Protein AF-E0I9C6-F1 (afdb_monomer_lite)

Structure (mmCIF, N/CA/C/O backbone):
data_AF-E0I9C6-F1
#
_entry.id   AF-E0I9C6-F1
#
loop_
_atom_site.group_PDB
_atom_site.id
_atom_site.type_symbol
_atom_site.label_atom_id
_atom_site.label_alt_id
_atom_site.label_comp_id
_atom_site.label_asym_id
_atom_site.label_entity_id
_atom_site.label_seq_id
_atom_site.pdbx_PDB_ins_code
_atom_site.Cartn_x
_atom_site.Cartn_y
_atom_site.Cartn_z
_atom_site.occupancy
_atom_site.B_iso_or_equiv
_atom_site.auth_seq_id
_atom_site.auth_comp_id
_atom_site.auth_asym_id
_atom_site.auth_atom_id
_atom_site.pdbx_PDB_model_num
ATOM 1 N N . MET A 1 1 ? -65.438 27.497 -35.009 1.00 60.66 1 MET A N 1
ATOM 2 C CA . MET A 1 1 ? -64.241 28.004 -34.291 1.00 60.66 1 MET A CA 1
ATOM 3 C C . MET A 1 1 ? -63.950 27.227 -33.002 1.00 60.66 1 MET A C 1
ATOM 5 O O . MET A 1 1 ? -62.795 26.896 -32.781 1.00 60.66 1 MET A O 1
ATOM 9 N N . ILE A 1 2 ? -64.962 26.839 -32.214 1.00 69.69 2 ILE A N 1
ATOM 10 C CA . ILE A 1 2 ? -64.786 26.089 -30.950 1.00 69.69 2 ILE A CA 1
ATOM 11 C C . ILE A 1 2 ? -64.178 24.677 -31.117 1.00 69.69 2 ILE A C 1
ATOM 13 O O . ILE A 1 2 ? -63.359 24.260 -30.307 1.00 69.69 2 ILE A O 1
ATOM 17 N N . GLU A 1 3 ? -64.506 23.977 -32.206 1.00 72.06 3 GLU A N 1
ATOM 18 C CA . GLU A 1 3 ? -63.988 22.632 -32.532 1.00 72.06 3 GLU A CA 1
ATOM 19 C C . GLU A 1 3 ? -62.464 22.624 -32.764 1.00 72.06 3 GLU A C 1
ATOM 21 O O . GLU A 1 3 ? -61.739 21.743 -32.298 1.00 72.06 3 GLU A O 1
ATOM 26 N N . ARG A 1 4 ? -61.954 23.664 -33.442 1.00 76.19 4 ARG A N 1
ATOM 27 C CA . ARG A 1 4 ? -60.518 23.822 -33.719 1.00 76.19 4 ARG A CA 1
ATOM 28 C C . ARG A 1 4 ? -59.733 24.177 -32.458 1.00 76.19 4 ARG A C 1
ATOM 30 O O . ARG A 1 4 ? -58.604 23.732 -32.310 1.00 76.19 4 ARG A O 1
ATOM 37 N N . PHE A 1 5 ? -60.349 24.918 -31.537 1.00 82.88 5 PHE A N 1
ATOM 38 C CA . PHE A 1 5 ? -59.748 25.254 -30.246 1.00 82.88 5 PHE A CA 1
ATOM 39 C C . PHE A 1 5 ? -59.625 24.025 -29.334 1.00 82.88 5 PHE A C 1
ATOM 41 O O . PHE A 1 5 ? -58.565 23.792 -28.760 1.00 82.88 5 PHE A O 1
ATOM 48 N N . LYS A 1 6 ? -60.665 23.181 -29.278 1.00 77.00 6 LYS A N 1
ATOM 49 C CA . LYS A 1 6 ? -60.618 21.901 -28.548 1.00 77.00 6 LYS A CA 1
ATOM 50 C C . LYS A 1 6 ? -59.543 20.966 -29.104 1.00 77.00 6 LYS A C 1
ATOM 52 O O . LYS A 1 6 ? -58.789 20.377 -28.338 1.00 77.00 6 LYS A O 1
ATOM 57 N N . SER A 1 7 ? -59.435 20.887 -30.430 1.00 84.94 7 SER A N 1
ATOM 58 C CA . SER A 1 7 ? -58.419 20.062 -31.094 1.00 84.94 7 SER A CA 1
ATOM 59 C C . SER A 1 7 ? -56.998 20.584 -30.845 1.00 84.94 7 SER A C 1
ATOM 61 O O . SER A 1 7 ? -56.098 19.797 -30.572 1.00 84.94 7 SER A O 1
ATOM 63 N N . ALA A 1 8 ? -56.795 21.906 -30.866 1.00 88.75 8 ALA A N 1
ATOM 64 C CA . ALA A 1 8 ? -55.499 22.516 -30.563 1.00 88.75 8 ALA A CA 1
ATOM 65 C C . ALA A 1 8 ? -55.065 22.276 -29.106 1.00 88.75 8 ALA A C 1
ATOM 67 O O . ALA A 1 8 ? -53.903 21.964 -28.858 1.00 88.75 8 ALA A O 1
ATOM 68 N N . ILE A 1 9 ? -56.004 22.353 -28.156 1.00 91.25 9 ILE A N 1
ATOM 69 C CA . ILE A 1 9 ? -55.751 22.019 -26.747 1.00 91.25 9 ILE A CA 1
ATOM 70 C C . ILE A 1 9 ? -55.379 20.546 -26.585 1.00 91.25 9 ILE A C 1
ATOM 72 O O . ILE A 1 9 ? -54.440 20.236 -25.858 1.00 91.25 9 ILE A O 1
ATOM 76 N N . LEU A 1 10 ? -56.077 19.639 -27.275 1.00 88.19 10 LEU A N 1
ATOM 77 C CA . LEU A 1 10 ? -55.780 18.211 -27.196 1.00 88.19 10 LEU A CA 1
ATOM 78 C C . LEU A 1 10 ? -54.357 17.914 -27.690 1.00 88.19 10 LEU A C 1
ATOM 80 O O . LEU A 1 10 ? -53.602 17.224 -27.013 1.00 88.19 10 LEU A O 1
ATOM 84 N N . VAL A 1 11 ? -53.971 18.477 -28.838 1.00 92.69 11 VAL A N 1
ATOM 85 C CA . VAL A 1 11 ? -52.623 18.293 -29.398 1.00 92.69 11 VAL A CA 1
ATOM 86 C C . VAL A 1 11 ? -51.557 18.867 -28.464 1.00 92.69 11 VAL A C 1
ATOM 88 O O . VAL A 1 11 ? -50.547 18.209 -28.223 1.00 92.69 11 VAL A O 1
ATOM 91 N N . LEU A 1 12 ? -51.797 20.046 -27.882 1.00 93.25 12 LEU A N 1
ATOM 92 C CA . LEU A 1 12 ? -50.892 20.643 -26.899 1.00 93.25 12 LEU A CA 1
ATOM 93 C C . LEU A 1 12 ? -50.695 19.726 -25.684 1.00 93.25 12 LEU A C 1
ATOM 95 O O . LEU A 1 12 ? -49.561 19.518 -25.261 1.00 93.25 12 LEU A O 1
ATOM 99 N N . LEU A 1 13 ? -51.777 19.153 -25.149 1.00 92.75 13 LEU A N 1
ATOM 100 C CA . LEU A 1 13 ? -51.724 18.246 -23.999 1.00 92.75 13 LEU A CA 1
ATOM 101 C C . LEU A 1 13 ? -50.954 16.958 -24.311 1.00 92.75 13 LEU A C 1
ATOM 103 O O . LEU A 1 13 ? -50.177 16.497 -23.479 1.00 92.75 13 LEU A O 1
ATOM 107 N N . VAL A 1 14 ? -51.120 16.406 -25.515 1.00 93.38 14 VAL A N 1
ATOM 108 C CA . VAL A 1 14 ? -50.374 15.217 -25.956 1.00 93.38 14 VAL A CA 1
ATOM 109 C C . VAL A 1 14 ? -48.879 15.523 -26.068 1.00 93.38 14 VAL A C 1
ATOM 111 O O . VAL A 1 14 ? -48.059 14.755 -25.570 1.00 93.38 14 VAL A O 1
ATOM 114 N N . VAL A 1 15 ? -48.507 16.665 -26.654 1.00 94.00 15 VAL A N 1
ATOM 115 C CA . VAL A 1 15 ? -47.097 17.078 -26.749 1.00 94.00 15 VAL A CA 1
ATOM 116 C C . VAL A 1 15 ? -46.501 17.327 -25.362 1.00 94.00 15 VAL A C 1
ATOM 118 O O . VAL A 1 15 ? -45.391 16.871 -25.097 1.00 94.00 15 VAL A O 1
ATOM 121 N N . LEU A 1 16 ? -47.237 17.976 -24.451 1.00 92.44 16 LEU A N 1
ATOM 122 C CA . LEU A 1 16 ? -46.787 18.188 -23.071 1.00 92.44 16 LEU A CA 1
ATOM 123 C C . LEU A 1 16 ? -46.584 16.864 -22.324 1.00 92.44 16 LEU A C 1
ATOM 125 O O . LEU A 1 16 ? -45.602 16.716 -21.603 1.00 92.44 16 LEU A O 1
ATOM 129 N N . SER A 1 17 ? -47.484 15.897 -22.519 1.00 92.56 17 SER A N 1
ATOM 130 C CA . SER A 1 17 ? -47.391 14.565 -21.915 1.00 92.56 17 SER A CA 1
ATOM 131 C C . SER A 1 17 ? -46.166 13.795 -22.412 1.00 92.56 17 SER A C 1
ATOM 133 O O . SER A 1 17 ? -45.451 13.190 -21.610 1.00 92.56 17 SER A O 1
ATOM 135 N N . LEU A 1 18 ? -45.869 13.862 -23.712 1.00 91.75 18 LEU A N 1
ATOM 136 C CA . LEU A 1 18 ? -44.665 13.254 -24.282 1.00 91.75 18 LEU A CA 1
ATOM 137 C C . LEU A 1 18 ? -43.394 13.951 -23.788 1.00 91.75 18 LEU A C 1
ATOM 139 O O . LEU A 1 18 ? -42.420 13.274 -23.467 1.00 91.75 18 LEU A O 1
ATOM 143 N N . LEU A 1 19 ? -43.413 15.281 -23.658 1.00 91.75 19 LEU A N 1
ATOM 144 C CA . LEU A 1 19 ? -42.284 16.044 -23.127 1.00 91.75 19 LEU A CA 1
ATOM 145 C C . LEU A 1 19 ? -42.022 15.709 -21.652 1.00 91.75 19 LEU A C 1
ATOM 147 O O . LEU A 1 19 ? -40.875 15.514 -21.264 1.00 91.75 19 LEU A O 1
ATOM 151 N N . GLN A 1 20 ? -43.082 15.590 -20.845 1.00 84.31 20 GLN A N 1
ATOM 152 C CA . GLN A 1 20 ? -42.996 15.158 -19.448 1.00 84.31 20 GLN A CA 1
ATOM 153 C C . GLN A 1 20 ? -42.499 13.719 -19.331 1.00 84.31 20 GLN A C 1
ATOM 155 O O . GLN A 1 20 ? -41.661 13.443 -18.481 1.00 84.31 20 GLN A O 1
ATOM 160 N N . SER A 1 21 ? -42.959 12.821 -20.204 1.00 85.12 21 SER A N 1
ATOM 161 C CA . SER A 1 21 ? -42.498 11.428 -20.234 1.00 85.12 21 SER A CA 1
ATOM 162 C C . SER A 1 21 ? -41.019 11.334 -20.617 1.00 85.12 21 SER A C 1
ATOM 164 O O . SER A 1 21 ? -40.274 10.584 -19.995 1.00 85.12 21 SER A O 1
ATOM 166 N N . TYR A 1 22 ? -40.576 12.140 -21.587 1.00 83.81 22 TYR A N 1
ATOM 167 C CA . TYR A 1 22 ? -39.166 12.263 -21.959 1.00 83.81 22 TYR A CA 1
ATOM 168 C C . TYR A 1 22 ? -38.324 12.809 -20.799 1.00 83.81 22 TYR A C 1
ATOM 170 O O . TYR A 1 22 ? -37.267 12.263 -20.495 1.00 83.81 22 TYR A O 1
ATOM 178 N N . TRP A 1 23 ? -38.822 13.836 -20.103 1.00 81.88 23 TRP A N 1
ATOM 179 C CA . TRP A 1 23 ? -38.171 14.367 -18.907 1.00 81.88 23 TRP A CA 1
ATOM 180 C C . TRP A 1 23 ? -38.074 13.320 -17.798 1.00 81.88 23 TRP A C 1
ATOM 182 O O . TRP A 1 23 ? -37.013 13.195 -17.208 1.00 81.88 23 TRP A O 1
ATOM 192 N N . LEU A 1 24 ? -39.129 12.535 -17.551 1.00 79.81 24 LEU A N 1
ATOM 193 C CA . LEU A 1 24 ? -39.141 11.483 -16.529 1.00 79.81 24 LEU A CA 1
ATOM 194 C C . LEU A 1 24 ? -38.194 10.321 -16.862 1.00 79.81 24 LEU A C 1
ATOM 196 O O . LEU A 1 24 ? -37.531 9.785 -15.980 1.00 79.81 24 LEU A O 1
ATOM 200 N N . ALA A 1 25 ? -38.121 9.935 -18.138 1.00 74.44 25 ALA A N 1
ATOM 201 C CA . ALA A 1 25 ? -37.241 8.864 -18.598 1.00 74.44 25 ALA A CA 1
ATOM 202 C C . ALA A 1 25 ? -35.755 9.242 -18.490 1.00 74.44 25 ALA A C 1
ATOM 204 O O . ALA A 1 25 ? -34.919 8.370 -18.275 1.00 74.44 25 ALA A O 1
ATOM 205 N N . TYR A 1 26 ? -35.429 10.533 -18.612 1.00 70.44 26 TYR A N 1
ATOM 206 C CA . TYR A 1 26 ? -34.056 11.039 -18.524 1.00 70.44 26 TYR A CA 1
ATOM 207 C C . TYR A 1 26 ? -33.701 11.659 -17.163 1.00 70.44 26 TYR A C 1
ATOM 209 O O . TYR A 1 26 ? -32.544 12.010 -16.941 1.00 70.44 26 TYR A O 1
ATOM 217 N N . SER A 1 27 ? -34.669 11.792 -16.249 1.00 58.28 27 SER A N 1
ATOM 218 C CA . SER A 1 27 ? -34.467 12.334 -14.902 1.00 58.28 27 SER A CA 1
ATOM 219 C C . SER A 1 27 ? -34.320 11.272 -13.818 1.00 58.28 27 SER A C 1
ATOM 221 O O . SER A 1 27 ? -34.333 11.641 -12.648 1.00 58.28 27 SER A O 1
ATOM 223 N N . MET A 1 28 ? -34.138 9.989 -14.162 1.00 46.66 28 MET A N 1
ATOM 224 C CA . MET A 1 28 ? -33.755 8.971 -13.179 1.00 46.66 28 MET A CA 1
ATOM 225 C C . MET A 1 28 ? -32.387 9.326 -12.569 1.00 46.66 28 MET A C 1
ATOM 227 O O . MET A 1 28 ? -31.366 9.199 -13.251 1.00 46.66 28 MET A O 1
ATOM 231 N N . PRO A 1 29 ? -32.320 9.737 -11.288 1.00 42.81 29 PRO A N 1
ATOM 232 C CA . PRO A 1 29 ? -31.080 9.679 -10.536 1.00 42.81 29 PRO A CA 1
ATOM 233 C C . PRO A 1 29 ? -30.782 8.192 -10.304 1.00 42.81 29 PRO A C 1
ATOM 235 O O . PRO A 1 29 ? -31.710 7.388 -10.184 1.00 42.81 29 PRO A O 1
ATOM 238 N N . GLY A 1 30 ? -29.505 7.810 -10.243 1.00 37.78 30 GLY A N 1
ATOM 239 C CA . GLY A 1 30 ? -29.119 6.446 -9.875 1.00 37.78 30 GLY A CA 1
ATOM 240 C C . GLY A 1 30 ? -29.888 5.976 -8.635 1.00 37.78 30 GLY A C 1
ATOM 241 O O . GLY A 1 30 ? -30.152 6.768 -7.731 1.00 37.78 30 GLY A O 1
ATOM 242 N N . PHE A 1 31 ? -30.304 4.711 -8.624 1.00 39.03 31 PHE A N 1
ATOM 243 C CA . PHE A 1 31 ? -31.040 4.103 -7.520 1.00 39.03 31 PHE A CA 1
ATOM 244 C C . PHE A 1 31 ? -30.231 4.165 -6.212 1.00 39.03 31 PHE A C 1
ATOM 246 O O . PHE A 1 31 ? -29.504 3.243 -5.869 1.00 39.03 31 PHE A O 1
ATOM 253 N N . THR A 1 32 ? -30.405 5.254 -5.469 1.00 37.78 32 THR A N 1
ATOM 254 C CA . THR A 1 32 ? -30.148 5.400 -4.034 1.00 37.78 32 THR A CA 1
ATOM 255 C C . THR A 1 32 ? -31.274 6.252 -3.454 1.00 37.78 32 THR A C 1
ATOM 257 O O . THR A 1 32 ? -31.106 7.418 -3.110 1.00 37.78 32 THR A O 1
ATOM 260 N N . GLN A 1 33 ? -32.479 5.688 -3.377 1.00 32.91 33 GLN A N 1
ATOM 261 C CA . GLN A 1 33 ? -33.548 6.281 -2.575 1.00 32.91 33 GLN A CA 1
ATOM 262 C C . GLN A 1 33 ? -33.931 5.322 -1.458 1.00 32.91 33 GLN A C 1
ATOM 264 O O . GLN A 1 33 ? -34.911 4.586 -1.526 1.00 32.91 33 GLN A O 1
ATOM 269 N N . THR A 1 34 ? -33.123 5.357 -0.401 1.00 38.09 34 THR A N 1
ATOM 270 C CA . THR A 1 34 ? -33.630 5.168 0.952 1.00 38.09 34 THR A CA 1
ATOM 271 C C . THR A 1 34 ? -34.703 6.228 1.198 1.00 38.09 34 THR A C 1
ATOM 273 O O . THR A 1 34 ? -34.523 7.411 0.903 1.00 38.09 34 THR A O 1
ATOM 276 N N . VAL A 1 35 ? -35.861 5.788 1.682 1.00 40.28 35 VAL A N 1
ATOM 277 C CA . VAL A 1 35 ? -36.966 6.659 2.084 1.00 40.28 35 VAL A CA 1
ATOM 278 C C . VAL A 1 35 ? -36.438 7.637 3.136 1.00 40.28 35 VAL A C 1
ATOM 280 O O . VAL A 1 35 ? -36.171 7.252 4.270 1.00 40.28 35 VAL A O 1
ATOM 283 N N . ARG A 1 36 ? -36.261 8.904 2.750 1.00 34.84 36 ARG A N 1
ATOM 284 C CA . ARG A 1 36 ? -35.935 10.004 3.662 1.00 34.84 36 ARG A CA 1
ATOM 285 C C . ARG A 1 36 ? -37.185 10.373 4.456 1.00 34.84 36 ARG A C 1
ATOM 287 O O . ARG A 1 36 ? -37.959 11.231 4.045 1.00 34.84 36 ARG A O 1
ATOM 294 N N . THR A 1 37 ? -37.411 9.690 5.570 1.00 33.72 37 THR A N 1
ATOM 295 C CA . THR A 1 37 ? -38.300 10.176 6.633 1.00 33.72 37 THR A CA 1
ATOM 296 C C . THR A 1 37 ? -37.596 11.278 7.425 1.00 33.72 37 THR A C 1
ATOM 298 O O . THR A 1 37 ? -36.415 11.145 7.730 1.00 33.72 37 THR A O 1
ATOM 301 N N . GLU A 1 38 ? -38.324 12.334 7.799 1.00 34.75 38 GLU A N 1
ATOM 302 C CA . GLU A 1 38 ? -37.886 13.532 8.552 1.00 34.75 38 GLU A CA 1
ATOM 303 C C . GLU A 1 38 ? -37.308 13.270 9.971 1.00 34.75 38 GLU A C 1
ATOM 305 O O . GLU A 1 38 ? -37.216 14.182 10.786 1.00 34.75 38 GLU A O 1
ATOM 310 N N . LEU A 1 39 ? -36.892 12.038 10.285 1.00 36.88 39 LEU A N 1
ATOM 311 C CA . LEU A 1 39 ? -36.175 11.662 11.513 1.00 36.88 39 LEU A CA 1
ATOM 312 C C . LEU A 1 39 ? -34.642 11.671 11.351 1.00 36.88 39 LEU A C 1
ATOM 314 O O . LEU A 1 39 ? -33.932 11.425 12.320 1.00 36.88 39 LEU A O 1
ATOM 318 N N . ASP A 1 40 ? -34.126 12.025 10.171 1.00 36.34 40 ASP A N 1
ATOM 319 C CA . ASP A 1 40 ? -32.689 12.135 9.842 1.00 36.34 40 ASP A CA 1
ATOM 320 C C . ASP A 1 40 ? -31.992 13.366 10.488 1.00 36.34 40 ASP A C 1
ATOM 322 O O . ASP A 1 40 ? -30.989 13.881 10.003 1.00 36.34 40 ASP A O 1
ATOM 326 N N . TYR A 1 41 ? -32.552 13.883 11.590 1.00 37.31 41 TYR A N 1
ATOM 327 C CA . TYR A 1 41 ? -32.095 15.077 12.319 1.00 37.31 41 TYR A CA 1
ATOM 328 C C . TYR A 1 41 ? -31.358 14.759 13.626 1.00 37.31 41 TYR A C 1
ATOM 330 O O . TYR A 1 41 ? -31.241 15.616 14.504 1.00 37.31 41 TYR A O 1
ATOM 338 N N . LEU A 1 42 ? -30.799 13.561 13.763 1.00 37.84 42 LEU A N 1
ATOM 339 C CA . LEU A 1 42 ? -29.683 13.360 14.681 1.00 37.84 42 LEU A CA 1
ATOM 340 C C . LEU A 1 42 ? -28.414 13.433 13.843 1.00 37.84 42 LEU A C 1
ATOM 342 O O . LEU A 1 42 ? -27.949 12.430 13.320 1.00 37.84 42 LEU A O 1
ATOM 346 N N . ASN A 1 43 ? -27.891 14.655 13.692 1.00 41.16 43 ASN A N 1
ATOM 347 C CA . ASN A 1 43 ? -26.531 14.899 13.224 1.00 41.16 43 ASN A CA 1
ATOM 348 C C . ASN A 1 43 ? -25.587 14.007 14.042 1.00 41.16 43 ASN A C 1
ATOM 350 O O . ASN A 1 43 ? -25.182 14.372 15.147 1.00 41.16 43 ASN A O 1
ATOM 354 N N . THR A 1 44 ? -25.224 12.844 13.509 1.00 51.28 44 THR A N 1
ATOM 355 C CA . THR A 1 44 ? -23.970 12.205 13.873 1.00 51.28 44 THR A CA 1
ATOM 356 C C . THR A 1 44 ? -22.903 13.211 13.488 1.00 51.28 44 THR A C 1
ATOM 358 O O . THR A 1 44 ? -22.688 13.477 12.303 1.00 51.28 44 THR A O 1
ATOM 361 N N . GLU A 1 45 ? -22.323 13.860 14.492 1.00 55.47 45 GLU A N 1
ATOM 362 C CA . GLU A 1 45 ? -21.154 14.713 14.341 1.00 55.47 45 GLU A CA 1
ATOM 363 C C . GLU A 1 45 ? -20.187 14.023 13.369 1.00 55.47 45 GLU A C 1
ATOM 365 O O . GLU A 1 45 ? -19.791 12.878 13.599 1.00 55.47 45 GLU A O 1
ATOM 370 N N . LYS A 1 46 ? -19.907 14.655 12.219 1.00 62.56 46 LYS A N 1
ATOM 371 C CA . LYS A 1 46 ? -19.055 14.056 11.186 1.00 62.56 46 LYS A CA 1
ATOM 372 C C . LYS A 1 46 ? -17.668 13.842 11.782 1.00 62.56 46 LYS A C 1
ATOM 374 O O . LYS A 1 46 ? -16.891 14.782 11.892 1.00 62.56 46 LYS A O 1
ATOM 379 N N . MET A 1 47 ? -17.380 12.604 12.163 1.00 75.19 47 MET A N 1
ATOM 380 C CA . MET A 1 47 ? -16.146 12.230 12.857 1.00 75.19 47 MET A CA 1
ATOM 381 C C . MET A 1 47 ? -14.903 12.339 11.980 1.00 75.19 47 MET A C 1
ATOM 383 O O . MET A 1 47 ? -13.813 12.582 12.494 1.00 75.19 47 MET A O 1
ATOM 387 N N . GLY A 1 48 ? -15.062 12.149 10.671 1.00 83.56 48 GLY A N 1
ATOM 388 C CA . GLY A 1 48 ? -13.972 12.186 9.710 1.00 83.56 48 GLY A CA 1
ATOM 389 C C . GLY A 1 48 ? -14.455 12.520 8.298 1.00 83.56 48 GLY A C 1
ATOM 390 O O . GLY A 1 48 ? -15.653 12.426 8.008 1.00 83.56 48 GLY A O 1
ATOM 391 N N . PRO A 1 49 ? -13.538 12.930 7.406 1.00 90.31 49 PRO A N 1
ATOM 392 C CA . PRO A 1 49 ? -13.824 13.127 5.992 1.00 90.31 49 PRO A CA 1
ATOM 393 C C . PRO A 1 49 ? -14.290 11.832 5.327 1.00 90.31 49 PRO A C 1
ATOM 395 O O . PRO A 1 49 ? -13.991 10.733 5.791 1.00 90.31 49 PRO A O 1
ATOM 398 N N . THR A 1 50 ? -14.974 11.979 4.198 1.00 93.25 50 THR A N 1
ATOM 399 C CA . THR A 1 50 ? -15.323 10.893 3.277 1.00 93.25 50 THR A CA 1
ATOM 400 C C . THR A 1 50 ? -14.253 10.742 2.195 1.00 93.25 50 THR A C 1
ATOM 402 O O . THR A 1 50 ? -13.664 11.740 1.782 1.00 93.25 50 THR A O 1
ATOM 405 N N . GLN A 1 51 ? -14.047 9.528 1.693 1.00 93.62 51 GLN A N 1
ATOM 406 C CA . GLN A 1 51 ? -13.116 9.211 0.608 1.00 93.62 51 GLN A CA 1
ATOM 407 C C . GLN A 1 51 ? -13.839 8.551 -0.561 1.00 93.62 51 GLN A C 1
ATOM 409 O O . GLN A 1 51 ? -14.879 7.911 -0.393 1.00 93.62 51 GLN A O 1
ATOM 414 N N . GLN A 1 52 ? -13.253 8.702 -1.742 1.00 92.25 52 GLN A N 1
ATOM 415 C CA . GLN A 1 52 ? -13.676 8.023 -2.956 1.00 92.25 52 GLN A CA 1
ATOM 416 C C . GLN A 1 52 ? -12.836 6.756 -3.150 1.00 92.25 52 GLN A C 1
ATOM 418 O O . GLN A 1 52 ? -11.811 6.557 -2.499 1.00 92.25 52 GLN A O 1
ATOM 423 N N . ILE A 1 53 ? -13.286 5.852 -4.019 1.00 89.19 53 ILE A N 1
ATOM 424 C CA . ILE A 1 53 ? -12.584 4.579 -4.222 1.00 89.19 53 ILE A CA 1
ATOM 425 C C . ILE A 1 53 ? -11.191 4.763 -4.849 1.00 89.19 53 ILE A C 1
ATOM 427 O O . ILE A 1 53 ? -10.261 4.030 -4.528 1.00 89.19 53 ILE A O 1
ATOM 431 N N . ASP A 1 54 ? -11.042 5.759 -5.717 1.00 87.25 54 ASP A N 1
ATOM 432 C CA . ASP A 1 54 ? -9.796 6.112 -6.398 1.00 87.25 54 ASP A CA 1
ATOM 433 C C . ASP A 1 54 ? -8.729 6.663 -5.438 1.00 87.25 54 ASP A C 1
ATOM 435 O O . ASP A 1 54 ? -7.544 6.444 -5.663 1.00 87.25 54 ASP A O 1
ATOM 439 N N . SER A 1 55 ? -9.115 7.289 -4.321 1.00 90.38 55 SER A N 1
ATOM 440 C CA . SER A 1 55 ? -8.161 7.808 -3.331 1.00 90.38 55 SER A CA 1
ATOM 441 C C . SER A 1 55 ? -7.619 6.752 -2.362 1.00 90.38 55 SER A C 1
ATOM 443 O O . SER A 1 55 ? -6.622 7.002 -1.682 1.00 90.38 55 SER A O 1
ATOM 445 N N . VAL A 1 56 ? -8.244 5.572 -2.295 1.00 93.69 56 VAL A N 1
ATOM 446 C CA . VAL A 1 56 ? -7.828 4.476 -1.399 1.00 93.69 56 VAL A CA 1
ATOM 447 C C . VAL A 1 56 ? -7.159 3.323 -2.133 1.00 93.69 56 VAL A C 1
ATOM 449 O O . VAL A 1 56 ? -6.668 2.391 -1.500 1.00 93.69 56 VAL A O 1
ATOM 452 N N . ILE A 1 57 ? -7.113 3.354 -3.459 1.00 93.38 57 ILE A N 1
ATOM 453 C CA . ILE A 1 57 ? -6.408 2.356 -4.257 1.00 93.38 57 ILE A CA 1
ATOM 454 C C . ILE A 1 57 ? -5.250 3.072 -4.919 1.00 93.38 57 ILE A C 1
ATOM 456 O O . ILE A 1 57 ? -5.418 4.103 -5.550 1.00 93.38 57 ILE A O 1
ATOM 460 N N . PHE A 1 58 ? -4.053 2.539 -4.745 1.00 94.38 58 PHE A N 1
ATOM 461 C CA . PHE A 1 58 ? -2.856 3.031 -5.407 1.00 94.38 58 PHE A CA 1
ATOM 462 C C . PHE A 1 58 ? -1.749 1.979 -5.268 1.00 94.38 58 PHE A C 1
ATOM 464 O O . PHE A 1 58 ? -1.813 1.153 -4.347 1.00 94.38 58 PHE A O 1
ATOM 471 N N . PRO A 1 59 ? -0.751 1.968 -6.169 1.00 95.31 59 PRO A N 1
ATOM 472 C CA . PRO A 1 59 ? 0.426 1.119 -6.036 1.00 95.31 59 PRO A CA 1
ATOM 473 C C . PRO A 1 59 ? 1.095 1.247 -4.661 1.00 95.31 59 PRO A C 1
ATOM 475 O O . PRO A 1 59 ? 1.121 2.302 -4.038 1.00 95.31 59 PRO A O 1
ATOM 478 N N . ASP A 1 60 ? 1.669 0.162 -4.159 1.00 93.81 60 ASP A N 1
ATOM 479 C CA . ASP A 1 60 ? 2.483 0.210 -2.950 1.00 93.81 60 ASP A CA 1
ATOM 480 C C . ASP A 1 60 ? 3.889 0.741 -3.168 1.00 93.81 60 ASP A C 1
ATOM 482 O O . ASP A 1 60 ? 4.523 1.217 -2.225 1.00 93.81 60 ASP A O 1
ATOM 486 N N . SER A 1 61 ? 4.344 0.660 -4.407 1.00 96.31 61 SER A N 1
ATOM 487 C CA . SER A 1 61 ? 5.627 1.134 -4.865 1.00 96.31 61 SER A CA 1
ATOM 488 C C . SER A 1 61 ? 5.609 1.238 -6.385 1.00 96.31 61 SER A C 1
ATOM 490 O O . SER A 1 61 ? 4.868 0.530 -7.076 1.00 96.31 61 SER A O 1
ATOM 492 N N . ILE A 1 62 ? 6.439 2.140 -6.894 1.00 97.88 62 ILE A N 1
ATOM 493 C CA . ILE A 1 62 ? 6.763 2.247 -8.311 1.00 97.88 62 ILE A CA 1
ATOM 494 C C . ILE A 1 62 ? 8.259 2.007 -8.446 1.00 97.88 62 ILE A C 1
ATOM 496 O O . ILE A 1 62 ? 9.053 2.685 -7.795 1.00 97.88 62 ILE A O 1
ATOM 500 N N . VAL A 1 63 ? 8.648 1.043 -9.272 1.00 97.75 63 VAL A N 1
ATOM 501 C CA . VAL A 1 63 ? 10.052 0.767 -9.574 1.00 97.75 63 VAL A CA 1
ATOM 502 C C . VAL A 1 63 ? 10.381 1.378 -10.926 1.00 97.75 63 VAL A C 1
ATOM 504 O O . VAL A 1 63 ? 9.727 1.097 -11.926 1.00 97.75 63 VAL A O 1
ATOM 507 N N . LEU A 1 64 ? 11.394 2.233 -10.947 1.00 97.75 64 LEU A N 1
ATOM 508 C CA . LEU A 1 64 ? 11.993 2.770 -12.159 1.00 97.75 64 LEU A CA 1
ATOM 509 C C . LEU A 1 64 ? 13.199 1.899 -12.504 1.00 97.75 64 LEU A C 1
ATOM 511 O O . LEU A 1 64 ? 14.137 1.793 -11.711 1.00 97.75 64 LEU A O 1
ATOM 515 N N . HIS A 1 65 ? 13.157 1.255 -13.663 1.00 96.94 65 HIS A N 1
ATOM 516 C CA . HIS A 1 65 ? 14.245 0.457 -14.215 1.00 96.94 65 HIS A CA 1
ATOM 517 C C . HIS A 1 65 ? 15.099 1.366 -15.095 1.00 96.94 65 HIS A C 1
ATOM 519 O O . HIS A 1 65 ? 14.618 1.874 -16.106 1.00 96.94 65 HIS A O 1
ATOM 525 N N . LEU A 1 66 ? 16.354 1.582 -14.698 1.00 94.75 66 LEU A N 1
ATOM 526 C CA . LEU A 1 66 ? 17.288 2.487 -15.381 1.00 94.75 66 LEU A CA 1
ATOM 527 C C . LEU A 1 66 ? 18.125 1.765 -16.456 1.00 94.75 66 LEU A C 1
ATOM 529 O O . LEU A 1 66 ? 18.900 2.399 -17.171 1.00 94.75 66 LEU A O 1
ATOM 533 N N . GLY A 1 67 ? 17.968 0.442 -16.569 1.00 91.12 67 GLY A N 1
ATOM 534 C CA . GLY A 1 67 ? 18.859 -0.435 -17.325 1.00 91.12 67 GLY A CA 1
ATOM 535 C C . GLY A 1 67 ? 20.126 -0.794 -16.540 1.00 91.12 67 GLY A C 1
ATOM 536 O O . GLY A 1 67 ? 20.383 -0.281 -15.449 1.00 91.12 67 GLY A O 1
ATOM 537 N N . GLN A 1 68 ? 20.916 -1.722 -17.084 1.00 89.06 68 GLN A N 1
ATOM 538 C CA . GLN A 1 68 ? 22.172 -2.218 -16.493 1.00 89.06 68 GLN A CA 1
ATOM 539 C C . GLN A 1 68 ? 22.038 -2.739 -15.040 1.00 89.06 68 GLN A C 1
ATOM 541 O O . GLN A 1 68 ? 22.974 -2.650 -14.244 1.00 89.06 68 GLN A O 1
ATOM 546 N N . GLY A 1 69 ? 20.866 -3.262 -14.669 1.00 90.75 69 GLY A N 1
ATOM 547 C CA . GLY A 1 69 ? 20.563 -3.765 -13.325 1.00 90.75 69 GLY A CA 1
ATOM 548 C C . GLY A 1 69 ? 20.448 -2.678 -12.249 1.00 90.75 69 GLY A C 1
ATOM 549 O O . GLY A 1 69 ? 20.522 -2.987 -11.055 1.00 90.75 69 GLY A O 1
ATOM 550 N N . ALA A 1 70 ? 20.310 -1.409 -12.648 1.00 93.00 70 ALA A N 1
ATOM 551 C CA . ALA A 1 70 ? 20.102 -0.283 -11.748 1.00 93.00 70 ALA A CA 1
ATOM 552 C C . ALA A 1 70 ? 18.617 0.094 -11.662 1.00 93.00 70 ALA A C 1
ATOM 554 O O . ALA A 1 70 ? 17.910 0.174 -12.669 1.00 93.00 70 ALA A O 1
ATOM 555 N N . HIS A 1 71 ? 18.151 0.356 -10.439 1.00 96.62 71 HIS A N 1
ATOM 556 C CA . HIS A 1 71 ? 16.752 0.680 -10.174 1.00 96.62 71 HIS A CA 1
ATOM 557 C C . HIS A 1 71 ? 16.609 1.817 -9.165 1.00 96.62 71 HIS A C 1
ATOM 559 O O . HIS A 1 71 ? 17.479 2.036 -8.319 1.00 96.62 71 HIS A O 1
ATOM 565 N N . THR A 1 72 ? 15.448 2.461 -9.178 1.00 96.94 72 THR A N 1
ATOM 566 C CA . THR A 1 72 ? 14.988 3.357 -8.113 1.00 96.94 72 THR A CA 1
ATOM 567 C C . THR A 1 72 ? 13.590 2.948 -7.692 1.00 96.94 72 THR A C 1
ATOM 569 O O . THR A 1 72 ? 12.749 2.666 -8.539 1.00 96.94 72 THR A O 1
ATOM 572 N N . VAL A 1 73 ? 13.323 2.922 -6.388 1.00 97.19 73 VAL A N 1
ATOM 573 C CA . VAL A 1 73 ? 11.991 2.609 -5.862 1.00 97.19 73 VAL A CA 1
ATOM 574 C C . VAL A 1 73 ? 11.376 3.866 -5.268 1.00 97.19 73 VAL A C 1
ATOM 576 O O . VAL A 1 73 ? 11.967 4.510 -4.402 1.00 97.19 73 VAL A O 1
ATOM 579 N N . LEU A 1 74 ? 10.181 4.202 -5.737 1.00 96.44 74 LEU A N 1
ATOM 580 C CA . LEU A 1 74 ? 9.369 5.305 -5.254 1.00 96.44 74 LEU A CA 1
ATOM 581 C C . LEU A 1 74 ? 8.236 4.746 -4.391 1.00 96.44 74 LEU A C 1
ATOM 583 O O . LEU A 1 74 ? 7.501 3.859 -4.826 1.00 96.44 74 LEU A O 1
ATOM 587 N N . PHE A 1 75 ? 8.078 5.282 -3.183 1.00 94.62 75 PHE A N 1
ATOM 588 C CA . PHE A 1 75 ? 7.007 4.905 -2.260 1.00 94.62 75 PHE A CA 1
ATOM 589 C C . PHE A 1 75 ? 5.963 6.032 -2.146 1.00 94.62 75 PHE A C 1
ATOM 591 O O . PHE A 1 75 ? 6.333 7.210 -2.229 1.00 94.62 75 PHE A O 1
ATOM 598 N N . PRO A 1 76 ? 4.673 5.705 -1.952 1.00 92.25 76 PRO A N 1
ATOM 599 C CA . PRO A 1 76 ? 3.627 6.696 -1.723 1.00 92.25 76 PRO A CA 1
ATOM 600 C C . PRO A 1 76 ? 3.598 7.211 -0.274 1.00 92.25 76 PRO A C 1
ATOM 602 O O . PRO A 1 76 ? 3.896 6.452 0.650 1.00 92.25 76 PRO A O 1
ATOM 605 N N . PRO A 1 77 ? 3.066 8.423 -0.038 1.00 86.00 77 PRO A N 1
ATOM 606 C CA . PRO A 1 77 ? 2.984 9.559 -0.960 1.00 86.00 77 PRO A CA 1
ATOM 607 C C . PRO A 1 77 ? 4.326 10.311 -1.003 1.00 86.00 77 PRO A C 1
ATOM 609 O O . PRO A 1 77 ? 4.793 10.833 0.013 1.00 86.00 77 PRO A O 1
ATOM 612 N N . THR A 1 78 ? 4.964 10.373 -2.173 1.00 89.81 78 THR A N 1
ATOM 613 C CA . THR A 1 78 ? 6.129 11.240 -2.432 1.00 89.81 78 THR A CA 1
ATOM 614 C C . THR A 1 78 ? 5.937 11.960 -3.763 1.00 89.81 78 THR A C 1
ATOM 616 O O . THR A 1 78 ? 5.272 11.443 -4.655 1.00 89.81 78 THR A O 1
ATOM 619 N N . ASN A 1 79 ? 6.541 13.140 -3.934 1.00 91.06 79 ASN A N 1
ATOM 620 C CA . ASN A 1 79 ? 6.316 13.964 -5.130 1.00 91.06 79 ASN A CA 1
ATOM 621 C C . ASN A 1 79 ? 6.601 13.212 -6.442 1.00 91.06 79 ASN A C 1
ATOM 623 O O . ASN A 1 79 ? 5.798 13.267 -7.368 1.00 91.06 79 ASN A O 1
ATOM 627 N N . PHE A 1 80 ? 7.727 12.494 -6.528 1.00 92.44 80 PHE A N 1
ATOM 628 C CA . PHE A 1 80 ? 8.065 11.720 -7.728 1.00 92.44 80 PHE A CA 1
ATOM 629 C C . PHE A 1 80 ? 7.135 10.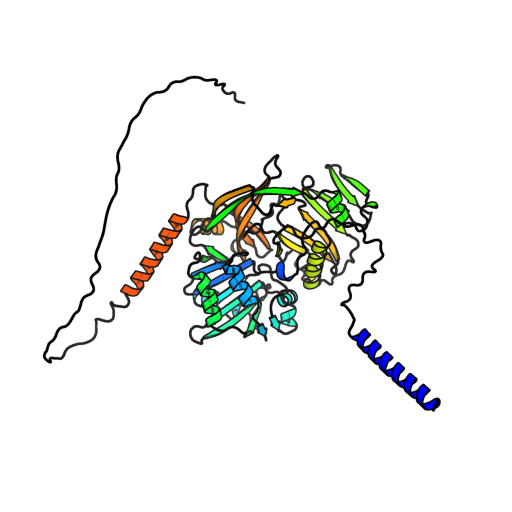523 -7.930 1.00 92.44 80 PHE A C 1
ATOM 631 O O . PHE A 1 80 ? 6.767 10.239 -9.067 1.00 92.44 80 PHE A O 1
ATOM 638 N N . TYR A 1 81 ? 6.713 9.863 -6.845 1.00 95.19 81 TYR A N 1
ATOM 639 C CA . TYR A 1 81 ? 5.695 8.818 -6.919 1.00 95.19 81 TYR A CA 1
ATOM 640 C C . TYR A 1 81 ? 4.400 9.370 -7.536 1.00 95.19 81 TYR A C 1
ATOM 642 O O . TYR A 1 81 ? 3.909 8.815 -8.516 1.00 95.19 81 TYR A O 1
ATOM 650 N N . ASP A 1 82 ? 3.891 10.493 -7.020 1.00 93.88 82 ASP A N 1
ATOM 651 C CA . ASP A 1 82 ? 2.626 11.083 -7.472 1.00 93.88 82 ASP A CA 1
ATOM 652 C C . ASP A 1 82 ? 2.705 11.555 -8.929 1.00 93.88 82 ASP A C 1
ATOM 654 O O . ASP A 1 82 ? 1.751 11.386 -9.689 1.00 93.88 82 ASP A O 1
ATOM 658 N N . LEU A 1 83 ? 3.845 12.123 -9.340 1.00 93.62 83 LEU A N 1
ATOM 659 C CA . LEU A 1 83 ? 4.077 12.554 -10.720 1.00 93.62 83 LEU A CA 1
ATOM 660 C C . LEU A 1 83 ? 4.032 11.380 -11.700 1.00 93.62 83 LEU A C 1
ATOM 662 O O . LEU A 1 83 ? 3.349 11.469 -12.720 1.00 93.62 83 LEU A O 1
ATOM 666 N N . VAL A 1 84 ? 4.741 10.289 -11.401 1.00 94.69 84 VAL A N 1
ATOM 667 C CA . VAL A 1 84 ? 4.764 9.103 -12.269 1.00 94.69 84 VAL A CA 1
ATOM 668 C C . VAL A 1 84 ? 3.399 8.418 -12.269 1.00 94.69 84 VAL A C 1
ATOM 670 O O . VAL A 1 84 ? 2.863 8.117 -13.336 1.00 94.69 84 VAL A O 1
ATOM 673 N N . PHE A 1 85 ? 2.797 8.228 -11.091 1.00 95.25 85 PHE A N 1
ATOM 674 C CA . PHE A 1 85 ? 1.518 7.538 -10.966 1.00 95.25 85 PHE A CA 1
ATOM 675 C C . PHE A 1 85 ? 0.397 8.254 -11.727 1.00 95.25 85 PHE A C 1
ATOM 677 O O . PHE A 1 85 ? -0.256 7.624 -12.554 1.00 95.25 85 PHE A O 1
ATOM 684 N N . ARG A 1 86 ? 0.230 9.572 -11.541 1.00 93.31 86 ARG A N 1
ATOM 685 C CA . ARG A 1 86 ? -0.817 10.357 -12.229 1.00 93.31 86 ARG A CA 1
ATOM 686 C C . ARG A 1 86 ? -0.680 10.336 -13.747 1.00 93.31 86 ARG A C 1
ATOM 688 O O . ARG A 1 86 ? -1.680 10.367 -14.461 1.00 93.31 86 ARG A O 1
ATOM 695 N N . LYS A 1 87 ? 0.554 10.308 -14.261 1.00 93.56 87 LYS A N 1
ATOM 696 C CA . LYS A 1 87 ? 0.784 10.214 -15.706 1.00 93.56 87 LYS A CA 1
ATOM 697 C C . LYS A 1 87 ? 0.327 8.864 -16.250 1.00 93.56 87 LYS A C 1
ATOM 699 O O . LYS A 1 87 ? -0.355 8.838 -17.267 1.00 93.56 87 LYS A O 1
ATOM 704 N N . ILE A 1 88 ? 0.646 7.775 -15.554 1.00 94.50 88 ILE A N 1
ATOM 705 C CA . ILE A 1 88 ? 0.281 6.412 -15.968 1.00 94.50 88 ILE A CA 1
ATOM 706 C C . ILE A 1 88 ? -1.215 6.141 -15.762 1.00 94.50 88 ILE A C 1
ATOM 708 O O . ILE A 1 88 ? -1.830 5.460 -16.576 1.00 94.50 88 ILE A O 1
ATOM 712 N N . GLU A 1 89 ? -1.827 6.721 -14.731 1.00 93.06 89 GLU A N 1
ATOM 713 C CA . GLU A 1 89 ? -3.272 6.661 -14.480 1.00 93.06 89 GLU A CA 1
ATOM 714 C C . GLU A 1 89 ? -4.092 7.179 -15.678 1.00 93.06 89 GLU A C 1
ATOM 716 O O . GLU A 1 89 ? -5.123 6.608 -16.038 1.00 93.06 89 GLU A O 1
ATOM 721 N N . ALA A 1 90 ? -3.600 8.220 -16.358 1.00 92.62 90 ALA A N 1
ATOM 722 C CA . ALA A 1 90 ? -4.268 8.820 -17.510 1.00 92.62 90 ALA A CA 1
ATOM 723 C C . ALA A 1 90 ? -4.192 7.982 -18.806 1.00 92.62 90 ALA A C 1
ATOM 725 O O . ALA A 1 90 ? -4.956 8.263 -19.747 1.00 92.62 90 ALA A O 1
ATOM 726 N N . VAL A 1 91 ? -3.303 6.981 -18.860 1.00 94.19 91 VAL A N 1
ATOM 727 C CA . VAL A 1 91 ? -3.006 6.155 -20.044 1.00 94.19 91 VAL A CA 1
ATOM 728 C C . VAL A 1 91 ? -4.126 5.154 -20.324 1.00 94.19 91 VAL A C 1
ATOM 730 O O . VAL A 1 91 ? -4.640 4.496 -19.418 1.00 94.19 91 VAL A O 1
ATOM 733 N N . GLY A 1 92 ? -4.490 5.014 -21.602 1.00 95.25 92 GLY A N 1
ATOM 734 C CA . GLY A 1 92 ? -5.349 3.938 -22.090 1.00 95.25 92 GLY A CA 1
ATOM 735 C C . GLY A 1 92 ? -4.572 2.664 -22.404 1.00 95.25 92 GLY A C 1
ATOM 736 O O . GLY A 1 92 ? -3.667 2.694 -23.229 1.00 95.25 92 GLY A O 1
ATOM 737 N N . PHE A 1 93 ? -4.979 1.535 -21.820 1.00 96.19 93 PHE A N 1
ATOM 738 C CA . PHE A 1 93 ? -4.489 0.199 -22.171 1.00 96.19 93 PHE A CA 1
ATOM 739 C C . PHE A 1 93 ? -5.627 -0.607 -22.792 1.00 96.19 93 PHE A C 1
ATOM 741 O O . PHE A 1 93 ? -6.667 -0.824 -22.160 1.00 96.19 93 PHE A O 1
ATOM 748 N N . LYS A 1 94 ? -5.449 -1.036 -24.045 1.00 95.50 94 LYS A N 1
ATOM 749 C CA . LYS A 1 94 ? -6.532 -1.635 -24.834 1.00 95.50 94 LYS A CA 1
ATOM 750 C C . LYS A 1 94 ? -6.096 -2.902 -25.545 1.00 95.50 94 LYS A C 1
ATOM 752 O O . LYS A 1 94 ? -5.056 -2.924 -26.201 1.00 95.50 94 LYS A O 1
ATOM 757 N N . GLY A 1 95 ? -6.992 -3.888 -25.542 1.00 93.94 95 GLY A N 1
ATOM 758 C CA . GLY A 1 95 ? -6.844 -5.146 -26.270 1.00 93.94 95 GLY A CA 1
ATOM 759 C C . GLY A 1 95 ? -5.723 -5.990 -25.683 1.00 93.94 95 GLY A C 1
ATOM 760 O O . GLY A 1 95 ? -4.556 -5.713 -25.917 1.00 93.94 95 GLY A O 1
ATOM 761 N N . PHE A 1 96 ? -6.060 -7.025 -24.927 1.00 96.38 96 PHE A N 1
ATOM 762 C CA . PHE A 1 96 ? -5.062 -7.795 -24.192 1.00 96.38 96 PHE A CA 1
ATOM 763 C C . PHE A 1 96 ? -4.838 -9.165 -24.815 1.00 96.38 96 PHE A C 1
ATOM 765 O O . PHE A 1 96 ? -5.792 -9.909 -25.051 1.00 96.38 96 PHE A O 1
ATOM 772 N N . THR A 1 97 ? -3.571 -9.507 -25.026 1.00 95.81 97 THR A N 1
ATOM 773 C CA . THR A 1 97 ? -3.154 -10.861 -25.396 1.00 95.81 97 THR A CA 1
ATOM 774 C C . THR A 1 97 ? -2.688 -11.592 -24.144 1.00 95.81 97 THR A C 1
ATOM 776 O O . THR A 1 97 ? -1.896 -11.063 -23.368 1.00 95.81 97 THR A O 1
ATOM 779 N N . ARG A 1 98 ? -3.201 -12.807 -23.929 1.00 95.56 98 ARG A N 1
ATOM 780 C CA . ARG A 1 98 ? -2.840 -13.659 -22.789 1.00 95.56 98 ARG A CA 1
ATOM 781 C C . ARG A 1 98 ? -1.628 -14.510 -23.122 1.00 95.56 98 ARG A C 1
ATOM 783 O O . ARG A 1 98 ? -1.707 -15.341 -24.022 1.00 95.56 98 ARG A O 1
ATOM 790 N N . ASN A 1 99 ? -0.580 -14.375 -22.321 1.00 95.81 99 ASN A N 1
ATOM 791 C CA . ASN A 1 99 ? 0.621 -15.187 -22.418 1.00 95.81 99 ASN A CA 1
ATOM 792 C C . ASN A 1 99 ? 0.918 -15.858 -21.064 1.00 95.81 99 ASN A C 1
ATOM 794 O O . ASN A 1 99 ? 0.630 -15.289 -20.007 1.00 95.81 99 ASN A O 1
ATOM 798 N N . PRO A 1 100 ? 1.507 -17.065 -21.051 1.00 95.81 100 PRO A N 1
ATOM 799 C CA . PRO A 1 100 ? 2.104 -17.616 -19.840 1.00 95.81 100 PRO A CA 1
ATOM 800 C C . PRO A 1 100 ? 3.236 -16.715 -19.336 1.00 95.81 100 PRO A C 1
ATOM 802 O O . PRO A 1 100 ? 4.053 -16.263 -20.138 1.00 95.81 100 PRO A O 1
ATOM 805 N N . VAL A 1 101 ? 3.353 -16.515 -18.019 1.00 93.06 101 VAL A N 1
ATOM 806 C CA . VAL A 1 101 ? 4.432 -15.700 -17.418 1.00 93.06 101 VAL A CA 1
ATOM 807 C C . VAL A 1 101 ? 5.818 -16.206 -17.831 1.00 93.06 101 VAL A C 1
ATOM 809 O O . VAL A 1 101 ? 6.707 -15.405 -18.077 1.00 93.06 101 VAL A O 1
ATOM 812 N N . ILE A 1 102 ? 6.002 -17.518 -17.995 1.00 93.56 102 ILE A N 1
ATOM 813 C CA . ILE A 1 102 ? 7.287 -18.119 -18.396 1.00 93.56 102 ILE A CA 1
ATOM 814 C C . ILE A 1 102 ? 7.701 -17.825 -19.850 1.00 93.56 102 ILE A C 1
ATOM 816 O O . ILE A 1 102 ? 8.791 -18.206 -20.263 1.00 93.56 102 ILE A O 1
ATOM 820 N N . SER A 1 103 ? 6.846 -17.174 -20.644 1.00 92.12 103 SER A N 1
ATOM 821 C CA . SER A 1 103 ? 7.136 -16.889 -22.059 1.00 92.12 103 SER A CA 1
ATOM 822 C C . SER A 1 103 ? 8.249 -15.855 -22.251 1.00 92.12 103 SER A C 1
ATOM 824 O O . SER A 1 103 ? 8.780 -15.743 -23.352 1.00 92.12 103 SER A O 1
ATOM 826 N N . TYR A 1 104 ? 8.602 -15.116 -21.197 1.00 91.44 104 TYR A N 1
ATOM 827 C CA . TYR A 1 104 ? 9.608 -14.060 -21.226 1.00 91.44 104 TYR A CA 1
ATOM 828 C C . TYR A 1 104 ? 10.604 -14.239 -20.078 1.00 91.44 104 TYR A C 1
ATOM 830 O O . TYR A 1 104 ? 10.243 -14.688 -18.987 1.00 91.44 104 TYR A O 1
ATOM 838 N N . ASP A 1 105 ? 11.854 -13.845 -20.317 1.00 92.81 105 ASP A N 1
ATOM 839 C CA . ASP A 1 105 ? 12.879 -13.746 -19.277 1.00 92.81 105 ASP A CA 1
ATOM 840 C C . ASP A 1 105 ? 12.766 -12.381 -18.584 1.00 92.81 105 ASP A C 1
ATOM 842 O O . ASP A 1 105 ? 13.378 -11.388 -18.983 1.00 92.81 105 ASP A O 1
ATOM 846 N N . TRP A 1 106 ? 11.913 -12.322 -17.564 1.00 92.31 106 TRP A N 1
ATOM 847 C CA . TRP A 1 106 ? 11.651 -11.092 -16.820 1.00 92.31 106 TRP A CA 1
ATOM 848 C C . TRP A 1 106 ? 12.869 -10.575 -16.059 1.00 92.31 106 TRP A C 1
ATOM 850 O O . TRP A 1 106 ? 12.983 -9.365 -15.893 1.00 92.31 106 TRP A O 1
ATOM 860 N N . ASP A 1 107 ? 13.781 -11.450 -15.632 1.00 91.06 107 ASP A N 1
ATOM 861 C CA . ASP A 1 107 ? 15.009 -11.024 -14.957 1.00 91.06 107 ASP A CA 1
ATOM 862 C C . ASP A 1 107 ? 15.952 -10.341 -15.957 1.00 91.06 107 ASP A C 1
ATOM 864 O O . ASP A 1 107 ? 16.529 -9.294 -15.669 1.00 91.06 107 ASP A O 1
ATOM 868 N N . GLN A 1 108 ? 16.038 -10.857 -17.185 1.00 92.19 108 GLN A N 1
ATOM 869 C CA . GLN A 1 108 ? 16.774 -10.177 -18.246 1.00 92.19 108 GLN A CA 1
ATOM 870 C C . GLN A 1 108 ? 16.139 -8.831 -18.628 1.00 92.19 108 GLN A C 1
ATOM 872 O O . GLN A 1 108 ? 16.864 -7.867 -18.891 1.00 92.19 108 GLN A O 1
ATOM 877 N N . ILE A 1 109 ? 14.806 -8.750 -18.689 1.00 92.69 109 ILE A N 1
ATOM 878 C CA . ILE A 1 109 ? 14.107 -7.496 -19.008 1.00 92.69 109 ILE A CA 1
ATOM 879 C C . ILE A 1 109 ? 14.335 -6.470 -17.893 1.00 92.69 109 ILE A C 1
ATOM 881 O O . ILE A 1 109 ? 14.669 -5.327 -18.203 1.00 92.69 109 ILE A O 1
ATOM 885 N N . SER A 1 110 ? 14.218 -6.862 -16.617 1.00 90.44 110 SER A N 1
ATOM 886 C CA . SER A 1 110 ? 14.435 -5.951 -15.485 1.00 90.44 110 SER A CA 1
ATOM 887 C C . SER A 1 110 ? 15.867 -5.437 -15.443 1.00 90.44 110 SER A C 1
ATOM 889 O O . SER A 1 110 ? 16.076 -4.272 -15.108 1.00 90.44 110 SER A O 1
ATOM 891 N N . GLU A 1 111 ? 16.833 -6.281 -15.806 1.00 91.56 111 GLU A N 1
ATOM 892 C CA . GLU A 1 111 ? 18.243 -5.923 -15.842 1.00 91.56 111 GLU A CA 1
ATOM 893 C C . GLU A 1 111 ? 18.574 -4.999 -17.017 1.00 91.56 111 GLU A C 1
ATOM 895 O O . GLU A 1 111 ? 19.323 -4.041 -16.849 1.00 91.56 111 GLU A O 1
ATOM 900 N N . LYS A 1 112 ? 18.048 -5.259 -18.217 1.00 93.38 112 LYS A N 1
ATOM 901 C CA . LYS A 1 112 ? 18.531 -4.586 -19.433 1.00 93.38 112 LYS A CA 1
ATOM 902 C C . LYS A 1 112 ? 17.680 -3.416 -19.891 1.00 93.38 112 LYS A C 1
ATOM 904 O O . LYS A 1 112 ? 18.240 -2.476 -20.442 1.00 93.38 112 LYS A O 1
ATOM 909 N N . LYS A 1 113 ? 16.360 -3.489 -19.738 1.00 94.75 113 LYS A N 1
ATOM 910 C CA . LYS A 1 113 ? 15.436 -2.558 -20.393 1.00 94.75 113 LYS A CA 1
ATOM 911 C C . LYS A 1 113 ? 15.030 -1.434 -19.447 1.00 94.75 113 LYS A C 1
ATOM 913 O O . LYS A 1 113 ? 14.816 -1.646 -18.252 1.00 94.75 113 LYS A O 1
ATOM 918 N N . GLN A 1 114 ? 14.901 -0.235 -20.004 1.00 96.00 114 GLN A N 1
ATOM 919 C CA . GLN A 1 114 ? 14.379 0.917 -19.286 1.00 96.00 114 GLN A CA 1
ATOM 920 C C . GLN A 1 114 ? 12.854 0.863 -19.208 1.00 96.00 114 GLN A C 1
ATOM 922 O O . GLN A 1 114 ? 12.170 0.553 -20.187 1.00 96.00 114 GLN A O 1
ATOM 927 N N . GLY A 1 115 ? 12.306 1.160 -18.032 1.00 96.81 115 GLY A N 1
ATOM 928 C CA . GLY A 1 115 ? 10.876 1.007 -17.809 1.00 96.81 115 GLY A CA 1
ATOM 929 C C . GLY A 1 115 ? 10.395 1.410 -16.427 1.00 96.81 115 GLY A C 1
ATOM 930 O O . GLY A 1 115 ? 11.162 1.797 -15.549 1.00 96.81 115 GLY A O 1
ATOM 931 N N . VAL A 1 116 ? 9.089 1.287 -16.236 1.00 97.69 116 VAL A N 1
ATOM 932 C CA . VAL A 1 116 ? 8.375 1.593 -15.004 1.00 97.69 116 VAL A CA 1
ATOM 933 C C . VAL A 1 116 ? 7.475 0.424 -14.612 1.00 97.69 116 VAL A C 1
ATOM 935 O O . VAL A 1 116 ? 6.742 -0.128 -15.432 1.00 97.69 116 VAL A O 1
ATOM 938 N N . GLU A 1 117 ? 7.519 0.047 -13.342 1.00 97.56 117 GLU A N 1
ATOM 939 C CA . GLU A 1 117 ? 6.767 -1.065 -12.769 1.00 97.56 117 GLU A CA 1
ATOM 940 C C . GLU A 1 117 ? 5.910 -0.561 -11.597 1.00 97.56 117 GLU A C 1
ATOM 942 O O . GLU A 1 117 ? 6.434 -0.148 -10.565 1.00 97.56 117 GLU A O 1
ATOM 947 N N . LEU A 1 118 ? 4.583 -0.604 -11.735 1.00 97.50 118 LEU A N 1
ATOM 948 C CA . LEU A 1 118 ? 3.614 -0.305 -10.676 1.00 97.50 118 LEU A CA 1
ATOM 949 C C . LEU A 1 118 ? 3.274 -1.596 -9.944 1.00 97.50 118 LEU A C 1
ATOM 951 O O . LEU A 1 118 ? 2.713 -2.515 -10.543 1.00 97.50 118 LEU A O 1
ATOM 955 N N . ARG A 1 119 ? 3.546 -1.658 -8.642 1.00 95.69 119 ARG A N 1
ATOM 956 C CA . ARG A 1 119 ? 3.275 -2.840 -7.815 1.00 95.69 119 ARG A CA 1
ATOM 957 C C . ARG A 1 119 ? 2.056 -2.592 -6.939 1.00 95.69 119 ARG A C 1
ATOM 959 O O . ARG A 1 119 ? 2.017 -1.623 -6.197 1.00 95.69 119 ARG A O 1
ATOM 966 N N . PHE A 1 120 ? 1.066 -3.475 -6.986 1.00 92.19 120 PHE A N 1
ATOM 967 C CA . PHE A 1 120 ? -0.162 -3.374 -6.183 1.00 92.19 120 PHE A CA 1
ATOM 968 C C . PHE A 1 120 ? -0.205 -4.386 -5.025 1.00 92.19 120 PHE A C 1
ATOM 970 O O . PHE A 1 120 ? -1.162 -4.441 -4.250 1.00 92.19 120 PHE A O 1
ATOM 977 N N . GLY A 1 121 ? 0.837 -5.209 -4.890 1.00 81.50 121 GLY A N 1
ATOM 978 C CA . GLY A 1 121 ? 0.976 -6.170 -3.805 1.00 81.50 121 GLY A CA 1
ATOM 979 C C . GLY A 1 121 ? 0.073 -7.393 -3.961 1.00 81.50 121 GLY A C 1
ATOM 980 O O . GLY A 1 121 ? 0.430 -8.330 -4.659 1.00 81.50 121 GLY A O 1
ATOM 981 N N . GLY A 1 122 ? -1.065 -7.421 -3.260 1.00 78.00 122 GLY A N 1
ATOM 982 C CA . GLY A 1 122 ? -1.914 -8.615 -3.086 1.00 78.00 122 GLY A CA 1
ATOM 983 C C . GLY A 1 122 ? -2.890 -8.931 -4.229 1.00 78.00 122 GLY A C 1
ATOM 984 O O . GLY A 1 122 ? -3.754 -9.792 -4.059 1.00 78.00 122 GLY A O 1
ATOM 985 N N . GLY A 1 123 ? -2.784 -8.228 -5.359 1.00 87.75 123 GLY A N 1
ATOM 986 C CA . GLY A 1 123 ? -3.659 -8.396 -6.520 1.00 87.75 123 GLY A CA 1
ATOM 987 C C . GLY A 1 123 ? -4.985 -7.645 -6.398 1.00 87.75 123 GLY A C 1
ATOM 988 O O . GLY A 1 123 ? -5.829 -7.993 -5.566 1.00 87.75 123 GLY A O 1
ATOM 989 N N . ILE A 1 124 ? -5.199 -6.655 -7.262 1.00 92.25 124 ILE A N 1
ATOM 990 C CA . ILE A 1 124 ? -6.416 -5.833 -7.302 1.00 92.25 124 ILE A CA 1
ATOM 991 C C . ILE A 1 124 ? -7.316 -6.325 -8.441 1.00 92.25 124 ILE A C 1
ATOM 993 O O . ILE A 1 124 ? -6.806 -6.511 -9.547 1.00 92.25 124 ILE A O 1
ATOM 997 N N . PRO A 1 125 ? -8.625 -6.545 -8.216 1.00 93.12 125 PRO A N 1
ATOM 998 C CA . PRO A 1 125 ? -9.554 -6.868 -9.299 1.00 93.12 125 PRO A CA 1
ATOM 999 C C . PRO A 1 125 ? -9.492 -5.833 -10.423 1.00 93.12 125 PRO A C 1
ATOM 1001 O O . PRO A 1 125 ? -9.486 -4.630 -10.155 1.00 93.12 125 PRO A O 1
ATOM 1004 N N . ILE A 1 126 ? -9.476 -6.282 -11.679 1.00 94.38 126 ILE A N 1
ATOM 1005 C CA . ILE A 1 126 ? -9.431 -5.364 -12.826 1.00 94.38 126 ILE A CA 1
ATOM 1006 C C . ILE A 1 126 ? -10.660 -4.467 -12.856 1.00 94.38 126 ILE A C 1
ATOM 1008 O O . ILE A 1 126 ? -10.520 -3.272 -13.071 1.00 94.38 126 ILE A O 1
ATOM 1012 N N . SER A 1 127 ? -11.838 -5.000 -12.544 1.00 91.94 127 SER A N 1
ATOM 1013 C CA . SER A 1 127 ? -13.079 -4.234 -12.355 1.00 91.94 127 SER A CA 1
ATOM 1014 C C . SER A 1 127 ? -12.921 -3.013 -11.435 1.00 91.94 127 SER A C 1
ATOM 1016 O O . SER A 1 127 ? -13.580 -1.988 -11.634 1.00 91.94 127 SER A O 1
ATOM 1018 N N . LEU A 1 128 ? -12.041 -3.121 -10.438 1.00 92.19 128 LEU A N 1
ATOM 1019 C CA . LEU A 1 128 ? -11.732 -2.076 -9.478 1.00 92.19 128 LEU A CA 1
ATOM 1020 C C . LEU A 1 128 ? -10.623 -1.145 -9.993 1.00 92.19 128 LEU A C 1
ATOM 1022 O O . LEU A 1 128 ? -10.776 0.070 -9.908 1.00 92.19 128 LEU A O 1
ATOM 1026 N N . LEU A 1 129 ? -9.563 -1.686 -10.607 1.00 93.06 129 LEU A N 1
ATOM 1027 C CA . LEU A 1 129 ? -8.536 -0.882 -11.290 1.00 93.06 129 LEU A CA 1
ATOM 1028 C C . LEU A 1 129 ? -9.123 -0.046 -12.437 1.00 93.06 129 LEU A C 1
ATOM 1030 O O . LEU A 1 129 ? -8.716 1.090 -12.646 1.00 93.06 129 LEU A O 1
ATOM 1034 N N . SER A 1 130 ? -10.139 -0.546 -13.137 1.00 92.25 130 SER A N 1
ATOM 1035 C CA . SER A 1 130 ? -10.868 0.183 -14.180 1.00 92.25 130 SER A CA 1
ATOM 1036 C C . SER A 1 130 ? -11.631 1.407 -13.654 1.00 92.25 130 SER A C 1
ATOM 1038 O O . SER A 1 130 ? -12.151 2.182 -14.453 1.00 92.25 130 SER A O 1
ATOM 1040 N N . LYS A 1 131 ? -11.739 1.598 -12.328 1.00 89.19 131 LYS A N 1
ATOM 1041 C CA . LYS A 1 131 ? -12.287 2.830 -11.735 1.00 89.19 131 LYS A CA 1
ATOM 1042 C C . LYS A 1 131 ? -11.284 3.981 -11.727 1.00 89.19 131 LYS A C 1
ATOM 1044 O O . LYS A 1 131 ? -11.720 5.123 -11.665 1.00 89.19 131 LYS A O 1
ATOM 1049 N N . MET A 1 132 ? -9.988 3.681 -11.806 1.00 88.25 132 MET A N 1
ATOM 1050 C CA . MET A 1 132 ? -8.913 4.678 -11.770 1.00 88.25 132 MET A CA 1
ATOM 1051 C C . MET A 1 132 ? -8.128 4.749 -13.088 1.00 88.25 132 MET A C 1
ATOM 1053 O O . MET A 1 132 ? -7.680 5.813 -13.487 1.00 88.25 132 MET A O 1
ATOM 1057 N N . MET A 1 133 ? -8.007 3.629 -13.808 1.00 91.69 133 MET A N 1
ATOM 1058 C CA . MET A 1 133 ? -7.254 3.518 -15.057 1.00 91.69 133 MET A CA 1
ATOM 1059 C C . MET A 1 133 ? -8.172 3.159 -16.223 1.00 91.69 133 MET A C 1
ATOM 1061 O O . MET A 1 133 ? -9.174 2.458 -16.073 1.00 91.69 133 MET A O 1
ATOM 1065 N N . LYS A 1 134 ? -7.792 3.580 -17.429 1.00 93.81 134 LYS A N 1
ATOM 1066 C CA . LYS A 1 134 ? -8.522 3.260 -18.662 1.00 93.81 134 LYS A CA 1
ATOM 1067 C C . LYS A 1 134 ? -8.103 1.884 -19.189 1.00 93.81 134 LYS A C 1
ATOM 1069 O O . LYS A 1 134 ? -7.221 1.781 -20.040 1.00 93.81 134 LYS A O 1
ATOM 1074 N N . LEU A 1 135 ? -8.733 0.827 -18.676 1.00 94.94 135 LEU A N 1
ATOM 1075 C CA . LEU A 1 135 ? -8.474 -0.563 -19.074 1.00 94.94 135 LEU A CA 1
ATOM 1076 C C . LEU A 1 135 ? -9.632 -1.115 -19.921 1.00 94.94 135 LEU A C 1
ATOM 1078 O O . LEU A 1 135 ? -10.763 -1.188 -19.443 1.00 94.94 135 LEU A O 1
ATOM 1082 N N . GLU A 1 136 ? -9.350 -1.536 -21.157 1.00 94.00 136 GLU A N 1
ATOM 1083 C CA . GLU A 1 136 ? -10.344 -2.090 -22.093 1.00 94.00 136 GLU A CA 1
ATOM 1084 C C . GLU A 1 136 ? -9.934 -3.494 -22.574 1.00 94.00 136 GLU A C 1
ATOM 1086 O O . GLU A 1 136 ? -9.029 -3.645 -23.402 1.00 94.00 136 GLU A O 1
ATOM 1091 N N . GLY A 1 137 ? -10.616 -4.532 -22.079 1.00 92.62 137 GLY A N 1
ATOM 1092 C CA . GLY A 1 137 ? -10.319 -5.934 -22.393 1.00 92.62 137 GLY A CA 1
ATOM 1093 C C . GLY A 1 137 ? -11.551 -6.835 -22.487 1.00 92.62 137 GLY A C 1
ATOM 1094 O O . GLY A 1 137 ? -12.686 -6.369 -22.391 1.00 92.62 137 GLY A O 1
ATOM 1095 N N . ASP A 1 138 ? -11.316 -8.131 -22.713 1.00 92.88 138 ASP A N 1
ATOM 1096 C CA . ASP A 1 138 ? -12.372 -9.148 -22.771 1.00 92.88 138 ASP A CA 1
ATOM 1097 C C . ASP A 1 138 ? -12.891 -9.530 -21.369 1.00 92.88 138 ASP A C 1
ATOM 1099 O O . ASP A 1 138 ? -12.331 -9.137 -20.348 1.00 92.88 138 ASP A O 1
ATOM 1103 N N . LEU A 1 139 ? -13.982 -10.302 -21.303 1.00 90.50 139 LEU A N 1
ATOM 1104 C CA . LEU A 1 139 ? -14.597 -10.701 -20.026 1.00 90.50 139 LEU A CA 1
ATOM 1105 C C . LEU A 1 139 ? -13.646 -11.494 -19.120 1.00 90.50 139 LEU A C 1
ATOM 1107 O O . LEU A 1 139 ? -13.699 -11.354 -17.903 1.00 90.50 139 LEU A O 1
ATOM 1111 N N . LEU A 1 140 ? -12.779 -12.317 -19.712 1.00 89.81 140 LEU A N 1
ATOM 1112 C CA . LEU A 1 140 ? -11.799 -13.111 -18.975 1.00 89.81 140 LEU A CA 1
ATOM 1113 C C . LEU A 1 140 ? -10.729 -12.220 -18.334 1.00 89.81 140 LEU A C 1
ATOM 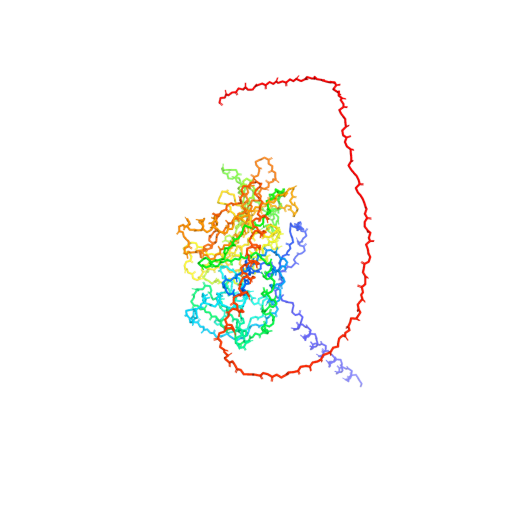1115 O O . LEU A 1 140 ? -10.387 -12.437 -17.179 1.00 89.81 140 LEU A O 1
ATOM 1119 N N . PHE A 1 141 ? -10.250 -11.197 -19.048 1.00 92.94 141 PHE A N 1
ATOM 1120 C CA . PHE A 1 141 ? -9.391 -10.161 -18.483 1.00 92.94 141 PHE A CA 1
ATOM 1121 C C . PHE A 1 141 ? -10.112 -9.412 -17.357 1.00 92.94 141 PHE A C 1
ATOM 1123 O O . PHE A 1 141 ? -9.589 -9.324 -16.257 1.00 92.94 141 PHE A O 1
ATOM 1130 N N . LEU A 1 142 ? -11.341 -8.934 -17.575 1.00 91.31 142 LEU A N 1
ATOM 1131 C CA . LEU A 1 142 ? -12.075 -8.157 -16.564 1.00 91.31 142 LEU A CA 1
ATOM 1132 C C . LEU A 1 142 ? -12.367 -8.931 -15.263 1.00 91.31 142 LEU A C 1
ATOM 1134 O O . LEU A 1 142 ? -12.543 -8.303 -14.219 1.00 91.31 142 LEU A O 1
ATOM 1138 N N . ALA A 1 143 ? -12.410 -10.264 -15.321 1.00 89.56 143 ALA A N 1
ATOM 1139 C CA . ALA A 1 143 ? -12.605 -11.139 -14.165 1.00 89.56 143 ALA A CA 1
ATOM 1140 C C . ALA A 1 143 ? -11.312 -11.437 -13.376 1.00 89.56 143 ALA A C 1
ATOM 1142 O O . ALA A 1 143 ? -11.377 -12.051 -12.310 1.00 89.56 143 ALA A O 1
ATOM 1143 N N . ASP A 1 144 ? -10.145 -11.035 -13.885 1.00 92.31 144 ASP A N 1
ATOM 1144 C CA . ASP A 1 144 ? -8.846 -11.325 -13.277 1.00 92.31 144 ASP A CA 1
ATOM 1145 C C . ASP A 1 144 ? -8.416 -10.236 -12.269 1.00 92.31 144 ASP A C 1
ATOM 1147 O O . ASP A 1 144 ? -9.045 -9.182 -12.101 1.00 92.31 144 ASP A O 1
ATOM 1151 N N . ARG A 1 145 ? -7.323 -10.502 -11.554 1.00 92.94 145 ARG A N 1
ATOM 1152 C CA . ARG A 1 145 ? -6.725 -9.632 -10.541 1.00 92.94 145 ARG A CA 1
ATOM 1153 C C . ARG A 1 145 ? -5.280 -9.358 -10.905 1.00 92.94 145 ARG A C 1
ATOM 1155 O O . ARG A 1 145 ? -4.524 -10.292 -11.134 1.00 92.94 145 ARG A O 1
ATOM 1162 N N . ILE A 1 146 ? -4.870 -8.097 -10.873 1.00 94.38 146 ILE A N 1
ATOM 1163 C CA . ILE A 1 146 ? -3.525 -7.687 -11.278 1.00 94.38 146 ILE A CA 1
ATOM 1164 C C . ILE A 1 146 ? -2.682 -7.341 -10.059 1.00 94.38 146 ILE A C 1
ATOM 1166 O O . ILE A 1 146 ? -3.071 -6.515 -9.231 1.00 94.38 146 ILE A O 1
ATOM 1170 N N . GLU A 1 147 ? -1.522 -7.984 -9.936 1.00 93.38 147 GLU A N 1
ATOM 1171 C CA . GLU A 1 147 ? -0.540 -7.678 -8.888 1.00 93.38 147 GLU A CA 1
ATOM 1172 C C . GLU A 1 147 ? 0.445 -6.584 -9.306 1.00 93.38 147 GLU A C 1
ATOM 1174 O O . GLU A 1 147 ? 0.996 -5.887 -8.448 1.00 93.38 147 GLU A O 1
ATOM 1179 N N . ARG A 1 148 ? 0.682 -6.432 -10.613 1.00 94.94 148 ARG A N 1
ATOM 1180 C CA . ARG A 1 148 ? 1.721 -5.553 -11.144 1.00 94.94 148 ARG A CA 1
ATOM 1181 C C . ARG A 1 148 ? 1.437 -5.132 -12.576 1.00 94.94 148 ARG A C 1
ATOM 1183 O O . ARG A 1 148 ? 0.969 -5.944 -13.368 1.00 94.94 148 ARG A O 1
ATOM 1190 N N . ILE A 1 149 ? 1.768 -3.891 -12.909 1.00 97.19 149 ILE A N 1
ATOM 1191 C CA . ILE A 1 149 ? 1.764 -3.373 -14.280 1.00 97.19 149 ILE A CA 1
ATOM 1192 C C . ILE A 1 149 ? 3.194 -2.966 -14.604 1.00 97.19 149 ILE A C 1
ATOM 1194 O O . ILE A 1 149 ? 3.778 -2.179 -13.867 1.00 97.19 149 ILE A O 1
ATOM 1198 N N . TRP A 1 150 ? 3.760 -3.490 -15.682 1.00 96.94 150 TRP A N 1
ATOM 1199 C CA . TRP A 1 150 ? 5.116 -3.178 -16.108 1.00 96.94 150 TRP A CA 1
ATOM 1200 C C . TRP A 1 150 ? 5.111 -2.652 -17.530 1.00 96.94 150 TRP A C 1
ATOM 1202 O O . TRP A 1 150 ? 4.603 -3.298 -18.442 1.00 96.94 150 TRP A O 1
ATOM 1212 N N . ILE A 1 151 ? 5.679 -1.470 -17.701 1.00 97.62 151 ILE A N 1
ATOM 1213 C CA . ILE A 1 151 ? 5.825 -0.792 -18.974 1.00 97.62 151 ILE A CA 1
ATOM 1214 C C . ILE A 1 151 ? 7.318 -0.628 -19.234 1.00 97.62 151 ILE A C 1
ATOM 1216 O O . ILE A 1 151 ? 8.018 -0.062 -18.398 1.00 97.62 151 ILE A O 1
ATOM 1220 N N . TYR A 1 152 ? 7.819 -1.099 -20.367 1.00 96.69 152 TYR A N 1
ATOM 1221 C CA . TYR A 1 152 ? 9.206 -0.863 -20.768 1.00 96.69 152 TYR A CA 1
ATOM 1222 C C . TYR A 1 152 ? 9.274 -0.435 -22.227 1.00 96.69 152 TYR A C 1
ATOM 1224 O O . TYR A 1 152 ? 8.371 -0.733 -23.013 1.00 96.69 152 TYR A O 1
ATOM 1232 N N . MET A 1 153 ? 10.349 0.265 -22.578 1.00 94.69 153 MET A N 1
ATOM 1233 C CA . MET A 1 153 ? 10.664 0.555 -23.970 1.00 94.69 153 MET A CA 1
ATOM 1234 C C . MET A 1 153 ? 11.774 -0.364 -24.461 1.00 94.69 153 MET A C 1
ATOM 1236 O O . MET A 1 153 ? 12.731 -0.668 -23.744 1.00 94.69 153 MET A O 1
ATOM 1240 N N . ASP A 1 154 ? 11.633 -0.823 -25.693 1.00 92.31 154 ASP A N 1
ATOM 1241 C CA . ASP A 1 154 ? 12.700 -1.485 -26.411 1.00 92.31 154 ASP A CA 1
ATOM 1242 C C . ASP A 1 154 ? 13.528 -0.428 -27.155 1.00 92.31 154 ASP A C 1
ATOM 1244 O O . ASP A 1 154 ? 13.040 0.206 -28.084 1.00 92.31 154 ASP A O 1
ATOM 1248 N N . GLU A 1 155 ? 14.770 -0.209 -26.718 1.00 85.62 155 GLU A N 1
ATOM 1249 C CA . GLU A 1 155 ? 15.653 0.833 -27.271 1.00 85.62 155 GLU A CA 1
ATOM 1250 C C . GLU A 1 155 ? 15.992 0.626 -28.757 1.00 85.62 155 GLU A C 1
ATOM 1252 O O . GLU A 1 155 ? 16.252 1.598 -29.460 1.00 85.62 155 GLU A O 1
ATOM 1257 N N . ASP A 1 156 ? 15.965 -0.617 -29.250 1.00 87.19 156 ASP A N 1
ATOM 1258 C CA . ASP A 1 156 ? 16.324 -0.939 -30.635 1.00 87.19 156 ASP A CA 1
ATOM 1259 C C . ASP A 1 156 ? 15.175 -0.626 -31.607 1.00 87.19 156 ASP A C 1
ATOM 1261 O O . ASP A 1 156 ? 15.398 -0.243 -32.757 1.00 87.19 156 ASP A O 1
ATOM 1265 N N . THR A 1 157 ? 13.934 -0.820 -31.155 1.00 91.19 157 THR A N 1
ATOM 1266 C CA . THR A 1 157 ? 12.721 -0.673 -31.977 1.00 91.19 157 THR A CA 1
ATOM 1267 C C . THR A 1 157 ? 11.888 0.562 -31.639 1.00 91.19 157 THR A C 1
ATOM 1269 O O . THR A 1 157 ? 10.943 0.870 -32.364 1.00 91.19 157 THR A O 1
ATOM 1272 N N . GLU A 1 158 ? 12.211 1.248 -30.540 1.00 88.50 158 GLU A N 1
ATOM 1273 C CA . GLU A 1 158 ? 11.429 2.326 -29.919 1.00 88.50 158 GLU A CA 1
ATOM 1274 C C . GLU A 1 158 ? 9.980 1.926 -29.572 1.00 88.50 158 GLU A C 1
ATOM 1276 O O . GLU A 1 158 ? 9.117 2.778 -29.331 1.00 88.50 158 GLU A O 1
ATOM 1281 N N . LEU A 1 159 ? 9.691 0.621 -29.523 1.00 93.44 159 LEU A N 1
ATOM 1282 C CA . LEU A 1 159 ? 8.375 0.103 -29.168 1.00 93.44 159 LEU A CA 1
ATOM 1283 C C . LEU A 1 159 ? 8.198 0.079 -27.651 1.00 93.44 159 LEU A C 1
ATOM 1285 O O . LEU A 1 159 ? 9.080 -0.344 -26.902 1.00 93.44 159 LEU A O 1
ATOM 1289 N N . VAL A 1 160 ? 7.020 0.504 -27.198 1.00 96.25 160 VAL A N 1
ATOM 1290 C CA . VAL A 1 160 ? 6.617 0.417 -25.793 1.00 96.25 160 VAL A CA 1
ATOM 1291 C C . VAL A 1 160 ? 5.758 -0.819 -25.599 1.00 96.25 160 VAL A C 1
ATOM 1293 O O . VAL A 1 160 ? 4.721 -0.971 -26.245 1.00 96.25 160 VAL A O 1
ATOM 1296 N N . HIS A 1 161 ? 6.159 -1.664 -24.657 1.00 96.56 161 HIS A N 1
ATOM 1297 C CA . HIS A 1 161 ? 5.370 -2.807 -24.228 1.00 96.56 161 HIS A CA 1
ATOM 1298 C C . HIS A 1 161 ? 4.787 -2.549 -22.845 1.00 96.56 161 HIS A C 1
ATOM 1300 O O . HIS A 1 161 ? 5.470 -2.024 -21.966 1.00 96.56 161 HIS A O 1
ATOM 1306 N N . ALA A 1 162 ? 3.533 -2.946 -22.641 1.00 97.44 162 ALA A N 1
ATOM 1307 C CA . ALA A 1 162 ? 2.857 -2.856 -21.355 1.00 97.44 162 ALA A CA 1
ATOM 1308 C C . ALA A 1 162 ? 2.250 -4.208 -20.980 1.00 97.44 162 ALA A C 1
ATOM 1310 O O . ALA A 1 162 ? 1.419 -4.754 -21.706 1.00 97.44 162 ALA A O 1
ATOM 1311 N N . TYR A 1 163 ? 2.653 -4.719 -19.822 1.00 97.44 163 TYR A N 1
ATOM 1312 C CA . TYR A 1 163 ? 2.283 -6.026 -19.305 1.00 97.44 163 TYR A CA 1
ATOM 1313 C C . TYR A 1 163 ? 1.568 -5.896 -17.965 1.00 97.44 163 TYR A C 1
ATOM 1315 O O . TYR A 1 163 ? 2.050 -5.224 -17.056 1.00 97.44 163 TYR A O 1
ATOM 1323 N N . LEU A 1 164 ? 0.427 -6.562 -17.822 1.00 97.50 164 LEU A N 1
ATOM 1324 C CA . LEU A 1 164 ? -0.319 -6.653 -16.572 1.00 97.50 164 LEU A CA 1
ATOM 1325 C C . LEU A 1 164 ? -0.209 -8.091 -16.056 1.00 97.50 164 LEU A C 1
ATOM 1327 O O . LEU A 1 164 ? -0.630 -9.034 -16.724 1.00 97.50 164 LEU A O 1
ATOM 1331 N N . PHE A 1 165 ? 0.381 -8.265 -14.879 1.00 96.00 165 PHE A N 1
ATOM 1332 C CA . PHE A 1 165 ? 0.648 -9.570 -14.278 1.00 96.00 165 PHE A CA 1
ATOM 1333 C C . PHE A 1 165 ? -0.534 -10.005 -13.421 1.00 96.00 165 PHE A C 1
ATOM 1335 O O . PHE A 1 165 ? -0.898 -9.297 -12.476 1.00 96.00 165 PHE A O 1
ATOM 1342 N N . SER A 1 166 ? -1.106 -11.172 -13.725 1.00 94.44 166 SER A N 1
ATOM 1343 C CA . SER A 1 166 ? -2.140 -11.762 -12.880 1.00 94.44 166 SER A CA 1
ATOM 1344 C C . SER A 1 166 ? -1.563 -12.147 -11.519 1.00 94.44 166 SER A C 1
ATOM 1346 O O . SER A 1 166 ? -0.439 -12.641 -11.399 1.00 94.44 166 SER A O 1
ATOM 1348 N N . ALA A 1 167 ? -2.365 -11.945 -10.478 1.00 90.81 167 ALA A N 1
ATOM 1349 C CA . ALA A 1 167 ? -2.050 -12.312 -9.105 1.00 90.81 167 ALA A CA 1
ATOM 1350 C C . ALA A 1 167 ? -1.970 -13.837 -8.886 1.00 90.81 167 ALA A C 1
ATOM 1352 O O . ALA A 1 167 ? -1.536 -14.275 -7.819 1.00 90.81 167 ALA A O 1
ATOM 1353 N N . ASP A 1 168 ? -2.385 -14.650 -9.867 1.00 87.12 168 ASP A N 1
ATOM 1354 C CA . ASP A 1 168 ? -2.198 -16.105 -9.856 1.00 87.12 168 ASP A CA 1
ATOM 1355 C C . ASP A 1 168 ? -0.745 -16.535 -10.155 1.00 87.12 168 ASP A C 1
ATOM 1357 O O . ASP A 1 168 ? -0.374 -17.688 -9.916 1.00 87.12 168 ASP A O 1
ATOM 1361 N N . GLY A 1 169 ? 0.082 -15.608 -10.656 1.00 88.75 169 GLY A N 1
ATOM 1362 C CA . GLY A 1 169 ? 1.484 -15.827 -11.011 1.00 88.75 169 GLY A CA 1
ATOM 1363 C C . GLY A 1 169 ? 1.706 -16.680 -12.265 1.00 88.75 169 GLY A C 1
ATOM 1364 O O . GLY A 1 169 ? 2.837 -17.093 -12.522 1.00 88.75 169 GLY A O 1
ATOM 1365 N N . ARG A 1 170 ? 0.657 -16.974 -13.039 1.00 91.19 170 ARG A N 1
ATOM 1366 C CA . ARG A 1 170 ? 0.694 -17.843 -14.228 1.00 91.19 170 ARG A CA 1
ATOM 1367 C C . ARG A 1 170 ? 0.447 -17.077 -15.513 1.00 91.19 170 ARG A C 1
ATOM 1369 O O . ARG A 1 170 ? 1.043 -17.427 -16.534 1.00 91.19 170 ARG A O 1
ATOM 1376 N N . THR A 1 171 ? -0.394 -16.049 -15.458 1.00 94.31 171 THR A N 1
ATOM 1377 C CA . THR A 1 171 ? -0.823 -15.299 -16.642 1.00 94.31 171 THR A CA 1
ATOM 1378 C C . THR A 1 171 ? -0.250 -13.887 -16.650 1.00 94.31 171 THR A C 1
ATOM 1380 O O . THR A 1 171 ? -0.255 -13.185 -15.640 1.00 94.31 171 THR A O 1
ATOM 1383 N N . VAL A 1 172 ? 0.222 -13.455 -17.817 1.00 96.75 172 VAL A N 1
ATOM 1384 C CA . VAL A 1 172 ? 0.565 -12.063 -18.102 1.00 96.75 172 VAL A CA 1
ATOM 1385 C C . VAL A 1 172 ? -0.240 -11.590 -19.310 1.00 96.75 172 VAL A C 1
ATOM 1387 O O . VAL A 1 172 ? -0.394 -12.313 -20.297 1.00 96.75 172 VAL A O 1
ATOM 1390 N N . TYR A 1 173 ? -0.782 -10.383 -19.220 1.00 97.44 173 TYR A N 1
ATOM 1391 C CA . TYR A 1 173 ? -1.552 -9.748 -20.281 1.00 97.44 173 TYR A CA 1
ATOM 1392 C C . TYR A 1 173 ? -0.708 -8.673 -20.950 1.00 97.44 173 TYR A C 1
ATOM 1394 O O . TYR A 1 173 ? -0.351 -7.697 -20.299 1.00 97.44 173 TYR A O 1
ATOM 1402 N N . GLU A 1 174 ? -0.422 -8.820 -22.239 1.00 97.25 174 GLU A N 1
ATOM 1403 C CA . GLU A 1 174 ? 0.230 -7.776 -23.034 1.00 97.25 174 GLU A CA 1
ATOM 1404 C C . GLU A 1 174 ? -0.830 -6.869 -23.665 1.00 97.25 174 GLU A C 1
ATOM 1406 O O . GLU A 1 174 ? -1.737 -7.347 -24.355 1.00 97.25 174 GLU A O 1
ATOM 1411 N N . ALA A 1 175 ? -0.737 -5.561 -23.423 1.00 97.06 175 ALA A N 1
ATOM 1412 C CA . ALA A 1 175 ? -1.597 -4.581 -24.070 1.00 97.06 175 ALA A CA 1
ATOM 1413 C C . ALA A 1 175 ? -1.177 -4.408 -25.537 1.00 97.06 175 ALA A C 1
ATOM 1415 O O . ALA A 1 175 ? -0.049 -4.036 -25.839 1.00 97.06 175 ALA A O 1
ATOM 1416 N N . SER A 1 176 ? -2.116 -4.622 -26.454 1.00 94.50 176 SER A N 1
ATOM 1417 C CA . SER A 1 176 ? -1.904 -4.492 -27.900 1.00 94.50 176 SER A CA 1
ATOM 1418 C C . SER A 1 176 ? -1.831 -3.031 -28.334 1.00 94.50 176 SER A C 1
ATOM 1420 O O . SER A 1 176 ? -1.277 -2.717 -29.384 1.00 94.50 176 SER A O 1
ATOM 1422 N N . ARG A 1 177 ? -2.461 -2.132 -27.568 1.00 93.12 177 ARG A N 1
ATOM 1423 C CA . ARG A 1 177 ? -2.437 -0.686 -27.790 1.00 93.12 177 ARG A CA 1
ATOM 1424 C C . ARG A 1 177 ? -2.299 0.039 -26.460 1.00 93.12 177 ARG A C 1
ATOM 1426 O O . ARG A 1 177 ? -3.047 -0.240 -25.520 1.00 93.12 177 ARG A O 1
ATOM 1433 N N . THR A 1 178 ? -1.378 0.990 -26.435 1.00 93.25 178 THR A N 1
ATOM 1434 C CA . THR A 1 178 ? -1.160 1.933 -25.342 1.00 93.25 178 THR A CA 1
ATOM 1435 C C . THR A 1 178 ? -0.954 3.327 -25.921 1.00 93.25 178 THR A C 1
ATOM 1437 O O . THR A 1 178 ? -0.407 3.463 -27.015 1.00 93.25 178 THR A O 1
ATOM 1440 N N . ASP A 1 179 ? -1.388 4.352 -25.195 1.00 89.75 179 ASP A N 1
ATOM 1441 C CA . ASP A 1 179 ? -1.193 5.756 -25.579 1.00 89.75 179 ASP A CA 1
ATOM 1442 C C . ASP A 1 179 ? 0.208 6.284 -25.182 1.00 89.75 179 ASP A C 1
ATOM 1444 O O . ASP A 1 179 ? 0.426 7.493 -25.146 1.00 89.75 179 ASP A O 1
ATOM 1448 N N . LEU A 1 180 ? 1.149 5.389 -24.852 1.00 93.94 180 LEU A N 1
ATOM 1449 C CA . LEU A 1 180 ? 2.509 5.713 -24.414 1.00 93.94 180 LEU A CA 1
ATOM 1450 C C . LEU A 1 180 ? 3.528 5.658 -25.551 1.00 93.94 180 LEU A C 1
ATOM 1452 O O . LEU A 1 180 ? 3.524 4.743 -26.373 1.00 93.94 180 LEU A O 1
ATOM 1456 N N . THR A 1 181 ? 4.463 6.601 -25.523 1.00 93.38 181 THR A N 1
ATOM 1457 C CA . THR A 1 181 ? 5.640 6.650 -26.395 1.00 93.38 181 THR A CA 1
ATOM 1458 C C . THR A 1 181 ? 6.914 6.306 -25.622 1.00 93.38 181 THR A C 1
ATOM 1460 O O . THR A 1 181 ? 6.957 6.408 -24.394 1.00 93.38 181 THR A O 1
ATOM 1463 N N . ALA A 1 182 ? 7.990 5.947 -26.329 1.00 93.62 182 ALA A N 1
ATOM 1464 C CA . ALA A 1 182 ? 9.301 5.721 -25.710 1.00 93.62 182 ALA A CA 1
ATOM 1465 C C . ALA A 1 182 ? 9.778 6.944 -24.901 1.00 93.62 182 ALA A C 1
ATOM 1467 O O . ALA A 1 182 ? 10.334 6.807 -23.813 1.00 93.62 182 ALA A O 1
ATOM 1468 N N . LYS A 1 183 ? 9.467 8.158 -25.375 1.00 93.31 183 LYS A N 1
ATOM 1469 C CA . LYS A 1 183 ? 9.791 9.407 -24.677 1.00 93.31 183 LYS A CA 1
ATOM 1470 C C . LYS A 1 183 ? 9.074 9.538 -23.331 1.00 93.31 183 LYS A C 1
ATOM 1472 O O . LYS A 1 183 ? 9.674 10.046 -22.388 1.00 93.31 183 LYS A O 1
ATOM 1477 N N . ASP A 1 184 ? 7.825 9.083 -23.234 1.00 93.94 184 ASP A N 1
ATOM 1478 C CA . ASP A 1 184 ? 7.086 9.098 -21.966 1.00 93.94 184 ASP A CA 1
ATOM 1479 C C . ASP A 1 184 ? 7.756 8.168 -20.948 1.00 93.94 184 ASP A C 1
ATOM 1481 O O . ASP A 1 184 ? 7.984 8.559 -19.804 1.00 93.94 184 ASP A O 1
ATOM 1485 N N . VAL A 1 185 ? 8.151 6.965 -21.387 1.00 94.06 185 VAL A N 1
ATOM 1486 C CA . VAL A 1 185 ? 8.880 6.005 -20.544 1.00 94.06 185 VAL A CA 1
ATOM 1487 C C . VAL A 1 185 ? 10.231 6.579 -20.109 1.00 94.06 185 VAL A C 1
ATOM 1489 O O . VAL A 1 185 ? 10.559 6.510 -18.925 1.00 94.06 185 VAL A O 1
ATOM 1492 N N . GLN A 1 186 ? 10.978 7.211 -21.021 1.00 93.62 186 GLN A N 1
ATOM 1493 C CA . GLN A 1 186 ? 12.240 7.883 -20.695 1.00 93.62 186 GLN A CA 1
ATOM 1494 C C . GLN A 1 186 ? 12.040 8.955 -19.625 1.00 93.62 186 GLN A C 1
ATOM 1496 O O . GLN A 1 186 ? 12.807 9.037 -18.671 1.00 93.62 186 GLN A O 1
ATOM 1501 N N . GLU A 1 187 ? 10.994 9.773 -19.750 1.00 93.44 187 GLU A N 1
ATOM 1502 C CA . GLU A 1 187 ? 10.705 10.816 -18.771 1.00 93.44 187 GLU A CA 1
ATOM 1503 C C . GLU A 1 187 ? 10.448 10.226 -17.376 1.00 93.44 187 GLU A C 1
ATOM 1505 O O . GLU A 1 187 ? 10.923 10.776 -16.383 1.00 93.44 187 GLU A O 1
ATOM 1510 N N . TYR A 1 188 ? 9.745 9.090 -17.288 1.00 92.12 188 TYR A N 1
ATOM 1511 C CA . TYR A 1 188 ? 9.524 8.402 -16.013 1.00 92.12 188 TYR A CA 1
ATOM 1512 C C . TYR A 1 188 ? 10.834 7.915 -15.398 1.00 92.12 188 TYR A C 1
ATOM 1514 O O . TYR A 1 188 ? 11.079 8.136 -14.212 1.00 92.12 188 TYR A O 1
ATOM 1522 N N . VAL A 1 189 ? 11.678 7.281 -16.211 1.00 92.75 189 VAL A N 1
ATOM 1523 C CA . VAL A 1 189 ? 12.982 6.735 -15.814 1.00 92.75 189 VAL A CA 1
ATOM 1524 C C . VAL A 1 189 ? 13.921 7.848 -15.340 1.00 92.75 189 VAL A C 1
ATOM 1526 O O . VAL A 1 189 ? 14.586 7.687 -14.317 1.00 92.75 189 VAL A O 1
ATOM 1529 N N . ASN A 1 190 ? 13.894 9.015 -15.990 1.00 92.38 190 ASN A N 1
ATOM 1530 C CA . ASN A 1 190 ? 14.720 10.170 -15.629 1.00 92.38 190 ASN A CA 1
ATOM 1531 C C . ASN A 1 190 ? 14.440 10.699 -14.210 1.00 92.38 190 ASN A C 1
ATOM 1533 O O . ASN A 1 190 ? 15.334 11.257 -13.575 1.00 92.38 190 ASN A O 1
ATOM 1537 N N . PHE A 1 191 ? 13.237 10.491 -13.655 1.00 89.00 191 PHE A N 1
ATOM 1538 C CA . PHE A 1 191 ? 12.974 10.815 -12.244 1.00 89.00 191 PHE A CA 1
ATOM 1539 C C . PHE A 1 191 ? 13.790 9.951 -11.267 1.00 89.00 191 PHE A C 1
ATOM 1541 O O . PHE A 1 191 ? 13.966 10.336 -10.110 1.00 89.00 191 PHE A O 1
ATOM 1548 N N . GLY A 1 192 ? 14.285 8.793 -11.712 1.00 87.81 192 GLY A N 1
ATOM 1549 C CA . GLY A 1 192 ? 15.077 7.860 -10.916 1.00 87.81 192 GLY A CA 1
ATOM 1550 C C . GLY A 1 192 ? 16.586 8.104 -10.955 1.00 87.81 192 GLY A C 1
ATOM 1551 O O . GLY A 1 192 ? 17.275 7.684 -10.031 1.00 87.81 192 GLY A O 1
ATOM 1552 N N . GLU A 1 193 ? 17.119 8.823 -11.948 1.00 87.12 193 GLU A N 1
ATOM 1553 C CA . GLU A 1 193 ? 18.576 8.971 -12.148 1.00 87.12 193 GLU A CA 1
ATOM 1554 C C . GLU A 1 193 ? 19.313 9.561 -10.936 1.00 87.12 193 GLU A C 1
ATOM 1556 O O . GLU A 1 193 ? 20.440 9.173 -10.628 1.00 87.12 193 GLU A O 1
ATOM 1561 N N . TYR A 1 194 ? 18.660 10.474 -10.214 1.00 84.25 194 TYR A N 1
ATOM 1562 C CA . TYR A 1 194 ? 19.199 11.113 -9.007 1.00 84.25 194 TYR A CA 1
ATOM 1563 C C . TYR A 1 194 ? 18.631 10.524 -7.707 1.00 84.25 194 TYR A C 1
ATOM 1565 O O . TYR A 1 194 ? 18.871 11.053 -6.618 1.00 84.25 194 TYR A O 1
ATOM 1573 N N . GLY A 1 195 ? 17.847 9.451 -7.818 1.00 88.81 195 GLY A N 1
ATOM 1574 C CA . GLY A 1 195 ? 17.225 8.766 -6.699 1.00 88.81 195 GLY A CA 1
ATOM 1575 C C . GLY A 1 195 ? 18.205 7.919 -5.890 1.00 88.81 195 GLY A C 1
ATOM 1576 O O . GLY A 1 195 ? 19.390 7.784 -6.197 1.00 88.81 195 GLY A O 1
ATOM 1577 N N . THR A 1 196 ? 17.693 7.304 -4.821 1.00 92.38 196 THR A N 1
ATOM 1578 C CA . THR A 1 196 ? 18.460 6.262 -4.129 1.00 92.38 196 THR A CA 1
ATOM 1579 C C . THR A 1 196 ? 18.589 5.053 -5.064 1.00 92.38 196 THR A C 1
ATOM 1581 O O . THR A 1 196 ? 17.570 4.625 -5.608 1.00 92.38 196 THR A O 1
ATOM 1584 N N . PRO A 1 197 ? 19.790 4.476 -5.240 1.00 94.69 197 PRO A N 1
ATOM 1585 C CA . PRO A 1 197 ? 19.966 3.290 -6.064 1.00 94.69 197 PRO A CA 1
ATOM 1586 C C . PRO A 1 197 ? 19.511 2.033 -5.325 1.00 94.69 197 PRO A C 1
ATOM 1588 O O . PRO A 1 197 ? 19.832 1.825 -4.152 1.00 94.69 197 PRO A O 1
ATOM 1591 N N . TYR A 1 198 ? 18.814 1.162 -6.041 1.00 96.56 198 TYR A N 1
ATOM 1592 C CA . TYR A 1 198 ? 18.353 -0.140 -5.583 1.00 96.56 198 TYR A CA 1
ATOM 1593 C C . TYR A 1 198 ? 18.906 -1.243 -6.480 1.00 96.56 198 TYR A C 1
ATOM 1595 O O . TYR A 1 198 ? 19.134 -1.044 -7.674 1.00 96.56 198 TYR A O 1
ATOM 1603 N N . LYS A 1 199 ? 19.083 -2.426 -5.892 1.00 95.12 199 LYS A N 1
ATOM 1604 C CA . LYS A 1 199 ? 19.369 -3.670 -6.609 1.00 95.12 199 LYS A CA 1
ATOM 1605 C C . LYS A 1 199 ? 18.269 -4.686 -6.363 1.00 95.12 199 LYS A C 1
ATOM 1607 O O . LYS A 1 199 ? 17.712 -4.750 -5.264 1.00 95.12 199 LYS A O 1
ATOM 1612 N N . GLN A 1 200 ? 17.988 -5.492 -7.378 1.00 93.81 200 GLN A N 1
ATOM 1613 C CA . GLN A 1 200 ? 17.090 -6.629 -7.246 1.00 93.81 200 GLN A CA 1
ATOM 1614 C C . GLN A 1 200 ? 17.734 -7.698 -6.342 1.00 93.81 200 GLN A C 1
ATOM 1616 O O . GLN A 1 200 ? 18.886 -8.087 -6.526 1.00 93.81 200 GLN A O 1
ATOM 1621 N N . VAL A 1 201 ? 16.988 -8.157 -5.339 1.00 92.06 201 VAL A N 1
ATOM 1622 C CA . VAL A 1 201 ? 17.346 -9.238 -4.412 1.00 92.06 201 VAL A CA 1
ATOM 1623 C C . VAL A 1 201 ? 16.180 -10.223 -4.404 1.00 92.06 201 VAL A C 1
ATOM 1625 O O . VAL A 1 201 ? 15.166 -10.017 -3.735 1.00 92.06 201 VAL A O 1
ATOM 1628 N N . GLY A 1 202 ? 16.289 -11.285 -5.204 1.00 89.12 202 GLY A N 1
ATOM 1629 C CA . GLY A 1 202 ? 15.157 -12.171 -5.476 1.00 89.12 202 GLY A CA 1
ATOM 1630 C C . GLY A 1 202 ? 14.031 -11.414 -6.189 1.00 89.12 202 GLY A C 1
ATOM 1631 O O . GLY A 1 202 ? 14.232 -10.894 -7.281 1.00 89.12 202 GLY A O 1
ATOM 1632 N N . ARG A 1 203 ? 12.848 -11.335 -5.565 1.00 88.19 203 ARG A N 1
ATOM 1633 C CA . ARG A 1 203 ? 11.649 -10.671 -6.126 1.00 88.19 203 ARG A CA 1
ATOM 1634 C C . ARG A 1 203 ? 11.435 -9.233 -5.634 1.00 88.19 203 ARG A C 1
ATOM 1636 O O . ARG A 1 203 ? 10.404 -8.626 -5.941 1.00 88.19 203 ARG A O 1
ATOM 1643 N N . VAL A 1 204 ? 12.355 -8.705 -4.826 1.00 94.94 204 VAL A N 1
ATOM 1644 C CA . VAL A 1 204 ? 12.256 -7.372 -4.213 1.00 94.94 204 VAL A CA 1
ATOM 1645 C C . VAL A 1 204 ? 13.461 -6.507 -4.546 1.00 94.94 204 VAL A C 1
ATOM 1647 O O . VAL A 1 204 ? 14.479 -7.003 -5.016 1.00 94.94 204 VAL A O 1
ATOM 1650 N N . TYR A 1 205 ? 13.350 -5.213 -4.267 1.00 96.50 205 TYR A N 1
ATOM 1651 C CA . TYR A 1 205 ? 14.404 -4.233 -4.490 1.00 96.50 205 TYR A CA 1
ATOM 1652 C C . TYR A 1 205 ? 14.923 -3.727 -3.148 1.00 96.50 205 TYR A C 1
ATOM 1654 O O . TYR A 1 205 ? 14.147 -3.230 -2.333 1.00 96.50 205 TYR A O 1
ATOM 1662 N N . ALA A 1 206 ? 16.231 -3.836 -2.923 1.00 97.38 206 ALA A N 1
ATOM 1663 C CA . ALA A 1 206 ? 16.895 -3.351 -1.715 1.00 97.38 206 ALA A CA 1
ATOM 1664 C C . ALA A 1 206 ? 17.824 -2.175 -2.055 1.00 97.38 206 ALA A C 1
ATOM 1666 O O . ALA A 1 206 ? 18.553 -2.255 -3.051 1.00 97.38 206 ALA A O 1
ATOM 1667 N N . PRO A 1 207 ? 17.825 -1.086 -1.265 1.00 97.56 207 PRO A N 1
ATOM 1668 C CA . PRO A 1 207 ? 18.701 0.044 -1.527 1.00 97.56 207 PRO A CA 1
ATOM 1669 C C . PRO A 1 207 ? 20.155 -0.334 -1.265 1.00 97.56 207 PRO A C 1
ATOM 1671 O O . PRO A 1 207 ? 20.464 -1.106 -0.355 1.00 97.56 207 PRO A O 1
ATOM 1674 N N . VAL A 1 208 ? 21.064 0.232 -2.050 1.00 95.75 208 VAL A N 1
ATOM 1675 C CA . VAL A 1 208 ? 22.505 -0.039 -1.922 1.00 95.75 208 VAL A CA 1
ATOM 1676 C C . VAL A 1 208 ? 23.180 0.784 -0.823 1.00 95.75 208 VAL A C 1
ATOM 1678 O O . VAL A 1 208 ? 24.248 0.398 -0.362 1.00 95.75 208 VAL A O 1
ATOM 1681 N N . VAL A 1 209 ? 22.546 1.880 -0.402 1.00 95.69 209 VAL A N 1
ATOM 1682 C CA . VAL A 1 209 ? 22.966 2.772 0.692 1.00 95.69 209 VAL A CA 1
ATOM 1683 C C . VAL A 1 209 ? 21.810 2.980 1.661 1.00 95.69 209 VAL A C 1
ATOM 1685 O O . VAL A 1 209 ? 20.651 2.757 1.300 1.00 95.69 209 VAL A O 1
ATOM 1688 N N . SER A 1 210 ? 22.102 3.414 2.884 1.00 96.88 210 SER A N 1
ATOM 1689 C CA . SER A 1 210 ? 21.064 3.710 3.869 1.00 96.88 210 SER A CA 1
ATOM 1690 C C . SER A 1 210 ? 20.123 4.816 3.386 1.00 96.88 210 SER A C 1
ATOM 1692 O O . SER A 1 210 ? 20.530 5.783 2.728 1.00 96.88 210 SER A O 1
ATOM 1694 N N . ILE A 1 211 ? 18.842 4.679 3.725 1.00 95.62 211 ILE A N 1
ATOM 1695 C CA . ILE A 1 211 ? 17.814 5.664 3.376 1.00 95.62 211 ILE A CA 1
ATOM 1696 C C . ILE A 1 211 ? 17.409 6.466 4.601 1.00 95.62 211 ILE A C 1
ATOM 1698 O O . ILE A 1 211 ? 17.347 5.948 5.714 1.00 95.62 211 ILE A O 1
ATOM 1702 N N . GLU A 1 212 ? 17.151 7.748 4.386 1.00 94.94 212 GLU A N 1
ATOM 1703 C CA . GLU A 1 212 ? 16.709 8.646 5.442 1.00 94.94 212 GLU A CA 1
ATOM 1704 C C . GLU A 1 212 ? 15.238 8.370 5.763 1.00 94.94 212 GLU A C 1
ATOM 1706 O O . GLU A 1 212 ? 14.413 8.212 4.862 1.00 94.94 212 GLU A O 1
ATOM 1711 N N . ALA A 1 213 ? 14.911 8.321 7.049 1.00 94.94 213 ALA A N 1
ATOM 1712 C CA . ALA A 1 213 ? 13.558 8.149 7.547 1.00 94.94 213 ALA A CA 1
ATOM 1713 C C . ALA A 1 213 ? 13.316 9.062 8.753 1.00 94.94 213 ALA A C 1
ATOM 1715 O O . ALA A 1 213 ? 14.245 9.602 9.352 1.00 94.94 213 ALA A O 1
ATOM 1716 N N . VAL A 1 214 ? 12.052 9.244 9.125 1.00 94.19 214 VAL A N 1
ATOM 1717 C CA . VAL A 1 214 ? 11.675 10.148 10.216 1.00 94.19 214 VAL A CA 1
ATOM 1718 C C . VAL A 1 214 ? 10.976 9.356 11.303 1.00 94.19 214 VAL A C 1
ATOM 1720 O O . VAL A 1 214 ? 9.920 8.785 11.066 1.00 94.19 214 VAL A O 1
ATOM 1723 N N . GLN A 1 215 ? 11.549 9.359 12.500 1.00 96.19 215 GLN A N 1
ATOM 1724 C CA . GLN A 1 215 ? 10.856 8.930 13.707 1.00 96.19 215 GLN A CA 1
ATOM 1725 C C . GLN A 1 215 ? 9.984 10.077 14.221 1.00 96.19 215 GLN A C 1
ATOM 1727 O O . GLN A 1 215 ? 10.385 11.242 14.162 1.00 96.19 215 GLN A O 1
ATOM 1732 N N . ALA A 1 216 ? 8.799 9.754 14.735 1.00 96.75 216 ALA A N 1
ATOM 1733 C CA . ALA A 1 216 ? 7.863 10.744 15.257 1.00 96.75 216 ALA A CA 1
ATOM 1734 C C . ALA A 1 216 ? 7.264 10.315 16.601 1.00 96.75 216 ALA A C 1
ATOM 1736 O O . ALA A 1 216 ? 6.993 9.138 16.827 1.00 96.75 216 ALA A O 1
ATOM 1737 N N . GLN A 1 217 ? 7.026 11.284 17.484 1.00 97.25 217 GLN A N 1
ATOM 1738 C CA . GLN A 1 217 ? 6.080 11.133 18.593 1.00 97.25 217 GLN A CA 1
ATOM 1739 C C . GLN A 1 217 ? 4.836 11.938 18.250 1.00 97.25 217 GLN A C 1
ATOM 1741 O O . GLN A 1 217 ? 4.949 13.110 17.890 1.00 97.25 217 GLN A O 1
ATOM 1746 N N . VAL A 1 218 ? 3.676 11.299 18.324 1.00 97.12 218 VAL A N 1
ATOM 1747 C CA . VAL A 1 218 ? 2.422 11.865 17.832 1.00 97.12 218 VAL A CA 1
ATOM 1748 C C . VAL A 1 218 ? 1.355 11.708 18.899 1.00 97.12 218 VAL A C 1
ATOM 1750 O O . VAL A 1 218 ? 1.024 10.587 19.296 1.00 97.12 218 VAL A O 1
ATOM 1753 N N . SER A 1 219 ? 0.824 12.835 19.363 1.00 96.88 219 SER A N 1
ATOM 1754 C CA . SER A 1 219 ? -0.357 12.847 20.213 1.00 96.88 219 SER A CA 1
ATOM 1755 C C . SER A 1 219 ? -1.581 12.381 19.432 1.00 96.88 219 SER A C 1
ATOM 1757 O O . SER A 1 219 ? -1.671 12.555 18.214 1.00 96.88 219 SER A O 1
ATOM 1759 N N . TYR A 1 220 ? -2.526 11.775 20.140 1.00 95.12 220 TYR A N 1
ATOM 1760 C CA . TYR A 1 220 ? -3.777 11.324 19.550 1.00 95.12 220 TYR A CA 1
ATOM 1761 C C . TYR A 1 220 ? -4.978 11.713 20.399 1.00 95.12 220 TYR A C 1
ATOM 1763 O O . TYR A 1 220 ? -4.923 11.756 21.632 1.00 95.12 220 TYR A O 1
ATOM 1771 N N . GLU A 1 221 ? -6.087 11.922 19.710 1.00 92.81 221 GLU A N 1
ATOM 1772 C CA . GLU A 1 221 ? -7.413 12.042 20.298 1.00 92.81 221 GLU A CA 1
ATOM 1773 C C . GLU A 1 221 ? -8.146 10.706 20.186 1.00 92.81 221 GLU A C 1
ATOM 1775 O O . GLU A 1 221 ? -7.731 9.811 19.444 1.00 92.81 221 GLU A O 1
ATOM 1780 N N . THR A 1 222 ? -9.228 10.533 20.944 1.00 91.75 222 THR A N 1
ATOM 1781 C CA . THR A 1 222 ? -10.056 9.325 20.856 1.00 91.75 222 THR A CA 1
ATOM 1782 C C . THR A 1 222 ? -11.521 9.666 20.746 1.00 91.75 222 THR A C 1
ATOM 1784 O O . THR A 1 222 ? -12.015 10.436 21.569 1.00 91.75 222 THR A O 1
ATOM 1787 N N . TYR A 1 223 ? -12.221 9.018 19.817 1.00 90.62 223 TYR A N 1
ATOM 1788 C CA . TYR A 1 223 ? -13.680 9.059 19.796 1.00 90.62 223 TYR A CA 1
ATOM 1789 C C . TYR A 1 223 ? -14.247 8.448 21.076 1.00 90.62 223 TYR A C 1
ATOM 1791 O O . TYR A 1 223 ? -13.760 7.415 21.554 1.00 90.62 223 TYR A O 1
ATOM 1799 N N . THR A 1 224 ? -15.275 9.084 21.637 1.00 89.69 224 THR A N 1
ATOM 1800 C CA . THR A 1 224 ? -15.936 8.553 22.832 1.00 89.69 224 THR A CA 1
ATOM 1801 C C . THR A 1 224 ? -16.776 7.318 22.487 1.00 89.69 224 THR A C 1
ATOM 1803 O O . THR A 1 224 ? -17.182 7.134 21.330 1.00 89.69 224 THR A O 1
ATOM 1806 N N . PRO A 1 225 ? -17.088 6.456 23.470 1.00 89.00 225 PRO A N 1
ATOM 1807 C CA . PRO A 1 225 ? -17.999 5.341 23.245 1.00 89.00 225 PRO A CA 1
ATOM 1808 C C . PRO A 1 225 ? -19.364 5.766 22.686 1.00 89.00 225 PRO A C 1
ATOM 1810 O O . PRO A 1 225 ? -19.896 5.106 21.798 1.00 89.00 225 PRO A O 1
ATOM 1813 N N . GLU A 1 226 ? -19.912 6.890 23.148 1.00 87.94 226 GLU A N 1
ATOM 1814 C CA . GLU A 1 226 ? -21.206 7.435 22.720 1.00 87.94 226 GLU A CA 1
ATOM 1815 C C . GLU A 1 226 ? -21.164 7.921 21.276 1.00 87.94 226 GLU A C 1
ATOM 1817 O O . GLU A 1 226 ? -22.107 7.681 20.516 1.00 87.94 226 GLU A O 1
ATOM 1822 N N . GLN A 1 227 ? -20.062 8.572 20.905 1.00 89.38 227 GLN A N 1
ATOM 1823 C CA . GLN A 1 227 ? -19.758 8.954 19.538 1.00 89.38 227 GLN A CA 1
ATOM 1824 C C . GLN A 1 227 ? -19.783 7.703 18.648 1.00 89.38 227 GLN A C 1
ATOM 1826 O O . GLN A 1 227 ? -20.586 7.628 17.715 1.00 89.38 227 GLN A O 1
ATOM 1831 N N . MET A 1 228 ? -18.970 6.686 18.954 1.00 90.69 228 MET A N 1
ATOM 1832 C CA . MET A 1 228 ? -18.894 5.464 18.139 1.00 90.69 228 MET A CA 1
ATOM 1833 C C . MET A 1 228 ? -20.232 4.727 18.062 1.00 90.69 228 MET A C 1
ATOM 1835 O O . MET A 1 228 ? -20.630 4.260 16.996 1.00 90.69 228 MET A O 1
ATOM 1839 N N . ARG A 1 229 ? -20.963 4.666 19.176 1.00 89.62 229 ARG A N 1
ATOM 1840 C CA . ARG A 1 229 ? -22.299 4.072 19.242 1.00 89.62 229 ARG A CA 1
ATOM 1841 C C . ARG A 1 229 ? -23.297 4.810 18.352 1.00 89.62 229 ARG A C 1
ATOM 1843 O O . ARG A 1 229 ? -24.078 4.166 17.666 1.00 89.62 229 ARG A O 1
ATOM 1850 N N . SER A 1 230 ? -23.271 6.140 18.348 1.00 88.19 230 SER A N 1
ATOM 1851 C CA . SER A 1 230 ? -24.174 6.952 17.519 1.00 88.19 230 SER A CA 1
ATOM 1852 C C . SER A 1 230 ? -23.829 6.874 16.035 1.00 88.19 230 SER A C 1
ATOM 1854 O O . SER A 1 230 ? -24.721 6.974 15.208 1.00 88.19 230 SER A O 1
ATOM 1856 N N . SER A 1 231 ? -22.556 6.648 15.707 1.00 89.25 231 SER A N 1
ATOM 1857 C CA . SER A 1 231 ? -22.092 6.420 14.337 1.00 89.25 231 SER A CA 1
ATOM 1858 C C . SER A 1 231 ? -22.483 5.036 13.802 1.00 89.25 231 SER A C 1
ATOM 1860 O O . SER A 1 231 ? -22.828 4.914 12.636 1.00 89.25 231 SER A O 1
ATOM 1862 N N . LEU A 1 232 ? -22.463 3.990 14.641 1.00 90.12 232 LEU A N 1
ATOM 1863 C CA . LEU A 1 232 ? -22.618 2.586 14.213 1.00 90.12 232 LEU A CA 1
ATOM 1864 C C . LEU A 1 232 ? -24.028 1.996 14.353 1.00 90.12 232 LEU A C 1
ATOM 1866 O O . LEU A 1 232 ? -24.332 0.954 13.762 1.00 90.12 232 LEU A O 1
ATOM 1870 N N . PHE A 1 233 ? -24.897 2.632 15.137 1.00 88.44 233 PHE A N 1
ATOM 1871 C CA . PHE A 1 233 ? -26.278 2.199 15.326 1.00 88.44 233 PHE A CA 1
ATOM 1872 C C . PHE A 1 233 ? -27.243 3.226 14.753 1.00 88.44 233 PHE A C 1
ATOM 1874 O O . PHE A 1 233 ? -27.134 4.412 15.036 1.00 88.44 233 PHE A O 1
ATOM 1881 N N . PHE A 1 234 ? -28.243 2.735 14.019 1.00 81.00 234 PHE A N 1
ATOM 1882 C CA . PHE A 1 234 ? -29.306 3.568 13.454 1.00 81.00 234 PHE A CA 1
ATOM 1883 C C . PHE A 1 234 ? -30.080 4.334 14.539 1.00 81.00 234 PHE A C 1
ATOM 1885 O O . PHE A 1 234 ? -30.395 5.503 14.366 1.00 81.00 234 PHE A O 1
ATOM 1892 N N . ASP A 1 235 ? -30.358 3.677 15.669 1.00 80.75 235 ASP A N 1
ATOM 1893 C CA . ASP A 1 235 ? -30.948 4.308 16.849 1.00 80.75 235 ASP A CA 1
ATOM 1894 C C . ASP A 1 235 ? -30.131 3.939 18.090 1.00 80.75 235 ASP A C 1
ATOM 1896 O O . ASP A 1 235 ? -30.337 2.898 18.726 1.00 80.75 235 ASP A O 1
ATOM 1900 N N . SER A 1 236 ? -29.184 4.808 18.443 1.00 78.00 236 SER A N 1
ATOM 1901 C CA . SER A 1 236 ? -28.319 4.606 19.604 1.00 78.00 236 SER A CA 1
ATOM 1902 C C . SER A 1 236 ? -29.087 4.609 20.932 1.00 78.00 236 SER A C 1
ATOM 1904 O O . SER A 1 236 ? -28.618 4.003 21.899 1.00 78.00 236 SER A O 1
ATOM 1906 N N . GLY A 1 237 ? -30.287 5.201 20.991 1.00 76.31 237 GLY A N 1
ATOM 1907 C CA . GLY A 1 237 ? -31.135 5.240 22.185 1.00 76.31 237 GLY A CA 1
ATOM 1908 C C . GLY A 1 237 ? -31.728 3.881 22.565 1.00 76.31 237 GLY A C 1
ATOM 1909 O O . GLY A 1 237 ? -32.053 3.655 23.729 1.00 76.31 237 GLY A O 1
ATOM 1910 N N . THR A 1 238 ? -31.810 2.951 21.611 1.00 82.56 238 THR A N 1
ATOM 1911 C CA . THR A 1 238 ? -32.341 1.590 21.831 1.00 82.56 238 THR A CA 1
ATOM 1912 C C . THR A 1 238 ? -31.286 0.575 22.261 1.00 82.56 238 THR A C 1
ATOM 1914 O O . THR A 1 238 ? -31.616 -0.562 22.614 1.00 82.56 238 THR A O 1
ATOM 1917 N N . THR A 1 239 ? -30.013 0.973 22.261 1.00 87.88 239 THR A N 1
ATOM 1918 C CA . THR A 1 239 ? -28.916 0.086 22.645 1.00 87.88 239 THR A CA 1
ATOM 1919 C C . THR A 1 239 ? -28.878 -0.138 24.156 1.00 87.88 239 THR A C 1
ATOM 1921 O O . THR A 1 239 ? -29.124 0.761 24.960 1.00 87.88 239 THR A O 1
ATOM 1924 N N . ARG A 1 240 ? -28.537 -1.363 24.548 1.00 88.44 240 ARG A N 1
ATOM 1925 C CA . ARG A 1 240 ? -28.264 -1.771 25.925 1.00 88.44 240 ARG A CA 1
ATOM 1926 C C . ARG A 1 240 ? -26.761 -1.889 26.121 1.00 88.44 240 ARG A C 1
ATOM 1928 O O . ARG A 1 240 ? -26.062 -2.341 25.215 1.00 88.44 240 ARG A O 1
ATOM 1935 N N . THR A 1 241 ? -26.300 -1.540 27.314 1.00 89.19 241 THR A N 1
ATOM 1936 C CA . THR A 1 241 ? -24.905 -1.705 27.727 1.00 89.19 241 THR A CA 1
ATOM 1937 C C . THR A 1 241 ? -24.761 -2.988 28.534 1.00 89.19 241 THR A C 1
ATOM 1939 O O . THR A 1 241 ? -25.530 -3.233 29.464 1.00 89.19 241 THR A O 1
ATOM 1942 N N . LEU A 1 242 ? -23.777 -3.802 28.173 1.00 85.25 242 LEU A N 1
ATOM 1943 C CA . LEU A 1 242 ? -23.356 -4.994 28.892 1.00 85.25 242 LEU A CA 1
ATOM 1944 C C . LEU A 1 242 ? -21.884 -4.821 29.264 1.00 85.25 242 LEU A C 1
ATOM 1946 O O . LEU A 1 242 ? -21.071 -4.418 28.433 1.00 85.25 242 LEU A O 1
ATOM 1950 N N . GLU A 1 243 ? -21.539 -5.150 30.501 1.00 80.75 243 GLU A N 1
ATOM 1951 C CA . GLU A 1 243 ? -20.150 -5.234 30.942 1.00 80.75 243 GLU A CA 1
ATOM 1952 C C . GLU A 1 243 ? -19.767 -6.703 31.059 1.00 80.75 243 GLU A C 1
ATOM 1954 O O . GLU A 1 243 ? -20.450 -7.495 31.713 1.00 80.75 243 GLU A O 1
ATOM 1959 N N . ASN A 1 244 ? -18.690 -7.086 30.380 1.00 72.69 244 ASN A N 1
ATOM 1960 C CA . ASN A 1 244 ? -18.163 -8.438 30.480 1.00 72.69 244 ASN A CA 1
ATOM 1961 C C . ASN A 1 244 ? -17.293 -8.584 31.742 1.00 72.69 244 ASN A C 1
ATOM 1963 O O . ASN A 1 244 ? -16.783 -7.596 32.268 1.00 72.69 244 ASN A O 1
ATOM 1967 N N . LEU A 1 245 ? -17.040 -9.820 32.186 1.00 65.38 245 LEU A N 1
ATOM 1968 C CA . LEU A 1 245 ? -16.233 -10.119 33.386 1.00 65.38 245 LEU A CA 1
ATOM 1969 C C . LEU A 1 245 ? -14.817 -9.511 33.347 1.00 65.38 245 LEU A C 1
ATOM 1971 O O . LEU A 1 245 ? -14.217 -9.268 34.389 1.00 65.38 245 LEU A O 1
ATOM 1975 N N . ASN A 1 246 ? -14.306 -9.233 32.147 1.00 67.12 246 ASN A N 1
ATOM 1976 C CA . ASN A 1 246 ? -12.988 -8.642 31.916 1.00 67.12 246 ASN A CA 1
ATOM 1977 C C . ASN A 1 246 ? -13.018 -7.099 31.839 1.00 67.12 246 ASN A C 1
ATOM 1979 O O . ASN A 1 246 ? -12.026 -6.496 31.441 1.00 67.12 246 ASN A O 1
ATOM 1983 N N . GLY A 1 247 ? -14.156 -6.458 32.132 1.00 68.44 247 GLY A N 1
ATOM 1984 C CA . GLY A 1 247 ? -14.342 -5.006 32.013 1.00 68.44 247 GLY A CA 1
ATOM 1985 C C . GLY A 1 247 ? -14.523 -4.499 30.576 1.00 68.44 247 GLY A C 1
ATOM 1986 O O . GLY A 1 247 ? -14.493 -3.293 30.343 1.00 68.44 247 GLY A O 1
ATOM 1987 N N . ALA A 1 248 ? -14.701 -5.397 29.600 1.00 75.12 248 ALA A N 1
ATOM 1988 C CA . ALA A 1 248 ? -15.004 -5.014 28.222 1.00 75.12 248 ALA A CA 1
ATOM 1989 C C . ALA A 1 248 ? -16.443 -4.484 28.124 1.00 75.12 248 ALA A C 1
ATOM 1991 O O . ALA A 1 248 ? -17.385 -5.151 28.562 1.00 75.12 248 ALA A O 1
ATOM 1992 N N . LEU A 1 249 ? -16.593 -3.300 27.529 1.00 83.62 249 LEU A N 1
ATOM 1993 C CA . LEU A 1 249 ? -17.875 -2.629 27.343 1.00 83.62 249 LEU A CA 1
ATOM 1994 C C . LEU A 1 249 ? -18.496 -3.058 26.012 1.00 83.62 249 LEU A C 1
ATOM 1996 O O . LEU A 1 249 ? -17.857 -2.944 24.961 1.00 83.62 249 LEU A O 1
ATOM 2000 N N . ILE A 1 250 ? -19.729 -3.555 26.060 1.00 89.81 250 ILE A N 1
ATOM 2001 C CA . ILE A 1 250 ? -20.465 -4.043 24.895 1.00 89.81 250 ILE A CA 1
ATOM 2002 C C . ILE A 1 250 ? -21.782 -3.277 24.782 1.00 89.81 250 ILE A C 1
ATOM 2004 O O . ILE A 1 250 ? -22.576 -3.248 25.719 1.00 89.81 250 ILE A O 1
ATOM 2008 N N . TYR A 1 251 ? -22.043 -2.699 23.614 1.00 92.12 251 TYR A N 1
ATOM 2009 C CA . TYR A 1 251 ? -23.323 -2.092 23.261 1.00 92.12 251 TYR A CA 1
ATOM 2010 C C . TYR A 1 251 ? -24.069 -2.978 22.270 1.00 92.12 251 TYR A C 1
ATOM 2012 O O . TYR A 1 251 ? -23.475 -3.480 21.318 1.00 92.12 251 TYR A O 1
ATOM 2020 N N . THR A 1 252 ? -25.373 -3.167 22.461 1.00 91.94 252 THR A N 1
ATOM 2021 C CA . THR A 1 252 ? -26.182 -3.983 21.546 1.00 91.94 252 THR A CA 1
ATOM 2022 C C . THR A 1 252 ? -27.636 -3.532 21.471 1.00 91.94 252 THR A C 1
ATOM 2024 O O . THR A 1 252 ? -28.234 -3.182 22.484 1.00 91.94 252 THR A O 1
ATOM 2027 N N . ASP A 1 253 ? -28.232 -3.581 20.282 1.00 89.69 253 ASP A N 1
ATOM 2028 C CA . ASP A 1 253 ? -29.679 -3.415 20.054 1.00 89.69 253 ASP A CA 1
ATOM 2029 C C . ASP A 1 253 ? -30.422 -4.774 19.997 1.00 89.69 253 ASP A C 1
ATOM 2031 O O . ASP A 1 253 ? -31.592 -4.853 19.621 1.00 89.69 253 ASP A O 1
ATOM 2035 N N . GLY A 1 254 ? -29.737 -5.868 20.356 1.00 86.69 254 GLY A N 1
ATOM 2036 C CA . GLY A 1 254 ? -30.223 -7.246 20.262 1.00 86.69 254 GLY A CA 1
ATOM 2037 C C . GLY A 1 254 ? -30.007 -7.908 18.897 1.00 86.69 254 GLY A C 1
ATOM 2038 O O . GLY A 1 254 ? -30.162 -9.123 18.794 1.00 86.69 254 GLY A O 1
ATOM 2039 N N . LYS A 1 255 ? -29.630 -7.147 17.862 1.00 87.56 255 LYS A N 1
ATOM 2040 C CA . LYS A 1 255 ? -29.292 -7.666 16.526 1.00 87.56 255 LYS A CA 1
ATOM 2041 C C . LYS A 1 255 ? -27.835 -7.426 16.164 1.00 87.56 255 LYS A C 1
ATOM 2043 O O . LYS A 1 255 ? -27.254 -8.264 15.494 1.00 87.56 255 LYS A O 1
ATOM 2048 N N . ARG A 1 256 ? -27.272 -6.298 16.585 1.00 91.62 256 ARG A N 1
ATOM 2049 C CA . ARG A 1 256 ? -25.905 -5.844 16.324 1.00 91.62 256 ARG A CA 1
ATOM 2050 C C . ARG A 1 256 ? -25.156 -5.679 17.637 1.00 91.62 256 ARG A C 1
ATOM 2052 O O . ARG A 1 256 ? -25.768 -5.402 18.673 1.00 91.62 256 ARG A O 1
ATOM 2059 N N . GLY A 1 257 ? -23.842 -5.838 17.598 1.00 92.81 257 GLY A N 1
ATOM 2060 C CA . GLY A 1 257 ? -22.959 -5.658 18.747 1.00 92.81 257 GLY A CA 1
ATOM 2061 C C . GLY A 1 257 ? -21.849 -4.661 18.443 1.00 92.81 257 GLY A C 1
ATOM 2062 O O . GLY A 1 257 ? -21.347 -4.627 17.329 1.00 92.81 257 GLY A O 1
ATOM 2063 N N . LEU A 1 258 ? -21.451 -3.870 19.432 1.00 94.50 258 LEU A N 1
ATOM 2064 C CA . LEU A 1 258 ? -20.249 -3.041 19.410 1.00 94.50 258 LEU A CA 1
ATOM 2065 C C . LEU A 1 258 ? -19.465 -3.314 20.686 1.00 94.50 258 LEU A C 1
ATOM 2067 O O . LEU A 1 258 ? -19.936 -3.005 21.778 1.00 94.50 258 LEU A O 1
ATOM 2071 N N . GLN A 1 259 ? -18.279 -3.884 20.542 1.00 93.94 259 GLN A N 1
ATOM 2072 C CA . GLN A 1 259 ? -17.386 -4.231 21.634 1.00 93.94 259 GLN A CA 1
ATOM 2073 C C . GLN A 1 259 ? -16.170 -3.308 21.640 1.00 93.94 259 GLN A C 1
ATOM 2075 O O . GLN A 1 259 ? -15.583 -3.035 20.595 1.00 93.94 259 GLN A O 1
ATOM 2080 N N . PHE A 1 260 ? -15.772 -2.871 22.834 1.00 92.44 260 PHE A N 1
ATOM 2081 C CA . PHE A 1 260 ? -14.533 -2.139 23.070 1.00 92.44 260 PHE A CA 1
ATOM 2082 C C . PHE A 1 260 ? -13.448 -3.076 23.614 1.00 92.44 260 PHE A C 1
ATOM 2084 O O . PHE A 1 260 ? -13.624 -3.743 24.634 1.00 92.44 260 PHE A O 1
ATOM 2091 N N . GLU A 1 261 ? -12.304 -3.096 22.938 1.00 88.75 261 GLU A N 1
ATOM 2092 C CA . GLU A 1 261 ? -11.103 -3.864 23.265 1.00 88.75 261 GLU A CA 1
ATOM 2093 C C . GLU A 1 261 ? -9.926 -2.921 23.562 1.00 88.75 261 GLU A C 1
ATOM 2095 O O . GLU A 1 261 ? -10.014 -1.703 23.379 1.00 88.75 261 GLU A O 1
ATOM 2100 N N . GLN A 1 262 ? -8.801 -3.483 24.019 1.00 86.38 262 GLN A N 1
ATOM 2101 C CA . GLN A 1 262 ? -7.544 -2.743 24.199 1.00 86.38 262 GLN A CA 1
ATOM 2102 C C . GLN A 1 262 ? -7.730 -1.491 25.074 1.00 86.38 262 GLN A C 1
ATOM 2104 O O . GLN A 1 262 ? -7.359 -0.381 24.695 1.00 86.38 262 GLN A O 1
ATOM 2109 N N . ASN A 1 263 ? -8.372 -1.663 26.237 1.00 85.56 263 ASN A N 1
ATOM 2110 C CA . ASN A 1 263 ? -8.732 -0.576 27.158 1.00 85.56 263 ASN A CA 1
ATOM 2111 C C . ASN A 1 263 ? -9.544 0.546 26.480 1.00 85.56 263 ASN A C 1
ATOM 2113 O O . ASN A 1 263 ? -9.319 1.734 26.718 1.00 85.56 263 ASN A O 1
ATOM 2117 N N . GLY A 1 264 ? -10.462 0.161 25.591 1.00 86.38 264 GLY A N 1
ATOM 2118 C CA . GLY A 1 264 ? -11.335 1.079 24.866 1.00 86.38 264 GLY A CA 1
ATOM 2119 C C . GLY A 1 264 ? -10.670 1.810 23.704 1.00 86.38 264 GLY A C 1
ATOM 2120 O O . GLY A 1 264 ? -11.189 2.834 23.274 1.00 86.38 264 GLY A O 1
ATOM 2121 N N . LYS A 1 265 ? -9.521 1.333 23.209 1.00 91.50 265 LYS A N 1
ATOM 2122 C CA . LYS A 1 265 ? -8.800 1.940 22.074 1.00 91.50 265 LYS A CA 1
ATOM 2123 C C . LYS A 1 265 ? -9.044 1.237 20.739 1.00 91.50 265 LYS A C 1
ATOM 2125 O O . LYS A 1 265 ? -8.722 1.799 19.692 1.00 91.50 265 LYS A O 1
ATOM 2130 N N . TRP A 1 266 ? -9.663 0.063 20.773 1.00 93.62 266 TRP A N 1
ATOM 2131 C CA . TRP A 1 266 ? -10.070 -0.697 19.598 1.00 93.62 266 TRP A CA 1
ATOM 2132 C C . TRP A 1 266 ? -11.558 -1.017 19.683 1.00 93.62 266 TRP A C 1
ATOM 2134 O O . TRP A 1 266 ? -12.050 -1.324 20.769 1.00 93.62 266 TRP A O 1
ATOM 2144 N N . ILE A 1 267 ? -12.265 -0.951 18.558 1.00 94.69 267 ILE A N 1
ATOM 2145 C CA . ILE A 1 267 ? -13.653 -1.404 18.475 1.00 94.69 267 ILE A CA 1
ATOM 2146 C C . ILE A 1 267 ? -13.801 -2.576 17.513 1.00 94.69 267 ILE A C 1
ATOM 2148 O O . ILE A 1 267 ? -13.119 -2.628 16.491 1.00 94.69 267 ILE A O 1
ATOM 2152 N N . SER A 1 268 ? -14.746 -3.460 17.827 1.00 95.19 268 SER A N 1
ATOM 2153 C CA . SER A 1 268 ? -15.302 -4.448 16.904 1.00 95.19 268 SER A CA 1
ATOM 2154 C C . SER A 1 268 ? -16.823 -4.306 16.872 1.00 95.19 268 SER A C 1
ATOM 2156 O O . SER A 1 268 ? -17.504 -4.435 17.892 1.00 95.19 268 SER A O 1
ATOM 2158 N N . TYR A 1 269 ? -17.357 -3.978 15.701 1.00 95.06 269 TYR A N 1
ATOM 2159 C CA . TYR A 1 269 ? -18.783 -3.945 15.405 1.00 95.06 269 TYR A CA 1
ATOM 2160 C C . TYR A 1 269 ? -19.186 -5.220 14.670 1.00 95.06 269 TYR A C 1
ATOM 2162 O O . TYR A 1 269 ? -18.481 -5.648 13.764 1.00 95.06 269 TYR A O 1
ATOM 2170 N N . THR A 1 270 ? -20.344 -5.786 15.007 1.00 94.12 270 THR A N 1
ATOM 2171 C CA . THR A 1 270 ? -20.874 -7.011 14.402 1.00 94.12 270 THR A CA 1
ATOM 2172 C C . THR A 1 270 ? -22.346 -6.872 14.019 1.00 94.12 270 THR A C 1
ATOM 2174 O O . THR A 1 270 ? -23.164 -6.338 14.771 1.00 94.12 270 THR A O 1
ATOM 2177 N N . ASN A 1 271 ? -22.693 -7.401 12.849 1.00 90.12 271 ASN A N 1
ATOM 2178 C CA . ASN A 1 271 ? -24.044 -7.484 12.306 1.00 90.12 271 ASN A CA 1
ATOM 2179 C C . ASN A 1 271 ? -24.302 -8.908 11.756 1.00 90.12 271 ASN A C 1
ATOM 2181 O O . ASN A 1 271 ? -24.132 -9.154 10.561 1.00 90.12 271 ASN A O 1
ATOM 2185 N N . PRO A 1 272 ? -24.712 -9.863 12.610 1.00 78.62 272 PRO A N 1
ATOM 2186 C CA . PRO A 1 272 ? -24.920 -11.271 12.253 1.00 78.62 272 PRO A CA 1
ATOM 2187 C C . PRO A 1 272 ? -26.114 -11.540 11.322 1.00 78.62 272 PRO A C 1
ATOM 2189 O O . PRO A 1 272 ? -26.318 -12.679 10.915 1.00 78.62 272 PRO A O 1
ATOM 2192 N N . ALA A 1 273 ? -26.925 -10.533 10.982 1.00 69.06 273 ALA A N 1
ATOM 2193 C CA . ALA A 1 273 ? -28.134 -10.711 10.175 1.00 69.06 273 ALA A CA 1
ATOM 2194 C C . ALA A 1 273 ? -27.874 -10.900 8.665 1.00 69.06 273 ALA A C 1
ATOM 2196 O O . ALA A 1 273 ? -28.828 -10.901 7.885 1.00 69.06 273 ALA A O 1
ATOM 2197 N N . ALA A 1 274 ? -26.617 -11.033 8.230 1.00 63.81 274 ALA A N 1
ATOM 2198 C CA . ALA A 1 274 ? -26.313 -11.194 6.816 1.00 63.81 274 ALA A CA 1
ATOM 2199 C C . ALA A 1 274 ? -26.632 -12.616 6.304 1.00 63.81 274 ALA A C 1
ATOM 2201 O O . ALA A 1 274 ? -26.348 -13.610 6.989 1.00 63.81 274 ALA A O 1
ATOM 2202 N N . PRO A 1 275 ? -27.229 -12.738 5.103 1.00 64.75 275 PRO A N 1
ATOM 2203 C CA . PRO A 1 275 ? -27.515 -14.030 4.494 1.00 64.75 275 PRO A CA 1
ATOM 2204 C C . PRO A 1 275 ? -26.233 -14.837 4.254 1.00 64.75 275 PRO A C 1
ATOM 2206 O O . PRO A 1 275 ? -25.294 -14.365 3.616 1.00 64.75 275 PRO A O 1
ATOM 2209 N N . GLN A 1 276 ? -26.214 -16.093 4.708 1.00 63.09 276 GLN A N 1
ATOM 2210 C CA . GLN A 1 276 ? -25.126 -17.018 4.388 1.00 63.09 276 GLN A CA 1
ATOM 2211 C C . GLN A 1 276 ? -25.284 -17.487 2.937 1.00 63.09 276 GLN A C 1
ATOM 2213 O O . GLN A 1 276 ? -26.157 -18.301 2.639 1.00 63.09 276 GLN A O 1
ATOM 2218 N N . THR A 1 277 ? -24.459 -16.967 2.027 1.00 64.25 277 THR A N 1
ATOM 2219 C CA . THR A 1 277 ? -24.450 -17.382 0.615 1.00 64.25 277 THR A CA 1
ATOM 2220 C C . THR A 1 277 ? -23.031 -17.639 0.113 1.00 64.25 277 THR A C 1
ATOM 2222 O O . THR A 1 277 ? -22.039 -17.267 0.746 1.00 64.25 277 THR A O 1
ATOM 2225 N N . THR A 1 278 ? -22.927 -18.323 -1.025 1.00 64.19 278 THR A N 1
ATOM 2226 C CA . THR A 1 278 ? -21.653 -18.632 -1.692 1.00 64.19 278 THR A CA 1
ATOM 2227 C C . THR A 1 278 ? -21.231 -17.580 -2.716 1.00 64.19 278 THR A C 1
ATOM 2229 O O . THR A 1 278 ? -20.083 -17.606 -3.149 1.00 64.19 278 THR A O 1
ATOM 2232 N N . GLU A 1 279 ? -22.128 -16.677 -3.118 1.00 68.69 279 GLU A N 1
ATOM 2233 C CA . GLU A 1 279 ? -21.840 -15.649 -4.122 1.00 68.69 279 GLU A CA 1
ATOM 2234 C C . GLU A 1 279 ? -21.116 -14.464 -3.471 1.00 68.69 279 GLU A C 1
ATOM 2236 O O . GLU A 1 279 ? -21.515 -13.983 -2.409 1.00 68.69 279 GLU A O 1
ATOM 2241 N N . ASN A 1 280 ? -19.998 -14.046 -4.065 1.00 77.69 280 ASN A N 1
ATOM 2242 C CA . ASN A 1 280 ? -19.103 -13.056 -3.482 1.00 77.69 280 ASN A CA 1
ATOM 2243 C C . ASN A 1 280 ? -18.403 -12.248 -4.583 1.00 77.69 280 ASN A C 1
ATOM 2245 O O . ASN A 1 280 ? -17.526 -12.776 -5.267 1.00 77.69 280 ASN A O 1
ATOM 2249 N N . ASP A 1 281 ? -18.763 -10.973 -4.734 1.00 85.38 281 ASP A N 1
ATOM 2250 C CA . ASP A 1 281 ? -18.069 -10.040 -5.624 1.00 85.38 281 ASP A CA 1
ATOM 2251 C C . ASP A 1 281 ? -17.105 -9.168 -4.808 1.00 85.38 281 ASP A C 1
ATOM 2253 O O . ASP A 1 281 ? -17.499 -8.345 -3.980 1.00 85.38 281 ASP A O 1
ATOM 2257 N N . THR A 1 282 ? -15.803 -9.340 -5.054 1.00 87.12 282 THR A N 1
ATOM 2258 C CA . THR A 1 282 ? -14.763 -8.550 -4.376 1.00 87.12 282 THR A CA 1
ATOM 2259 C C . THR A 1 282 ? -14.898 -7.055 -4.677 1.00 87.12 282 THR A C 1
ATOM 2261 O O . THR A 1 282 ? -14.648 -6.230 -3.803 1.00 87.12 282 THR A O 1
ATOM 2264 N N . THR A 1 283 ? -15.287 -6.689 -5.897 1.00 89.19 283 THR A N 1
ATOM 2265 C CA . THR A 1 283 ? -15.452 -5.293 -6.328 1.00 89.19 283 THR A CA 1
ATOM 2266 C C . THR A 1 283 ? -16.556 -4.623 -5.531 1.00 89.19 283 THR A C 1
ATOM 2268 O O . THR A 1 283 ? -16.344 -3.554 -4.958 1.00 89.19 283 THR A O 1
ATOM 2271 N N . GLU A 1 284 ? -17.719 -5.273 -5.473 1.00 90.50 284 GLU A N 1
ATOM 2272 C CA . GLU A 1 284 ? -18.873 -4.803 -4.714 1.00 90.50 284 GLU A CA 1
ATOM 2273 C C . GLU A 1 284 ? -18.517 -4.666 -3.235 1.00 90.50 284 GLU A C 1
ATOM 2275 O O . GLU A 1 284 ? -18.753 -3.615 -2.642 1.00 90.50 284 GLU A O 1
ATOM 2280 N N . ASN A 1 285 ? -17.850 -5.670 -2.660 1.00 91.69 285 ASN A N 1
ATOM 2281 C CA . ASN A 1 285 ? -17.470 -5.637 -1.254 1.00 91.69 285 ASN A CA 1
ATOM 2282 C C . ASN A 1 285 ? -16.505 -4.491 -0.923 1.00 91.69 285 ASN A C 1
ATOM 2284 O O . ASN A 1 285 ? -16.643 -3.848 0.119 1.00 91.69 285 ASN A O 1
ATOM 2288 N N . VAL A 1 286 ? -15.521 -4.206 -1.783 1.00 93.00 286 VAL A N 1
ATOM 2289 C CA . VAL A 1 286 ? -14.598 -3.084 -1.547 1.00 93.00 286 VAL A CA 1
ATOM 2290 C C . VAL A 1 286 ? -15.333 -1.746 -1.655 1.00 93.00 286 VAL A C 1
ATOM 2292 O O . VAL A 1 286 ? -15.135 -0.881 -0.800 1.00 93.00 286 VAL A O 1
ATOM 2295 N N . LEU A 1 287 ? -16.217 -1.578 -2.645 1.00 93.38 287 LEU A N 1
ATOM 2296 C CA . LEU A 1 287 ? -17.028 -0.363 -2.792 1.00 93.38 287 LEU A CA 1
ATOM 2297 C C . LEU A 1 287 ? -17.952 -0.149 -1.586 1.00 93.38 287 LEU A C 1
ATOM 2299 O O . LEU A 1 287 ? -17.964 0.939 -1.007 1.00 93.38 287 LEU A O 1
ATOM 2303 N N . ALA A 1 288 ? -18.653 -1.199 -1.160 1.00 94.00 288 ALA A N 1
ATOM 2304 C CA . ALA A 1 288 ? -19.501 -1.174 0.025 1.00 94.00 288 ALA A CA 1
ATOM 2305 C C . ALA A 1 288 ? -18.698 -0.866 1.294 1.00 94.00 288 ALA A C 1
ATOM 2307 O O . ALA A 1 288 ? -19.167 -0.130 2.157 1.00 94.00 288 ALA A O 1
ATOM 2308 N N . SER A 1 289 ? -17.457 -1.353 1.391 1.00 95.25 289 SER A N 1
ATOM 2309 C CA . SER A 1 289 ? -16.581 -1.046 2.524 1.00 95.25 289 SER A CA 1
ATOM 2310 C C . SER A 1 289 ? -16.208 0.433 2.589 1.00 95.25 289 SER A C 1
ATOM 2312 O O . SER A 1 289 ? -16.234 1.021 3.667 1.00 95.25 289 SER A O 1
ATOM 2314 N N . VAL A 1 290 ? -15.881 1.053 1.448 1.00 95.75 290 VAL A N 1
ATOM 2315 C CA . VAL A 1 290 ? -15.582 2.494 1.393 1.00 95.75 290 VAL A CA 1
ATOM 2316 C C . VAL A 1 290 ? -16.804 3.313 1.793 1.00 95.75 290 VAL A C 1
ATOM 2318 O O . VAL A 1 290 ? -16.689 4.225 2.612 1.00 95.75 290 VAL A O 1
ATOM 2321 N N . GLN A 1 291 ? -17.978 2.960 1.264 1.00 95.06 291 GLN A N 1
ATOM 2322 C CA . GLN A 1 291 ? -19.231 3.614 1.626 1.00 95.06 291 GLN A CA 1
ATOM 2323 C C . GLN A 1 291 ? -19.544 3.450 3.118 1.00 95.06 291 GLN A C 1
ATOM 2325 O O . GLN A 1 291 ? -19.862 4.431 3.787 1.00 95.06 291 GLN A O 1
ATOM 2330 N N . PHE A 1 292 ? -19.379 2.245 3.663 1.00 94.69 292 PHE A N 1
ATOM 2331 C CA . PHE A 1 292 ? -19.612 1.988 5.077 1.00 94.69 292 PHE A CA 1
ATOM 2332 C C . PHE A 1 292 ? -18.695 2.842 5.957 1.00 94.69 292 PHE A C 1
ATOM 2334 O O . PHE A 1 292 ? -19.180 3.491 6.877 1.00 94.69 292 PHE A O 1
ATOM 2341 N N . VAL A 1 293 ? -17.394 2.924 5.654 1.00 95.44 293 VAL A N 1
ATOM 2342 C CA . VAL A 1 293 ? -16.472 3.798 6.401 1.00 95.44 293 VAL A CA 1
ATOM 2343 C C . VAL A 1 293 ? -16.887 5.268 6.283 1.00 95.44 293 VAL A C 1
ATOM 2345 O O . VAL A 1 293 ? -16.881 5.971 7.290 1.00 95.44 293 VAL A O 1
ATOM 2348 N N . ASN A 1 294 ? -17.292 5.735 5.096 1.00 94.25 294 ASN A N 1
ATOM 2349 C CA . ASN A 1 294 ? -17.775 7.108 4.888 1.00 94.25 294 ASN A CA 1
ATOM 2350 C C . ASN A 1 294 ? -18.987 7.453 5.762 1.00 94.25 294 ASN A C 1
ATOM 2352 O O . ASN A 1 294 ? -19.069 8.566 6.278 1.00 94.25 294 ASN A O 1
ATOM 2356 N N . GLU A 1 295 ? -19.915 6.512 5.912 1.00 90.88 295 GLU A N 1
ATOM 2357 C CA . GLU A 1 295 ? -21.143 6.683 6.691 1.00 90.88 295 GLU A CA 1
ATOM 2358 C C . GLU A 1 295 ? -20.911 6.493 8.202 1.00 90.88 295 GLU A C 1
ATOM 2360 O O . GLU A 1 295 ? -21.595 7.122 9.003 1.00 90.88 295 GLU A O 1
ATOM 2365 N N . HIS A 1 296 ? -19.910 5.696 8.599 1.00 89.62 296 HIS A N 1
ATOM 2366 C CA . HIS A 1 296 ? -19.709 5.242 9.982 1.00 89.62 296 HIS A CA 1
ATOM 2367 C C . HIS A 1 296 ? -18.359 5.695 10.567 1.00 89.62 296 HIS A C 1
ATOM 2369 O O . HIS A 1 296 ? -17.549 4.905 11.065 1.00 89.62 296 HIS A O 1
ATOM 2375 N N . GLY A 1 297 ? -18.113 7.004 10.529 1.00 82.44 297 GLY A N 1
ATOM 2376 C CA . GLY A 1 297 ? -17.000 7.648 11.235 1.00 82.44 297 GLY A CA 1
ATOM 2377 C C . GLY A 1 297 ? -15.887 8.199 10.341 1.00 82.44 297 GLY A C 1
ATOM 2378 O O . GLY A 1 297 ? -14.989 8.884 10.826 1.00 82.44 297 GLY A O 1
ATOM 2379 N N . GLY A 1 298 ? -15.945 7.938 9.038 1.00 90.19 298 GLY A N 1
ATOM 2380 C CA . GLY A 1 298 ? -15.020 8.484 8.054 1.00 90.19 298 GLY A CA 1
ATOM 2381 C C . GLY A 1 298 ? -13.570 8.030 8.239 1.00 90.19 298 GLY A C 1
ATOM 2382 O O . GLY A 1 298 ? -13.252 7.070 8.957 1.00 90.19 298 GLY A O 1
ATOM 2383 N N . TRP A 1 299 ? -12.679 8.746 7.560 1.00 93.69 299 TRP A N 1
ATOM 2384 C CA . TRP A 1 299 ? -11.268 8.394 7.405 1.00 93.69 299 TRP A CA 1
ATOM 2385 C C . TRP A 1 299 ? -10.369 9.312 8.227 1.00 93.69 299 TRP A C 1
ATOM 2387 O O . TRP A 1 299 ? -10.475 10.527 8.134 1.00 93.69 299 TRP A O 1
ATOM 2397 N N . ASN A 1 300 ? -9.426 8.757 8.985 1.00 88.81 300 ASN A N 1
ATOM 2398 C CA . ASN A 1 300 ? -8.489 9.521 9.815 1.00 88.81 300 ASN A CA 1
ATOM 2399 C C . ASN A 1 300 ? -7.074 9.550 9.205 1.00 88.81 300 ASN A C 1
ATOM 2401 O O . ASN A 1 300 ? -6.107 9.060 9.789 1.00 88.81 300 ASN A O 1
ATOM 2405 N N . GLY A 1 301 ? -6.971 10.100 7.993 1.00 90.31 301 GLY A N 1
ATOM 2406 C CA . GLY A 1 301 ? -5.723 10.226 7.235 1.00 90.31 301 GLY A CA 1
ATOM 2407 C C . GLY A 1 301 ? -5.693 9.368 5.971 1.00 90.31 301 GLY A C 1
ATOM 2408 O O . GLY A 1 301 ? -6.724 8.866 5.513 1.00 90.31 301 GLY A O 1
ATOM 2409 N N . LEU A 1 302 ? -4.500 9.202 5.399 1.00 94.31 302 LEU A N 1
ATOM 2410 C CA . LEU A 1 302 ? -4.306 8.419 4.181 1.00 94.31 302 LEU A CA 1
ATOM 2411 C C . LEU A 1 302 ? -4.449 6.923 4.477 1.00 94.31 302 LEU A C 1
ATOM 2413 O O . LEU A 1 302 ? -3.826 6.397 5.399 1.00 94.31 302 LEU A O 1
ATOM 2417 N N . HIS A 1 303 ? -5.252 6.244 3.665 1.00 96.06 303 HIS A N 1
ATOM 2418 C CA . HIS A 1 303 ? -5.492 4.815 3.772 1.00 96.06 303 HIS A CA 1
ATOM 2419 C C . HIS A 1 303 ? -5.381 4.157 2.408 1.00 96.06 303 HIS A C 1
ATOM 2421 O O . HIS A 1 303 ? -5.831 4.715 1.413 1.00 96.06 303 HIS A O 1
ATOM 2427 N N . ARG A 1 304 ? -4.830 2.945 2.378 1.00 95.12 304 ARG A N 1
ATOM 2428 C CA . ARG A 1 304 ? -4.753 2.130 1.169 1.00 95.12 304 ARG A CA 1
ATOM 2429 C C . ARG A 1 304 ? -5.480 0.813 1.347 1.00 95.12 304 ARG A C 1
ATOM 2431 O O . ARG A 1 304 ? -5.229 0.106 2.321 1.00 95.12 304 ARG A O 1
ATOM 2438 N N . TYR A 1 305 ? -6.294 0.430 0.377 1.00 94.31 305 TYR A N 1
ATOM 2439 C CA . TYR A 1 305 ? -6.829 -0.914 0.256 1.00 94.31 305 TYR A CA 1
ATOM 2440 C C . TYR A 1 305 ? -5.692 -1.941 0.158 1.00 94.31 305 TYR A C 1
ATOM 2442 O O . TYR A 1 305 ? -4.751 -1.803 -0.626 1.00 94.31 305 TYR A O 1
ATOM 2450 N N . VAL A 1 306 ? -5.772 -2.980 0.982 1.00 89.88 306 VAL A N 1
ATOM 2451 C CA . VAL A 1 306 ? -4.860 -4.120 0.981 1.00 89.88 306 VAL A CA 1
ATOM 2452 C C . VAL A 1 306 ? -5.697 -5.385 0.823 1.00 89.88 306 VAL A C 1
ATOM 2454 O O . VAL A 1 306 ? -6.496 -5.699 1.710 1.00 89.88 306 VAL A O 1
ATOM 2457 N N . PRO A 1 307 ? -5.520 -6.138 -0.276 1.00 82.19 307 PRO A N 1
ATOM 2458 C CA . PRO A 1 307 ? -6.152 -7.438 -0.420 1.00 82.19 307 PRO A CA 1
ATOM 2459 C C . PRO A 1 307 ? -5.709 -8.387 0.696 1.00 82.19 307 PRO A C 1
ATOM 2461 O O . PRO A 1 307 ? -4.513 -8.614 0.884 1.00 82.19 307 PRO A O 1
ATOM 2464 N N . VAL A 1 308 ? -6.672 -8.954 1.423 1.00 79.62 308 VAL A N 1
ATOM 2465 C CA . VAL A 1 308 ? -6.416 -9.928 2.490 1.00 79.62 308 VAL A CA 1
ATOM 2466 C C . VAL A 1 308 ? -6.615 -11.338 1.942 1.00 79.62 308 VAL A C 1
ATOM 2468 O O . VAL A 1 308 ? -7.650 -11.635 1.343 1.00 79.62 308 VAL A O 1
ATOM 2471 N N . LYS A 1 309 ? -5.630 -12.212 2.162 1.00 71.44 309 LYS A N 1
ATOM 2472 C CA . LYS A 1 309 ? -5.772 -13.662 1.991 1.00 71.44 309 LYS A CA 1
ATOM 2473 C C . LYS A 1 309 ? -5.916 -14.272 3.383 1.00 71.44 309 LYS A C 1
ATOM 2475 O O . LYS A 1 309 ? -5.027 -14.110 4.214 1.00 71.44 309 LYS A O 1
ATOM 2480 N N . LEU A 1 310 ? -7.046 -14.913 3.666 1.00 59.59 310 LEU A N 1
ATOM 2481 C CA . LEU A 1 310 ? -7.252 -15.565 4.959 1.00 59.59 310 LEU A CA 1
ATOM 2482 C C . LEU A 1 310 ? -6.501 -16.910 4.995 1.00 59.59 310 LEU A C 1
ATOM 2484 O O . LEU A 1 310 ? -6.547 -17.649 4.008 1.00 59.59 310 LEU A O 1
ATOM 2488 N N . PRO A 1 311 ? -5.832 -17.266 6.109 1.00 46.66 311 PRO A N 1
ATOM 2489 C CA . PRO A 1 311 ? -5.239 -18.591 6.285 1.00 46.66 311 PRO A CA 1
ATOM 2490 C C . PRO A 1 311 ? -6.308 -19.686 6.149 1.00 46.66 311 PRO A C 1
ATOM 2492 O O . PRO A 1 311 ? -7.328 -19.635 6.830 1.00 46.66 311 PRO A O 1
ATOM 2495 N N . GLY A 1 312 ? -6.094 -20.661 5.260 1.00 46.03 312 GLY A N 1
ATOM 2496 C CA . GLY A 1 312 ? -7.065 -21.730 4.971 1.00 46.03 312 GLY A CA 1
ATOM 2497 C C . GLY A 1 312 ? -8.205 -21.343 4.015 1.00 46.03 312 GLY A C 1
ATOM 2498 O O . GLY A 1 312 ? -8.985 -22.210 3.629 1.00 46.03 312 GLY A O 1
ATOM 2499 N N . GLY A 1 313 ? -8.284 -20.078 3.585 1.00 45.44 313 GLY A N 1
ATOM 2500 C CA . GLY A 1 313 ? -9.185 -19.604 2.531 1.00 45.44 313 GLY A CA 1
ATOM 2501 C C . GLY A 1 313 ? -8.642 -19.950 1.146 1.00 45.44 313 GLY A C 1
ATOM 2502 O O . GLY A 1 313 ? -8.231 -19.069 0.396 1.00 45.44 313 GLY A O 1
ATOM 2503 N N . GLU A 1 314 ? -8.570 -21.242 0.829 1.00 42.62 314 GLU A N 1
ATOM 2504 C CA . GLU A 1 314 ? -8.109 -21.734 -0.479 1.00 42.62 314 GLU A CA 1
ATOM 2505 C C . GLU A 1 314 ? -9.221 -21.713 -1.539 1.00 42.62 314 GLU A C 1
ATOM 2507 O O . GLU A 1 314 ? -8.949 -21.850 -2.733 1.00 42.62 314 GLU A O 1
ATOM 2512 N N . SER A 1 315 ? -10.477 -21.510 -1.127 1.00 50.31 315 SER A N 1
ATOM 2513 C CA . SER A 1 315 ? -11.590 -21.405 -2.063 1.00 50.31 315 SER A CA 1
ATOM 2514 C C . SER A 1 315 ? -11.657 -19.998 -2.673 1.00 50.31 315 SER A C 1
ATOM 2516 O O . SER A 1 315 ? -11.676 -19.010 -1.931 1.00 50.31 315 SER A O 1
ATOM 2518 N N . PRO A 1 316 ? -11.801 -19.867 -4.007 1.00 52.06 316 PRO A N 1
ATOM 2519 C CA . PRO A 1 316 ? -12.079 -18.591 -4.671 1.00 52.06 316 PRO A CA 1
ATOM 2520 C C . PRO A 1 316 ? -13.262 -17.820 -4.059 1.00 52.06 316 PRO A C 1
ATOM 2522 O O . PRO A 1 316 ? -13.305 -16.598 -4.152 1.00 52.06 316 PRO A O 1
ATOM 2525 N N . SER A 1 317 ? -14.195 -18.522 -3.401 1.00 52.66 317 SER A N 1
ATOM 2526 C CA . SER A 1 317 ? -15.371 -17.946 -2.736 1.00 52.66 317 SER A CA 1
ATOM 2527 C C . SER A 1 317 ? -15.069 -17.131 -1.473 1.00 52.66 317 SER A C 1
ATOM 2529 O O . SER A 1 317 ? -15.900 -16.312 -1.086 1.00 52.66 317 SER A O 1
ATOM 2531 N N . ASP A 1 318 ? -13.918 -17.339 -0.822 1.00 59.38 318 ASP A N 1
ATOM 2532 C CA . ASP A 1 318 ? -13.548 -16.623 0.411 1.00 59.38 318 ASP A CA 1
ATOM 2533 C C . ASP A 1 318 ? -12.685 -15.380 0.147 1.00 59.38 318 ASP A C 1
ATOM 2535 O O . ASP A 1 318 ? -12.576 -14.485 0.992 1.00 59.38 318 ASP A O 1
ATOM 2539 N N . LEU A 1 319 ? -12.105 -15.279 -1.053 1.00 63.91 319 LEU A N 1
ATOM 2540 C CA . LEU A 1 319 ? -11.325 -14.121 -1.473 1.00 63.91 319 LEU A CA 1
ATOM 2541 C C . LEU A 1 319 ? -12.220 -12.885 -1.597 1.00 63.91 319 LEU A C 1
ATOM 2543 O O . LEU A 1 319 ? -13.203 -12.889 -2.324 1.00 63.91 319 LEU A O 1
ATOM 2547 N N . GLY A 1 320 ? -11.848 -11.800 -0.916 1.00 70.62 320 GLY A N 1
ATOM 2548 C CA . GLY A 1 320 ? -12.570 -10.527 -0.995 1.00 70.62 320 GLY A CA 1
ATOM 2549 C C . GLY A 1 320 ? -13.764 -10.395 -0.049 1.00 70.62 320 GLY A C 1
ATOM 2550 O O . GLY A 1 320 ? -14.440 -9.372 -0.098 1.00 70.62 320 GLY A O 1
ATOM 2551 N N . ARG A 1 321 ? -14.009 -11.378 0.831 1.00 84.56 321 ARG A N 1
ATOM 2552 C CA . ARG A 1 321 ? -14.946 -11.226 1.962 1.00 84.56 321 ARG A CA 1
ATOM 2553 C C . ARG A 1 321 ? -14.394 -10.316 3.050 1.00 84.56 321 ARG A C 1
ATOM 2555 O O . ARG A 1 321 ? -15.157 -9.637 3.721 1.00 84.56 321 ARG A O 1
ATOM 2562 N N . THR A 1 322 ? -13.074 -10.285 3.207 1.00 89.56 322 THR A N 1
ATOM 2563 C CA . THR A 1 322 ? -12.394 -9.363 4.115 1.00 89.56 322 THR A CA 1
ATOM 2564 C C . THR A 1 322 ? -11.705 -8.267 3.317 1.00 89.56 322 THR A C 1
ATOM 2566 O O . THR A 1 322 ? -10.870 -8.532 2.447 1.00 89.56 322 THR A O 1
ATOM 2569 N N . VAL A 1 323 ? -12.039 -7.025 3.642 1.00 92.69 323 VAL A N 1
ATOM 2570 C CA . VAL A 1 323 ? -11.451 -5.810 3.085 1.00 92.69 323 VAL A CA 1
ATOM 2571 C C . VAL A 1 323 ? -10.650 -5.133 4.187 1.00 92.69 323 VAL A C 1
ATOM 2573 O O . VAL A 1 323 ? -11.153 -4.914 5.286 1.00 92.69 323 VAL A O 1
ATOM 2576 N N . GLN A 1 324 ? -9.391 -4.804 3.910 1.00 94.50 324 GLN A N 1
ATOM 2577 C CA . GLN A 1 324 ? -8.542 -4.082 4.851 1.00 94.50 324 GLN A CA 1
ATOM 2578 C C . GLN A 1 324 ? -8.054 -2.783 4.226 1.00 94.50 324 GLN A C 1
ATOM 2580 O O . GLN A 1 324 ? -7.635 -2.759 3.070 1.00 94.50 324 GLN A O 1
ATOM 2585 N N . PHE A 1 325 ? -8.058 -1.718 5.019 1.00 96.31 325 PHE A N 1
ATOM 2586 C CA . PHE A 1 325 ? -7.451 -0.442 4.681 1.00 96.31 325 PHE A CA 1
ATOM 2587 C C . PHE A 1 325 ? -6.280 -0.182 5.625 1.00 96.31 325 PHE A C 1
ATOM 2589 O O . PHE A 1 325 ? -6.471 -0.035 6.829 1.00 96.31 325 PHE A O 1
ATOM 2596 N N . GLN A 1 326 ? -5.063 -0.154 5.088 1.00 95.75 326 GLN A N 1
ATOM 2597 C CA . GLN A 1 326 ? -3.842 0.157 5.826 1.00 95.75 326 GLN A CA 1
ATOM 2598 C C . GLN A 1 326 ? -3.693 1.672 5.952 1.00 95.75 326 GLN A C 1
ATOM 2600 O O . GLN A 1 326 ? -3.685 2.366 4.937 1.00 95.75 326 GLN A O 1
ATOM 2605 N N . GLN A 1 327 ? -3.544 2.171 7.172 1.00 96.44 327 GLN A N 1
ATOM 2606 C CA . GLN A 1 327 ? -3.300 3.583 7.445 1.00 96.44 327 GLN A CA 1
ATOM 2607 C C . GLN A 1 327 ? -1.839 3.953 7.170 1.00 96.44 327 GLN A C 1
ATOM 2609 O O . GLN A 1 327 ? -0.921 3.161 7.395 1.00 96.44 327 GLN A O 1
ATOM 2614 N N . TYR A 1 328 ? -1.637 5.185 6.720 1.00 95.69 328 TYR A N 1
ATOM 2615 C CA . TYR A 1 328 ? -0.339 5.808 6.507 1.00 95.69 328 TYR A CA 1
ATOM 2616 C C . TYR A 1 328 ? -0.143 6.978 7.466 1.00 95.69 328 TYR A C 1
ATOM 2618 O O . TYR A 1 328 ? -1.087 7.704 7.780 1.00 95.69 328 TYR A O 1
ATOM 2626 N N . TYR A 1 329 ? 1.105 7.195 7.875 1.00 94.06 329 TYR A N 1
ATOM 2627 C CA . TYR A 1 329 ? 1.525 8.424 8.539 1.00 94.06 329 TYR A CA 1
ATOM 2628 C C . TYR A 1 329 ? 2.726 9.019 7.804 1.00 94.06 329 TYR A C 1
ATOM 2630 O O . TYR A 1 329 ? 3.795 8.409 7.725 1.00 94.06 329 TYR A O 1
ATOM 2638 N N . GLY A 1 330 ? 2.540 10.206 7.223 1.00 89.19 330 GLY A N 1
ATOM 2639 C CA . GLY A 1 330 ? 3.486 10.739 6.243 1.00 89.19 330 GLY A CA 1
ATOM 2640 C C . GLY A 1 330 ? 3.620 9.794 5.043 1.00 89.19 330 GLY A C 1
ATOM 2641 O O . GLY A 1 330 ? 2.617 9.388 4.462 1.00 89.19 330 GLY A O 1
ATOM 2642 N N . SER A 1 331 ? 4.855 9.422 4.700 1.00 88.19 331 SER A N 1
ATOM 2643 C CA . SER A 1 331 ? 5.177 8.567 3.544 1.00 88.19 331 SER A CA 1
ATOM 2644 C C . SER A 1 331 ? 5.277 7.068 3.866 1.00 88.19 331 SER A C 1
ATOM 2646 O O . SER A 1 331 ? 5.838 6.313 3.077 1.00 88.19 331 SER A O 1
ATOM 2648 N N . TYR A 1 332 ? 4.791 6.626 5.033 1.00 94.38 332 TYR A N 1
ATOM 2649 C CA . TYR A 1 332 ? 5.017 5.261 5.516 1.00 94.38 332 TYR A CA 1
ATOM 2650 C C . TYR A 1 332 ? 3.723 4.583 5.988 1.00 94.38 332 TYR A C 1
ATOM 2652 O O . TYR A 1 332 ? 2.963 5.193 6.750 1.00 94.38 332 TYR A O 1
ATOM 2660 N N . PRO A 1 333 ? 3.471 3.319 5.592 1.00 96.25 333 PRO A N 1
ATOM 2661 C CA . PRO A 1 333 ? 2.385 2.531 6.155 1.00 96.25 333 PRO A CA 1
ATOM 2662 C C . PRO A 1 333 ? 2.666 2.220 7.628 1.00 96.25 333 PRO A C 1
ATOM 2664 O O . PRO A 1 333 ? 3.801 1.928 8.015 1.00 96.25 333 PRO A O 1
ATOM 2667 N N . LEU A 1 334 ? 1.619 2.257 8.446 1.00 96.62 334 LEU A N 1
ATOM 2668 C CA . LEU A 1 334 ? 1.688 1.864 9.848 1.00 96.62 334 LEU A CA 1
ATOM 2669 C C . LEU A 1 334 ? 1.592 0.343 9.962 1.00 96.62 334 LEU A C 1
ATOM 2671 O O . LEU A 1 334 ? 0.645 -0.251 9.458 1.00 96.62 334 LEU A O 1
ATOM 2675 N N . LEU A 1 335 ? 2.542 -0.296 10.634 1.00 94.56 335 LEU A N 1
ATOM 2676 C CA . LEU A 1 335 ? 2.469 -1.724 10.927 1.00 94.56 335 LEU A CA 1
ATOM 2677 C C . LEU A 1 335 ? 1.617 -1.954 12.171 1.00 94.56 335 LEU A C 1
ATOM 2679 O O . LEU A 1 335 ? 1.791 -1.279 13.186 1.00 94.56 335 LEU A O 1
ATOM 2683 N N . SER A 1 336 ? 0.735 -2.950 12.101 1.00 84.88 336 SER A N 1
ATOM 2684 C CA . SER A 1 336 ? 0.060 -3.448 13.296 1.00 84.88 336 SER A CA 1
ATOM 2685 C C . SER A 1 336 ? 0.958 -4.425 14.035 1.00 84.88 336 SER A C 1
ATOM 2687 O O . SER A 1 336 ? 1.589 -5.287 13.421 1.00 84.88 336 SER A O 1
ATOM 2689 N N . ASP A 1 337 ? 0.924 -4.345 15.358 1.00 80.44 337 ASP A N 1
ATOM 2690 C CA . ASP A 1 337 ? 1.523 -5.327 16.250 1.00 80.44 337 ASP A CA 1
ATOM 2691 C C . ASP A 1 337 ? 0.451 -6.347 16.707 1.00 80.44 337 ASP A C 1
ATOM 2693 O O . ASP A 1 337 ? -0.723 -5.975 16.820 1.00 80.44 337 ASP A O 1
ATOM 2697 N N . PRO A 1 338 ? 0.789 -7.630 16.949 1.00 76.19 338 PRO A N 1
ATOM 2698 C CA . PRO A 1 338 ? -0.166 -8.609 17.477 1.00 76.19 338 PRO A CA 1
ATOM 2699 C C . PRO A 1 338 ? -0.703 -8.274 18.878 1.00 76.19 338 PRO A C 1
ATOM 2701 O O . PRO A 1 338 ? -1.808 -8.685 19.223 1.00 76.19 338 PRO A O 1
ATOM 2704 N N . VAL A 1 339 ? 0.076 -7.555 19.689 1.00 83.62 339 VAL A N 1
ATOM 2705 C CA . VAL A 1 339 ? -0.266 -7.134 21.055 1.00 83.62 339 VAL A CA 1
ATOM 2706 C C . VAL A 1 339 ? -1.010 -5.798 21.049 1.00 83.62 339 VAL A C 1
ATOM 2708 O O . VAL A 1 339 ? -1.905 -5.586 21.866 1.00 83.62 339 VAL A O 1
ATOM 2711 N N . PHE A 1 340 ? -0.662 -4.898 20.128 1.00 89.00 340 PHE A N 1
ATOM 2712 C CA . PHE A 1 340 ? -1.271 -3.574 19.999 1.00 89.00 340 PHE A CA 1
ATOM 2713 C C . PHE A 1 340 ? -1.845 -3.375 18.590 1.00 89.00 340 PHE A C 1
ATOM 2715 O O . PHE A 1 340 ? -1.129 -3.018 17.650 1.00 89.00 340 PHE A O 1
ATOM 2722 N N . LYS A 1 341 ? -3.163 -3.581 18.449 1.00 91.69 341 LYS A N 1
ATOM 2723 C CA . LYS A 1 341 ? -3.871 -3.369 17.181 1.00 91.69 341 LYS A CA 1
ATOM 2724 C C . LYS A 1 341 ? -3.915 -1.872 16.880 1.00 91.69 341 LYS A C 1
ATOM 2726 O O . LYS A 1 341 ? -4.479 -1.087 17.648 1.00 91.69 341 LYS A O 1
ATOM 2731 N N . PHE A 1 342 ? -3.321 -1.476 15.759 1.00 94.38 342 PHE A N 1
ATOM 2732 C CA . PHE A 1 342 ? -3.361 -0.105 15.260 1.00 94.38 342 PHE A CA 1
ATOM 2733 C C . PHE A 1 342 ? -2.973 -0.044 13.778 1.00 94.38 342 PHE A C 1
ATOM 2735 O O . PHE A 1 342 ? -2.383 -0.980 13.242 1.00 94.38 342 PHE A O 1
ATOM 2742 N N . GLY A 1 343 ? -3.286 1.070 13.113 1.00 94.44 343 GLY A N 1
ATOM 2743 C CA . GLY A 1 343 ? -2.800 1.347 11.761 1.00 94.44 343 GLY A CA 1
ATOM 2744 C C . GLY A 1 343 ? -3.571 0.657 10.636 1.00 94.44 343 GLY A C 1
ATOM 2745 O O . GLY A 1 343 ? -3.086 0.622 9.504 1.00 94.44 343 GLY A O 1
ATOM 2746 N N . TYR A 1 344 ? -4.757 0.109 10.910 1.00 95.06 344 TYR A N 1
ATOM 2747 C CA . TYR A 1 344 ? -5.653 -0.412 9.881 1.00 95.06 344 TYR A CA 1
ATOM 2748 C C . TYR A 1 344 ? -7.128 -0.317 10.282 1.00 95.06 344 TYR A C 1
ATOM 2750 O O . TYR A 1 344 ? -7.473 -0.226 11.462 1.00 95.06 344 TYR A O 1
ATOM 2758 N N . MET A 1 345 ? -7.987 -0.392 9.269 1.00 96.19 345 MET A N 1
ATOM 2759 C CA . MET A 1 345 ? -9.407 -0.710 9.385 1.00 96.19 345 MET A CA 1
ATOM 2760 C C . MET A 1 345 ? -9.670 -2.033 8.672 1.00 96.19 345 MET A C 1
ATOM 2762 O O . MET A 1 345 ? -9.107 -2.269 7.600 1.00 96.19 345 MET A O 1
ATOM 2766 N N . ARG A 1 346 ? -10.512 -2.893 9.242 1.00 95.62 346 ARG A N 1
ATOM 2767 C CA . ARG A 1 346 ? -10.872 -4.184 8.644 1.00 95.62 346 ARG A CA 1
ATOM 2768 C C . ARG A 1 346 ? -12.379 -4.358 8.634 1.00 95.62 346 ARG A C 1
ATOM 2770 O O . ARG A 1 346 ? -13.032 -4.108 9.638 1.00 95.62 346 ARG A O 1
ATOM 2777 N N . LEU A 1 347 ? -12.908 -4.783 7.496 1.00 95.00 347 LEU A N 1
ATOM 2778 C CA . LEU A 1 347 ? -14.318 -5.063 7.301 1.00 95.00 347 LEU A CA 1
ATOM 2779 C C . LEU A 1 347 ? -14.477 -6.486 6.782 1.00 95.00 347 LEU A C 1
ATOM 2781 O O . LEU A 1 347 ? -13.741 -6.899 5.885 1.00 95.00 347 LEU A O 1
ATOM 2785 N N . SER A 1 348 ? -15.449 -7.208 7.322 1.00 92.75 348 SER A N 1
ATOM 2786 C CA . SER A 1 348 ? -15.919 -8.473 6.762 1.00 92.75 348 SER A CA 1
ATOM 2787 C C . SER A 1 348 ? -17.295 -8.251 6.150 1.00 92.75 348 SER A C 1
ATOM 2789 O O . SER A 1 348 ? -18.128 -7.552 6.733 1.00 92.75 348 SER A O 1
ATOM 2791 N N . LEU A 1 349 ? -17.517 -8.817 4.967 1.00 90.31 349 LEU A N 1
ATOM 2792 C CA . LEU A 1 349 ? -18.714 -8.603 4.171 1.00 90.31 349 LEU A CA 1
ATOM 2793 C C . LEU A 1 349 ? -19.322 -9.916 3.694 1.00 90.31 349 LEU A C 1
ATOM 2795 O O . LEU A 1 349 ? -18.625 -10.897 3.420 1.00 90.31 349 LEU A O 1
ATOM 2799 N N . GLN A 1 350 ? -20.641 -9.890 3.543 1.00 83.94 350 GLN A N 1
ATOM 2800 C CA . GLN A 1 350 ? -21.431 -10.925 2.893 1.00 83.94 350 GLN A CA 1
ATOM 2801 C C . GLN A 1 350 ? -22.444 -10.235 1.970 1.00 83.94 350 GLN A C 1
ATOM 2803 O O . GLN A 1 350 ? -23.288 -9.486 2.451 1.00 83.94 350 GLN A O 1
ATOM 2808 N N . GLN A 1 351 ? -22.347 -10.462 0.652 1.00 79.69 351 GLN A N 1
ATOM 2809 C CA . GLN A 1 351 ? -23.195 -9.818 -0.373 1.00 79.69 351 GLN A CA 1
ATOM 2810 C C . GLN A 1 351 ? -23.236 -8.280 -0.261 1.00 79.69 351 GLN A C 1
ATOM 2812 O O . GLN A 1 351 ? -24.308 -7.689 -0.146 1.00 79.69 351 GLN A O 1
ATOM 2817 N N . GLY A 1 352 ? -22.070 -7.630 -0.172 1.00 82.44 352 GLY A N 1
ATOM 2818 C CA . GLY A 1 352 ? -21.988 -6.172 -0.021 1.00 82.44 352 GLY A CA 1
ATOM 2819 C C . GLY A 1 352 ? -22.452 -5.625 1.340 1.00 82.44 352 GLY A C 1
ATOM 2820 O O . GLY A 1 352 ? -22.270 -4.442 1.613 1.00 82.44 352 GLY A O 1
ATOM 2821 N N . LEU A 1 353 ? -22.999 -6.452 2.239 1.00 88.19 353 LEU A N 1
ATOM 2822 C CA . LEU A 1 353 ? -23.355 -6.050 3.601 1.00 88.19 353 LEU A CA 1
ATOM 2823 C C . LEU A 1 353 ? -22.185 -6.270 4.556 1.00 88.19 353 LEU A C 1
ATOM 2825 O O . LEU A 1 353 ? -21.654 -7.374 4.659 1.00 88.19 353 LEU A O 1
ATOM 2829 N N . VAL A 1 354 ? -21.831 -5.229 5.309 1.00 91.69 354 VAL A N 1
ATOM 2830 C CA . VAL A 1 354 ? -20.810 -5.303 6.360 1.00 91.69 354 VAL A CA 1
ATOM 2831 C C . VAL A 1 354 ? -21.349 -6.093 7.553 1.00 91.69 354 VAL A C 1
ATOM 2833 O O . VAL A 1 354 ? -22.321 -5.694 8.204 1.00 91.69 354 VAL A O 1
ATOM 2836 N N . THR A 1 355 ? -20.708 -7.226 7.831 1.00 92.19 355 THR A N 1
ATOM 2837 C CA . THR A 1 355 ? -21.002 -8.111 8.966 1.00 92.19 355 THR A CA 1
ATOM 2838 C C . THR A 1 355 ? -20.092 -7.855 10.147 1.00 92.19 355 THR A C 1
ATOM 2840 O O . THR A 1 355 ? -20.492 -8.094 11.282 1.00 92.19 355 THR A O 1
ATOM 2843 N N . GLU A 1 356 ? -18.873 -7.391 9.891 1.00 94.75 356 GLU A N 1
ATOM 2844 C CA . GLU A 1 356 ? -17.912 -7.036 10.924 1.00 94.75 356 GLU A CA 1
ATOM 2845 C C . GLU A 1 356 ? -17.15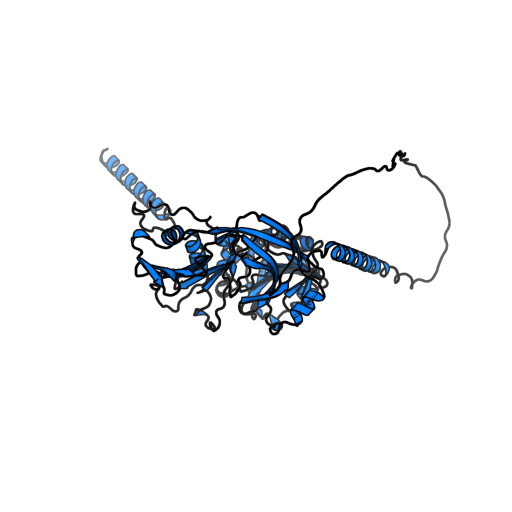6 -5.782 10.513 1.00 94.75 356 GLU A C 1
ATOM 2847 O O . GLU A 1 356 ? -16.797 -5.631 9.345 1.00 94.75 356 GLU A O 1
ATOM 2852 N N . TYR A 1 357 ? -16.911 -4.896 11.471 1.00 96.00 357 TYR A N 1
ATOM 2853 C CA . TYR A 1 357 ? -16.068 -3.730 11.281 1.00 96.00 357 TYR A CA 1
ATOM 2854 C C . TYR A 1 357 ? -15.179 -3.505 12.494 1.00 96.00 357 TYR A C 1
ATOM 2856 O O . TYR A 1 357 ? -15.662 -3.263 13.598 1.00 96.00 357 TYR A O 1
ATOM 2864 N N . GLU A 1 358 ? -13.874 -3.530 12.266 1.00 95.50 358 GLU A N 1
ATOM 2865 C CA . GLU A 1 358 ? -12.866 -3.251 13.270 1.00 95.50 358 GLU A CA 1
ATOM 2866 C C . GLU A 1 358 ? -12.060 -2.002 12.906 1.00 95.50 358 GLU A C 1
ATOM 2868 O O . GLU A 1 358 ? -11.590 -1.845 11.770 1.00 95.50 358 GLU A O 1
ATOM 2873 N N . ARG A 1 359 ? -11.860 -1.122 13.890 1.00 95.50 359 ARG A N 1
ATOM 2874 C CA . ARG A 1 359 ? -10.971 0.039 13.766 1.00 95.50 359 ARG A CA 1
ATOM 2875 C C . ARG A 1 359 ? -10.433 0.483 15.121 1.00 95.50 359 ARG A C 1
ATOM 2877 O O . ARG A 1 359 ? -11.040 0.265 16.171 1.00 95.50 359 ARG A O 1
ATOM 2884 N N . SER A 1 360 ? -9.337 1.228 15.069 1.00 94.81 360 SER A N 1
ATOM 2885 C CA . SER A 1 360 ? -8.911 2.071 16.183 1.00 94.81 360 SER A CA 1
ATOM 2886 C C . SER A 1 360 ? -9.893 3.231 16.376 1.00 94.81 360 SER A C 1
ATOM 2888 O O . SER A 1 360 ? -10.330 3.844 15.398 1.00 94.81 360 SER A O 1
ATOM 2890 N N . VAL A 1 361 ? -10.184 3.574 17.635 1.00 93.06 361 VAL A N 1
ATOM 2891 C CA . VAL A 1 361 ? -10.878 4.834 17.981 1.00 93.06 361 VAL A CA 1
ATOM 2892 C C . VAL A 1 361 ? -9.911 5.997 18.181 1.00 93.06 361 VAL A C 1
ATOM 2894 O O . VAL A 1 361 ? -10.345 7.130 18.361 1.00 93.06 361 VAL A O 1
ATOM 2897 N N . MET A 1 362 ? -8.606 5.717 18.194 1.00 93.81 362 MET A N 1
ATOM 2898 C CA . MET A 1 362 ? -7.561 6.733 18.255 1.00 93.81 362 MET A CA 1
ATOM 2899 C C . MET A 1 362 ? -7.366 7.372 16.880 1.00 93.81 362 MET A C 1
ATOM 2901 O O . MET A 1 362 ? -7.206 6.663 15.880 1.00 93.81 362 MET A O 1
ATOM 2905 N N . THR A 1 363 ? -7.309 8.698 16.867 1.00 93.00 363 THR A N 1
ATOM 2906 C CA . THR A 1 363 ? -7.025 9.532 15.701 1.00 93.00 363 THR A CA 1
ATOM 2907 C C . THR A 1 363 ? -5.750 10.314 15.970 1.00 93.00 363 THR A C 1
ATOM 2909 O O . THR A 1 363 ? -5.675 11.083 16.925 1.00 93.00 363 THR A O 1
ATOM 2912 N N . LEU A 1 364 ? -4.722 10.066 15.156 1.00 94.44 364 LEU A N 1
ATOM 2913 C CA . LEU A 1 364 ? -3.444 10.761 15.268 1.00 94.44 364 LEU A CA 1
ATOM 2914 C C . LEU A 1 364 ? -3.591 12.217 14.843 1.00 94.44 364 LEU A C 1
ATOM 2916 O O . LEU A 1 364 ? -4.248 12.505 13.842 1.00 94.44 364 LEU A O 1
ATOM 2920 N N . ASN A 1 365 ? -2.888 13.106 15.536 1.00 93.06 365 ASN A N 1
ATOM 2921 C CA . ASN A 1 365 ? -2.714 14.470 15.067 1.00 93.06 365 ASN A CA 1
ATOM 2922 C C . ASN A 1 365 ? -1.940 14.479 13.742 1.00 93.06 365 ASN A C 1
ATOM 2924 O O . ASN A 1 365 ? -0.950 13.758 13.573 1.00 93.06 365 ASN A O 1
ATOM 2928 N N . GLU A 1 366 ? -2.357 15.339 12.811 1.00 87.31 366 GLU A N 1
ATOM 2929 C CA . GLU A 1 366 ? -1.696 15.486 11.506 1.00 87.31 366 GLU A CA 1
ATOM 2930 C C . GLU A 1 366 ? -0.222 15.888 11.663 1.00 87.31 366 GLU A C 1
ATOM 2932 O O . GLU A 1 366 ? 0.662 15.408 10.950 1.00 87.31 366 GLU A O 1
ATOM 2937 N N . THR A 1 367 ? 0.057 16.742 12.648 1.00 90.88 367 THR A N 1
ATOM 2938 C CA . THR A 1 367 ? 1.403 17.179 13.007 1.00 90.88 367 THR A CA 1
ATOM 2939 C C . THR A 1 367 ? 1.942 16.380 14.188 1.00 90.88 367 THR A C 1
ATOM 2941 O O . THR A 1 367 ? 1.302 16.301 15.234 1.00 90.88 367 THR A O 1
ATOM 2944 N N . ALA A 1 368 ? 3.152 15.841 14.041 1.00 95.25 368 ALA A N 1
ATOM 2945 C CA . ALA A 1 368 ? 3.874 15.201 15.136 1.00 95.25 368 ALA A CA 1
ATOM 2946 C C . ALA A 1 368 ? 4.288 16.220 16.210 1.00 95.25 368 ALA A C 1
ATOM 2948 O O . ALA A 1 368 ? 4.733 17.319 15.878 1.00 95.25 368 ALA A O 1
ATOM 2949 N N . ASP A 1 369 ? 4.245 15.805 17.475 1.00 96.38 369 ASP A N 1
ATOM 2950 C CA . ASP A 1 369 ? 4.713 16.591 18.624 1.00 96.38 369 ASP A CA 1
ATOM 2951 C C . ASP A 1 369 ? 6.230 16.798 18.567 1.00 96.38 369 ASP A C 1
ATOM 2953 O O . ASP A 1 369 ? 6.764 17.828 18.972 1.00 96.38 369 ASP A O 1
ATOM 2957 N N . SER A 1 370 ? 6.945 15.787 18.070 1.00 96.69 370 SER A N 1
ATOM 2958 C CA . SER A 1 370 ? 8.376 15.865 17.791 1.00 96.69 370 SER A CA 1
ATOM 2959 C C . SER A 1 370 ? 8.761 14.914 16.665 1.00 96.69 370 SER A C 1
ATOM 2961 O O . SER A 1 370 ? 8.120 13.879 16.459 1.00 96.69 370 SER A O 1
ATOM 2963 N N . LYS A 1 371 ? 9.823 15.273 15.940 1.00 96.00 371 LYS A N 1
ATOM 2964 C CA . LYS A 1 371 ? 10.406 14.481 14.856 1.00 96.00 371 LYS A CA 1
ATOM 2965 C C . LYS A 1 371 ? 11.911 14.369 15.055 1.00 96.00 371 LYS A C 1
ATOM 2967 O O . LYS A 1 371 ? 12.547 15.331 15.483 1.00 96.00 371 LYS A O 1
ATOM 2972 N N . SER A 1 372 ? 12.476 13.222 14.709 1.00 94.94 372 SER A N 1
ATOM 2973 C CA . SER A 1 372 ? 13.922 13.020 14.654 1.00 94.94 372 SER A CA 1
ATOM 2974 C C . SER A 1 372 ? 14.304 12.239 13.402 1.00 94.94 372 SER A C 1
ATOM 2976 O O . SER A 1 372 ? 13.642 11.272 13.019 1.00 94.94 372 SER A O 1
ATOM 2978 N N . THR A 1 373 ? 15.382 12.669 12.748 1.00 95.19 373 THR A N 1
ATOM 2979 C CA . THR A 1 373 ? 15.940 11.948 11.603 1.00 95.19 373 THR A CA 1
ATOM 2980 C C . THR A 1 373 ? 16.548 10.631 12.071 1.00 95.19 373 THR A C 1
ATOM 2982 O O . THR A 1 373 ? 17.306 10.578 13.043 1.00 95.19 373 THR A O 1
ATOM 2985 N N . ARG A 1 374 ? 16.213 9.560 11.360 1.00 96.19 374 ARG A N 1
ATOM 2986 C CA . ARG A 1 374 ? 16.763 8.215 11.504 1.00 96.19 374 ARG A CA 1
ATOM 2987 C C . ARG A 1 374 ? 17.194 7.707 10.131 1.00 96.19 374 ARG A C 1
ATOM 2989 O O . ARG A 1 374 ? 16.857 8.288 9.104 1.00 96.19 374 ARG A O 1
ATOM 2996 N N . TRP A 1 375 ? 17.937 6.611 10.116 1.00 97.25 375 TRP A N 1
ATOM 2997 C CA . TRP A 1 375 ? 18.418 5.998 8.884 1.00 97.25 375 TRP A CA 1
ATOM 2998 C C . TRP A 1 375 ? 18.057 4.527 8.876 1.00 97.25 375 TRP A C 1
ATOM 3000 O O . TRP A 1 375 ? 18.368 3.813 9.825 1.00 97.25 375 TRP A O 1
ATOM 3010 N N . LEU A 1 376 ? 17.399 4.071 7.820 1.00 97.81 376 LEU A N 1
ATOM 3011 C CA . LEU A 1 376 ? 17.154 2.656 7.604 1.00 97.81 376 LEU A CA 1
ATOM 3012 C C . LEU A 1 376 ? 18.354 2.049 6.873 1.00 97.81 376 LEU A C 1
ATOM 3014 O O . LEU A 1 376 ? 18.810 2.635 5.887 1.00 97.81 376 LEU A O 1
ATOM 3018 N N . PRO A 1 377 ? 18.864 0.890 7.322 1.00 97.56 377 PRO A N 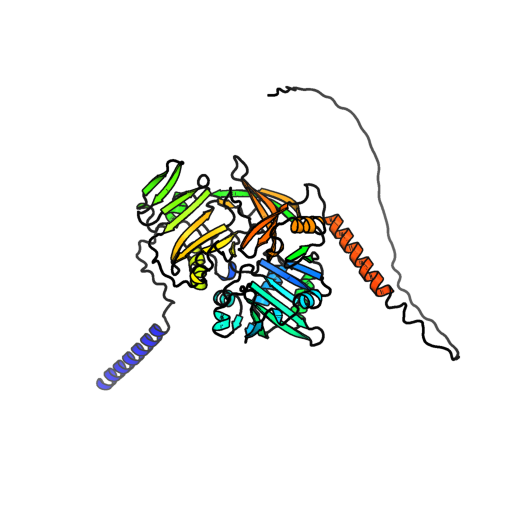1
ATOM 3019 C CA . PRO A 1 377 ? 20.052 0.288 6.733 1.00 97.56 377 PRO A CA 1
ATOM 3020 C C . PRO A 1 377 ? 19.825 -0.040 5.257 1.00 97.56 377 PRO A C 1
ATOM 3022 O O . PRO A 1 377 ? 18.776 -0.571 4.896 1.00 97.56 377 PRO A O 1
ATOM 3025 N N . GLY A 1 378 ? 20.816 0.241 4.416 1.00 96.75 378 GLY A N 1
ATOM 3026 C CA . GLY A 1 378 ? 20.903 -0.283 3.053 1.00 96.75 378 GLY A CA 1
ATOM 3027 C C . GLY A 1 378 ? 22.028 -1.302 2.916 1.00 96.75 378 GLY 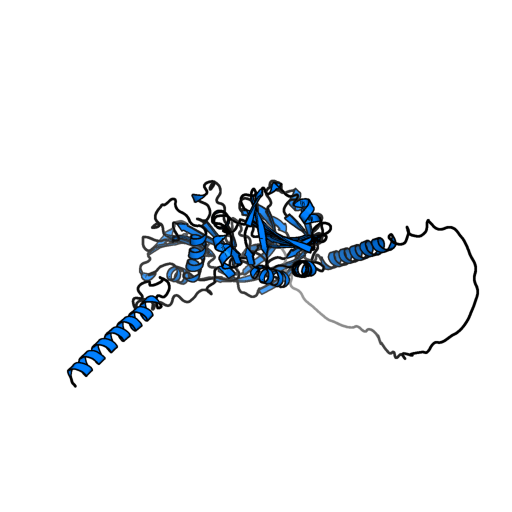A C 1
ATOM 3028 O O . GLY A 1 378 ? 22.611 -1.740 3.909 1.00 96.75 378 GLY A O 1
ATOM 3029 N N . GLY A 1 379 ? 22.324 -1.689 1.679 1.00 95.19 379 GLY A N 1
ATOM 3030 C CA . GLY A 1 379 ? 23.494 -2.484 1.325 1.00 95.19 379 GLY A CA 1
ATOM 3031 C C . GLY A 1 379 ? 23.594 -3.811 2.081 1.00 95.19 379 GLY A C 1
ATOM 3032 O O . GLY A 1 379 ? 22.626 -4.560 2.233 1.00 95.19 379 GLY A O 1
ATOM 3033 N N . GLU A 1 380 ? 24.803 -4.114 2.544 1.00 94.56 380 GLU A N 1
ATOM 3034 C CA . GLU A 1 380 ? 25.135 -5.394 3.166 1.00 94.56 380 GLU A CA 1
ATOM 3035 C C . GLU A 1 380 ? 24.376 -5.678 4.482 1.00 94.56 380 GLU A C 1
ATOM 3037 O O . GLU A 1 380 ? 23.889 -6.802 4.640 1.00 94.56 380 GLU A O 1
ATOM 3042 N N . PRO A 1 381 ? 24.215 -4.718 5.421 1.00 95.69 381 PRO A N 1
ATOM 3043 C CA . PRO A 1 381 ? 23.399 -4.927 6.618 1.00 95.69 381 PRO A CA 1
ATOM 3044 C C . PRO A 1 381 ? 21.972 -5.401 6.320 1.00 95.69 381 PRO A C 1
ATOM 3046 O O . PRO A 1 381 ? 21.514 -6.377 6.920 1.00 95.69 381 PRO A O 1
ATOM 3049 N N . LEU A 1 382 ? 21.292 -4.757 5.366 1.00 97.31 382 LEU A N 1
ATOM 3050 C CA . LEU A 1 382 ? 19.928 -5.118 4.986 1.00 97.31 382 LEU A CA 1
ATOM 3051 C C . LEU A 1 382 ? 19.880 -6.463 4.255 1.00 97.31 382 LEU A C 1
ATOM 3053 O O . LEU A 1 382 ? 19.020 -7.292 4.554 1.00 97.31 382 LEU A O 1
ATOM 3057 N N . ARG A 1 383 ? 20.835 -6.727 3.354 1.00 95.94 383 ARG A N 1
ATOM 3058 C CA . ARG A 1 383 ? 20.938 -8.018 2.656 1.00 95.94 383 ARG A CA 1
ATOM 3059 C C . ARG A 1 383 ? 21.075 -9.179 3.642 1.00 95.94 383 ARG A C 1
ATOM 3061 O O . ARG A 1 383 ? 20.320 -10.144 3.561 1.00 95.94 383 ARG A O 1
ATOM 3068 N N . LYS A 1 384 ? 21.966 -9.056 4.633 1.00 95.81 384 LYS A N 1
ATOM 3069 C CA . LYS A 1 384 ? 22.117 -10.065 5.695 1.00 95.81 384 LYS A CA 1
ATOM 3070 C C . LYS A 1 384 ? 20.849 -10.228 6.530 1.00 95.81 384 LYS A C 1
ATOM 3072 O O . LYS A 1 384 ? 20.565 -11.332 6.987 1.00 95.81 384 LYS A O 1
ATOM 3077 N N . ALA A 1 385 ? 20.104 -9.150 6.776 1.00 96.69 385 ALA A N 1
ATOM 3078 C CA . ALA A 1 385 ? 18.838 -9.228 7.501 1.00 96.69 385 ALA A CA 1
ATOM 3079 C C . ALA A 1 385 ? 17.786 -10.028 6.710 1.00 96.69 385 ALA A C 1
ATOM 3081 O O . ALA A 1 385 ? 17.150 -10.916 7.275 1.00 96.69 385 ALA A O 1
ATOM 3082 N N . LEU A 1 386 ? 17.681 -9.795 5.397 1.00 96.69 386 LEU A N 1
ATOM 3083 C CA . LEU A 1 386 ? 16.799 -10.550 4.500 1.00 96.69 386 LEU A CA 1
ATOM 3084 C C . LEU A 1 386 ? 17.176 -12.037 4.423 1.00 96.69 386 LEU A C 1
ATOM 3086 O O . LEU A 1 386 ? 16.302 -12.900 4.453 1.00 96.69 386 LEU A O 1
ATOM 3090 N N . GLU A 1 387 ? 18.469 -12.355 4.370 1.00 94.50 387 GLU A N 1
ATOM 3091 C CA . GLU A 1 387 ? 18.963 -13.739 4.279 1.00 94.50 387 GLU A CA 1
ATOM 3092 C C . GLU A 1 387 ? 18.671 -14.584 5.518 1.00 94.50 387 GLU A C 1
ATOM 3094 O O . GLU A 1 387 ? 18.527 -15.803 5.412 1.00 94.50 387 GLU A O 1
ATOM 3099 N N . ARG A 1 388 ? 18.551 -13.944 6.685 1.00 95.25 388 ARG A N 1
ATOM 3100 C CA . ARG A 1 388 ? 18.203 -14.609 7.948 1.00 95.25 388 ARG A CA 1
ATOM 3101 C C . ARG A 1 388 ? 16.721 -14.957 8.061 1.00 95.25 388 ARG A C 1
ATOM 3103 O O . ARG A 1 388 ? 16.347 -15.670 8.989 1.00 95.25 388 ARG A O 1
ATOM 3110 N N . LEU A 1 389 ? 15.869 -14.463 7.162 1.00 95.31 389 LEU A N 1
ATOM 3111 C CA . LEU A 1 389 ? 14.451 -14.805 7.171 1.00 95.31 389 LEU A CA 1
ATOM 3112 C C . LEU A 1 389 ? 14.242 -16.237 6.663 1.00 95.31 389 LEU A C 1
ATOM 3114 O O . LEU A 1 389 ? 14.667 -16.601 5.566 1.00 95.31 389 LEU A O 1
ATOM 3118 N N . GLU A 1 390 ? 13.524 -17.039 7.448 1.00 94.25 390 GLU A N 1
ATOM 3119 C CA . GLU A 1 390 ? 13.206 -18.433 7.111 1.00 94.25 390 GLU A CA 1
ATOM 3120 C C . GLU A 1 390 ? 12.387 -18.526 5.814 1.00 94.25 390 GLU A C 1
ATOM 3122 O O . GLU A 1 390 ? 12.728 -19.282 4.907 1.00 94.25 390 GLU A O 1
ATOM 3127 N N . ARG A 1 391 ? 11.361 -17.674 5.683 1.00 94.19 391 ARG A N 1
ATOM 3128 C CA . ARG A 1 391 ? 10.426 -17.621 4.545 1.00 94.19 391 ARG A CA 1
ATOM 3129 C C . ARG A 1 391 ? 10.897 -16.696 3.413 1.00 94.19 391 ARG A C 1
ATOM 3131 O O . ARG A 1 391 ? 10.086 -16.076 2.729 1.00 94.19 391 ARG A O 1
ATOM 3138 N N . ARG A 1 392 ? 12.213 -16.552 3.205 1.00 93.44 392 ARG A N 1
ATOM 3139 C CA . ARG A 1 392 ? 12.770 -15.571 2.245 1.00 93.44 392 ARG A CA 1
ATOM 3140 C C . ARG A 1 392 ? 12.285 -15.745 0.800 1.00 93.44 392 ARG A C 1
ATOM 3142 O O . ARG A 1 392 ? 12.153 -14.761 0.083 1.00 93.44 392 ARG A O 1
ATOM 3149 N N . SER A 1 393 ? 11.997 -16.976 0.373 1.00 92.00 393 SER A N 1
ATOM 3150 C CA . SER A 1 393 ? 11.488 -17.279 -0.974 1.00 92.00 393 SER A CA 1
ATOM 3151 C C . SER A 1 393 ? 10.048 -16.817 -1.201 1.00 92.00 393 SER A C 1
ATOM 3153 O O . SER A 1 393 ? 9.617 -16.700 -2.343 1.00 92.00 393 SER A O 1
ATOM 3155 N N . GLU A 1 394 ? 9.304 -16.559 -0.126 1.00 92.88 394 GLU A N 1
ATOM 3156 C CA . GLU A 1 394 ? 7.906 -16.127 -0.170 1.00 92.88 394 GLU A CA 1
ATOM 3157 C C . GLU A 1 394 ? 7.759 -14.600 -0.113 1.00 92.88 394 GLU A C 1
ATOM 3159 O O . GLU A 1 394 ? 6.639 -14.091 -0.142 1.00 92.88 394 GLU A O 1
ATOM 3164 N N . ILE A 1 395 ? 8.867 -13.857 -0.002 1.00 94.31 395 ILE A N 1
ATOM 3165 C CA . ILE A 1 395 ? 8.850 -12.395 0.065 1.00 94.31 395 ILE A CA 1
ATOM 3166 C C . ILE A 1 395 ? 8.427 -11.829 -1.296 1.00 94.31 395 ILE A C 1
ATOM 3168 O O . ILE A 1 395 ? 9.046 -12.106 -2.324 1.00 94.31 395 ILE A O 1
ATOM 3172 N N . VAL A 1 396 ? 7.398 -10.981 -1.284 1.00 92.38 396 VAL A N 1
ATOM 3173 C CA . VAL A 1 396 ? 6.860 -10.310 -2.481 1.00 92.38 396 VAL A CA 1
ATOM 3174 C C . VAL A 1 396 ? 7.030 -8.790 -2.451 1.00 92.38 396 VAL A C 1
ATOM 3176 O O . VAL A 1 396 ? 6.886 -8.139 -3.486 1.00 92.38 396 VAL A O 1
ATOM 3179 N N . ALA A 1 397 ? 7.344 -8.205 -1.292 1.00 94.81 397 ALA A N 1
ATOM 3180 C CA . ALA A 1 397 ? 7.666 -6.785 -1.165 1.00 94.81 397 ALA A CA 1
ATOM 3181 C C . ALA A 1 397 ? 8.618 -6.518 0.006 1.00 94.81 397 ALA A C 1
ATOM 3183 O O . ALA A 1 397 ? 8.542 -7.186 1.037 1.00 94.81 397 ALA A O 1
ATOM 3184 N N . LEU A 1 398 ? 9.467 -5.506 -0.168 1.00 97.44 398 LEU A N 1
ATOM 3185 C CA . LEU A 1 398 ? 10.320 -4.894 0.846 1.00 97.44 398 LEU A CA 1
ATOM 3186 C C . LEU A 1 398 ? 10.031 -3.395 0.818 1.00 97.44 398 LEU A C 1
ATOM 3188 O O . LEU A 1 398 ? 10.130 -2.774 -0.238 1.00 97.44 398 LEU A O 1
ATOM 3192 N N . PHE A 1 399 ? 9.631 -2.828 1.948 1.00 97.00 399 PHE A N 1
ATOM 3193 C CA . PHE A 1 399 ? 9.198 -1.436 2.020 1.00 97.00 399 PHE A CA 1
ATOM 3194 C C . PHE A 1 399 ? 9.512 -0.852 3.398 1.00 97.00 399 PHE A C 1
ATOM 3196 O O . PHE A 1 399 ? 9.512 -1.584 4.395 1.00 97.00 399 PHE A O 1
ATOM 3203 N N . PRO A 1 400 ? 9.801 0.453 3.476 1.00 97.38 400 PRO A N 1
ATOM 3204 C CA . PRO A 1 400 ? 9.919 1.116 4.755 1.00 97.38 400 PRO A CA 1
ATOM 3205 C C . PRO A 1 400 ? 8.522 1.317 5.359 1.00 97.38 400 PRO A C 1
ATOM 3207 O O . PRO A 1 400 ? 7.548 1.551 4.642 1.00 97.38 400 PRO A O 1
ATOM 3210 N N . ALA A 1 401 ? 8.415 1.219 6.677 1.00 97.44 401 ALA A N 1
ATOM 3211 C CA . ALA A 1 401 ? 7.155 1.300 7.408 1.00 97.44 401 ALA A CA 1
ATOM 3212 C C . ALA A 1 401 ? 7.366 1.923 8.793 1.00 97.44 401 ALA A C 1
ATOM 3214 O O . ALA A 1 401 ? 8.505 2.125 9.210 1.00 97.44 401 ALA A O 1
ATOM 3215 N N . MET A 1 402 ? 6.279 2.207 9.513 1.00 97.19 402 MET A N 1
ATOM 3216 C CA . MET A 1 402 ? 6.336 2.644 10.911 1.00 97.19 402 MET A CA 1
ATOM 3217 C C . MET A 1 402 ? 5.855 1.543 11.840 1.00 97.19 402 MET A C 1
ATOM 3219 O O . MET A 1 402 ? 4.703 1.119 11.757 1.00 97.19 402 MET A O 1
ATOM 3223 N N . GLN A 1 403 ? 6.707 1.131 12.768 1.00 96.06 403 GLN A N 1
ATOM 3224 C CA . GLN A 1 403 ? 6.278 0.362 13.923 1.00 96.06 403 GLN A CA 1
ATOM 3225 C C . GLN A 1 403 ? 5.705 1.313 14.976 1.00 96.06 403 GLN A C 1
ATOM 3227 O O . GLN A 1 403 ? 6.287 2.359 15.270 1.00 96.06 403 GLN A O 1
ATOM 3232 N N . VAL A 1 404 ? 4.541 0.962 15.520 1.00 95.44 404 VAL A N 1
ATOM 3233 C CA . VAL A 1 404 ? 3.800 1.818 16.449 1.00 95.44 404 VAL A CA 1
ATOM 3234 C C . VAL A 1 404 ? 3.885 1.257 17.858 1.00 95.44 404 VAL A C 1
ATOM 3236 O O . VAL A 1 404 ? 3.543 0.099 18.084 1.00 95.44 404 VAL A O 1
ATOM 3239 N N . SER A 1 405 ? 4.292 2.088 18.816 1.00 93.44 405 SER A N 1
ATOM 3240 C CA . SER A 1 405 ? 4.295 1.729 20.235 1.00 93.44 405 SER A CA 1
ATOM 3241 C C . SER A 1 405 ? 3.663 2.829 21.101 1.00 93.44 405 SER A C 1
ATOM 3243 O O . SER A 1 405 ? 3.960 4.016 20.925 1.00 93.44 405 SER A O 1
ATOM 3245 N N . PRO A 1 406 ? 2.764 2.484 22.042 1.00 92.81 406 PRO A N 1
ATOM 3246 C CA . PRO A 1 406 ? 2.168 3.464 22.941 1.00 92.81 406 PRO A CA 1
ATOM 3247 C C . PRO A 1 406 ? 3.161 3.907 24.020 1.00 92.81 406 PRO A C 1
ATOM 3249 O O . PRO A 1 406 ? 3.884 3.096 24.600 1.00 92.81 406 PRO A O 1
ATOM 3252 N N . LYS A 1 407 ? 3.159 5.201 24.352 1.00 91.44 407 LYS A N 1
ATOM 3253 C CA . LYS A 1 407 ? 3.941 5.732 25.472 1.00 91.44 407 LYS A CA 1
ATOM 3254 C C . LYS A 1 407 ? 3.139 5.625 26.767 1.00 91.44 407 LYS A C 1
ATOM 3256 O O . LYS A 1 407 ? 2.091 6.249 26.911 1.00 91.44 407 LYS A O 1
ATOM 3261 N N . VAL A 1 408 ? 3.643 4.851 27.726 1.00 85.56 408 VAL A N 1
ATOM 3262 C CA . VAL A 1 408 ? 2.947 4.576 28.995 1.00 85.56 408 VAL A CA 1
ATOM 3263 C C . VAL A 1 408 ? 2.541 5.874 29.705 1.00 85.56 408 VAL A C 1
ATOM 3265 O O . VAL A 1 408 ? 3.354 6.782 29.886 1.00 85.56 408 VAL A O 1
ATOM 3268 N N . GLY A 1 409 ? 1.266 5.951 30.104 1.00 83.25 409 GLY A N 1
ATOM 3269 C CA . GLY A 1 409 ? 0.703 7.075 30.859 1.00 83.25 409 GLY A CA 1
ATOM 3270 C C . GLY A 1 409 ? 0.498 8.366 30.059 1.00 83.25 409 GLY A C 1
ATOM 3271 O O . GLY A 1 409 ? 0.234 9.405 30.661 1.00 83.25 409 GLY A O 1
ATOM 3272 N N . LYS A 1 410 ? 0.635 8.337 28.726 1.00 89.06 410 LYS A N 1
ATOM 3273 C CA . LYS A 1 410 ? 0.448 9.503 27.850 1.00 89.06 410 LYS A CA 1
ATOM 3274 C C . LYS A 1 410 ? -0.405 9.133 26.638 1.00 89.06 410 LYS A C 1
ATOM 3276 O O . LYS A 1 410 ? -0.294 8.028 26.120 1.00 89.06 410 LYS A O 1
ATOM 3281 N N . ASN A 1 411 ? -1.187 10.084 26.128 1.00 93.75 411 ASN A N 1
ATOM 3282 C CA . ASN A 1 411 ? -1.900 9.934 24.853 1.00 93.75 411 ASN A CA 1
ATOM 3283 C C . ASN A 1 411 ? -0.966 10.216 23.665 1.00 93.75 411 ASN A C 1
ATOM 3285 O O . ASN A 1 411 ? -1.253 11.064 22.829 1.00 93.75 411 ASN A O 1
ATOM 3289 N N . VAL A 1 412 ? 0.189 9.547 23.639 1.00 96.19 412 VAL A N 1
ATOM 3290 C CA . VAL A 1 412 ? 1.234 9.724 22.623 1.00 96.19 412 VAL A CA 1
ATOM 3291 C C . VAL A 1 412 ? 1.645 8.356 22.097 1.00 96.19 412 VAL A C 1
ATOM 3293 O O . VAL A 1 412 ? 1.951 7.457 22.885 1.00 96.19 412 VAL A O 1
ATOM 3296 N N . LEU A 1 413 ? 1.692 8.210 20.774 1.00 95.81 413 LEU A N 1
ATOM 3297 C CA . LEU A 1 413 ? 2.300 7.058 20.110 1.00 95.81 413 LEU A CA 1
ATOM 3298 C C . LEU A 1 413 ? 3.695 7.423 19.604 1.00 95.81 413 LEU A C 1
ATOM 3300 O O . LEU A 1 413 ? 3.927 8.529 19.113 1.00 95.81 413 LEU A O 1
ATOM 3304 N N . THR A 1 414 ? 4.620 6.475 19.711 1.00 96.31 414 THR A N 1
ATOM 3305 C CA . THR A 1 414 ? 5.926 6.541 19.054 1.00 96.31 414 THR A CA 1
ATOM 3306 C C . THR A 1 414 ? 5.831 5.777 17.740 1.00 96.31 414 THR A C 1
ATOM 3308 O O . THR A 1 414 ? 5.406 4.622 17.722 1.00 96.31 414 THR A O 1
ATOM 3311 N N . LEU A 1 415 ? 6.203 6.439 16.647 1.00 96.81 415 LEU A N 1
ATOM 3312 C CA . LEU A 1 415 ? 6.265 5.886 15.300 1.00 96.81 415 LEU A CA 1
ATOM 3313 C C . LEU A 1 415 ? 7.735 5.735 14.917 1.00 96.81 415 LEU A C 1
ATOM 3315 O O . LEU A 1 415 ? 8.426 6.733 14.689 1.00 96.81 415 LEU A O 1
ATOM 3319 N N . GLU A 1 416 ? 8.216 4.497 14.900 1.00 96.75 416 GLU A N 1
ATOM 3320 C CA . GLU A 1 416 ? 9.616 4.175 14.631 1.00 96.75 416 GLU A CA 1
ATOM 3321 C C . GLU A 1 416 ? 9.773 3.608 13.219 1.00 96.75 416 GLU A C 1
ATOM 3323 O O . GLU A 1 416 ? 9.102 2.630 12.880 1.00 96.75 416 GLU A O 1
ATOM 3328 N N . PRO A 1 417 ? 10.637 4.201 12.376 1.00 97.50 417 PRO A N 1
ATOM 3329 C CA . PRO A 1 417 ? 10.829 3.707 11.028 1.00 97.50 417 PRO A CA 1
ATOM 3330 C C . PRO A 1 417 ? 11.575 2.377 11.057 1.00 97.50 417 PRO A C 1
ATOM 3332 O O . PRO A 1 417 ? 12.611 2.240 11.712 1.00 97.50 417 PRO A O 1
ATOM 3335 N N . VAL A 1 418 ? 11.074 1.424 10.280 1.00 97.88 418 VAL A N 1
ATOM 3336 C CA . VAL A 1 418 ? 11.638 0.081 10.129 1.00 97.88 418 VAL A CA 1
ATOM 3337 C C . VAL A 1 418 ? 11.592 -0.361 8.669 1.00 97.88 418 VAL A C 1
ATOM 3339 O O . VAL A 1 418 ? 10.779 0.122 7.880 1.00 97.88 418 VAL A O 1
ATOM 3342 N N . TRP A 1 419 ? 12.433 -1.324 8.305 1.00 98.12 419 TRP A N 1
ATOM 3343 C CA . TRP A 1 419 ? 12.208 -2.130 7.111 1.00 98.12 419 TRP A CA 1
ATOM 3344 C C . TRP A 1 419 ? 11.219 -3.244 7.419 1.00 98.12 419 TRP A C 1
ATOM 3346 O O . TRP A 1 419 ? 11.391 -3.991 8.385 1.00 98.12 419 TRP A O 1
ATOM 3356 N N . ALA A 1 420 ? 10.236 -3.414 6.542 1.00 97.38 420 ALA A N 1
ATOM 3357 C CA . ALA A 1 420 ? 9.277 -4.501 6.595 1.00 97.38 420 ALA A CA 1
ATOM 3358 C C . ALA A 1 420 ? 9.269 -5.295 5.290 1.00 97.38 420 ALA A C 1
ATOM 3360 O O . ALA A 1 420 ? 9.455 -4.756 4.197 1.00 97.38 420 ALA A O 1
ATOM 3361 N N . VAL A 1 421 ? 9.016 -6.593 5.416 1.00 96.75 421 VAL A N 1
ATOM 3362 C CA . VAL A 1 421 ? 8.720 -7.476 4.289 1.00 96.75 421 VAL A CA 1
ATOM 3363 C C . VAL A 1 421 ? 7.253 -7.868 4.310 1.00 96.75 421 VAL A C 1
ATOM 3365 O O . VAL A 1 421 ? 6.659 -8.007 5.381 1.00 96.75 421 VAL A O 1
ATOM 3368 N N . ARG A 1 422 ? 6.679 -8.093 3.127 1.00 93.88 422 ARG A N 1
ATOM 3369 C CA . ARG A 1 422 ? 5.381 -8.756 2.969 1.00 93.88 422 ARG A CA 1
ATOM 3370 C C . ARG A 1 422 ? 5.566 -10.079 2.242 1.00 93.88 422 ARG A C 1
ATOM 3372 O O . ARG A 1 422 ? 6.258 -10.127 1.222 1.00 93.88 422 ARG A O 1
ATOM 3379 N N . TYR A 1 423 ? 4.935 -11.123 2.761 1.00 92.25 423 TYR A N 1
ATOM 3380 C CA . TYR A 1 423 ? 4.932 -12.459 2.172 1.00 92.25 423 TYR A CA 1
ATOM 3381 C C . TYR A 1 423 ? 3.754 -12.644 1.204 1.00 92.25 423 TYR A C 1
ATOM 3383 O O . TYR A 1 423 ? 2.818 -11.843 1.178 1.00 92.25 423 TYR A O 1
ATOM 3391 N N . ALA A 1 424 ? 3.796 -13.701 0.390 1.00 87.19 424 ALA A N 1
ATOM 3392 C CA . ALA A 1 424 ? 2.768 -14.016 -0.609 1.00 87.19 424 ALA A CA 1
ATOM 3393 C C . ALA A 1 424 ? 1.357 -14.260 -0.021 1.00 87.19 424 ALA A C 1
ATOM 3395 O O . ALA A 1 424 ? 0.355 -14.101 -0.731 1.00 87.19 424 ALA A O 1
ATOM 3396 N N . ASP A 1 425 ? 1.281 -14.616 1.266 1.00 84.94 425 ASP A N 1
ATOM 3397 C CA . ASP A 1 425 ? 0.043 -14.749 2.050 1.00 84.94 425 ASP A CA 1
ATOM 3398 C C . ASP A 1 425 ? -0.496 -13.402 2.579 1.00 84.94 425 ASP A C 1
ATOM 3400 O O . ASP A 1 425 ? -1.568 -13.350 3.171 1.00 84.94 425 ASP A O 1
ATOM 3404 N N . GLY A 1 426 ? 0.226 -12.302 2.351 1.00 87.12 426 GLY A N 1
ATOM 3405 C CA . GLY A 1 426 ? -0.131 -10.958 2.802 1.00 87.12 426 GLY A CA 1
ATOM 3406 C C . GLY A 1 426 ? 0.370 -10.599 4.202 1.00 87.12 426 GLY A C 1
ATOM 3407 O O . GLY A 1 426 ? 0.307 -9.424 4.570 1.00 87.12 426 GLY A O 1
ATOM 3408 N N . THR A 1 427 ? 0.915 -11.554 4.964 1.00 89.56 427 THR A N 1
ATOM 3409 C CA . THR A 1 427 ? 1.493 -11.280 6.286 1.00 89.56 427 THR A CA 1
ATOM 3410 C C . THR A 1 427 ? 2.727 -10.391 6.163 1.00 89.56 427 THR A C 1
ATOM 3412 O O . THR A 1 427 ? 3.472 -10.449 5.180 1.00 89.56 427 THR A O 1
ATOM 3415 N N . GLN A 1 428 ? 2.928 -9.530 7.160 1.00 92.62 428 GLN A N 1
ATOM 3416 C CA . GLN A 1 428 ? 4.031 -8.574 7.197 1.00 92.62 428 GLN A CA 1
ATOM 3417 C C . GLN A 1 428 ? 4.937 -8.863 8.391 1.00 92.62 428 GLN A C 1
ATOM 3419 O O . GLN A 1 428 ? 4.470 -9.299 9.443 1.00 92.62 428 GLN A O 1
ATOM 3424 N N . LYS A 1 429 ? 6.240 -8.628 8.229 1.00 94.25 429 LYS A N 1
ATOM 3425 C CA . LYS A 1 429 ? 7.230 -8.811 9.294 1.00 94.25 429 LYS A CA 1
ATOM 3426 C C . LYS A 1 429 ? 8.304 -7.734 9.219 1.00 94.25 429 LYS A C 1
ATOM 3428 O O . LYS A 1 429 ? 8.827 -7.462 8.141 1.00 94.25 429 LYS A O 1
ATOM 3433 N N . VAL A 1 430 ? 8.657 -7.165 10.370 1.00 96.38 430 VAL A N 1
ATOM 3434 C CA . VAL A 1 430 ? 9.822 -6.282 10.502 1.00 96.38 430 VAL A CA 1
ATOM 3435 C C . VAL A 1 430 ? 11.096 -7.089 10.249 1.00 96.38 430 VAL A C 1
ATOM 3437 O O . VAL A 1 430 ? 1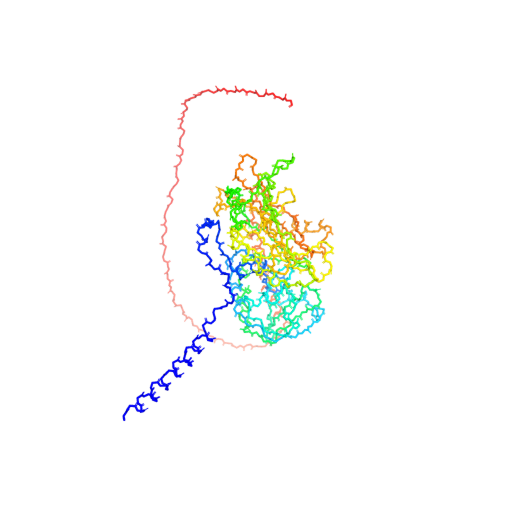1.267 -8.175 10.804 1.00 96.38 430 VAL A O 1
ATOM 3440 N N . VAL A 1 431 ? 11.973 -6.580 9.383 1.00 96.88 431 VAL A N 1
ATOM 3441 C CA . VAL A 1 431 ? 13.245 -7.230 9.027 1.00 96.88 431 VAL A CA 1
ATOM 3442 C C . VAL A 1 431 ? 14.461 -6.499 9.591 1.00 96.88 431 VAL A C 1
ATOM 3444 O O . VAL A 1 431 ? 15.450 -7.150 9.922 1.00 96.88 431 VAL A O 1
ATOM 3447 N N . ALA A 1 432 ? 14.404 -5.172 9.717 1.00 97.38 432 ALA A N 1
ATOM 3448 C CA . ALA A 1 432 ? 15.488 -4.388 10.298 1.00 97.38 432 ALA A CA 1
ATOM 3449 C C . ALA A 1 432 ? 14.971 -3.076 10.892 1.00 97.38 432 ALA A C 1
ATOM 3451 O O . ALA A 1 432 ? 14.179 -2.376 10.259 1.00 97.38 432 ALA A O 1
ATOM 3452 N N . ASP A 1 433 ? 15.485 -2.727 12.066 1.00 97.12 433 ASP A N 1
ATOM 3453 C CA . ASP A 1 433 ? 15.225 -1.441 12.705 1.00 97.12 433 ASP A CA 1
ATOM 3454 C C . ASP A 1 433 ? 16.058 -0.326 12.065 1.00 97.12 433 ASP A C 1
ATOM 3456 O O . ASP A 1 433 ? 17.039 -0.569 11.348 1.00 97.12 433 ASP A O 1
ATOM 3460 N N . ALA A 1 434 ? 15.699 0.921 12.362 1.00 96.81 434 ALA A N 1
ATOM 3461 C CA . ALA A 1 434 ? 16.565 2.047 12.062 1.00 96.81 434 ALA A CA 1
ATOM 3462 C C . ALA A 1 434 ? 17.922 1.930 12.773 1.00 96.81 434 ALA A C 1
ATOM 3464 O O . ALA A 1 434 ? 18.017 1.564 13.947 1.00 96.81 434 ALA A O 1
ATOM 3465 N N . LEU A 1 435 ? 18.976 2.344 12.071 1.00 96.38 435 LEU A N 1
ATOM 3466 C CA . LEU A 1 435 ? 20.337 2.445 12.582 1.00 96.38 435 LEU A CA 1
ATOM 3467 C C . LEU A 1 435 ? 20.394 3.286 13.870 1.00 96.38 435 LEU A C 1
ATOM 3469 O O . LEU A 1 435 ? 19.525 4.148 14.080 1.00 96.38 435 LEU A O 1
ATOM 3473 N N . PRO A 1 436 ? 21.400 3.051 14.739 1.00 93.88 436 PRO A N 1
ATOM 3474 C CA . PRO A 1 436 ? 21.514 3.722 16.028 1.00 93.88 436 PRO A CA 1
ATOM 3475 C C . PRO A 1 436 ? 21.411 5.244 15.930 1.00 93.88 436 PRO A C 1
ATOM 3477 O O . PRO A 1 436 ? 21.837 5.860 14.950 1.00 93.88 436 PRO A O 1
ATOM 3480 N N . VAL A 1 437 ? 20.857 5.854 16.978 1.00 91.19 437 VAL A N 1
ATOM 3481 C CA . VAL A 1 437 ? 20.773 7.314 17.094 1.00 91.19 437 VAL A CA 1
ATOM 3482 C C . VAL A 1 437 ? 22.173 7.916 16.933 1.00 91.19 437 VAL A C 1
ATOM 3484 O O . VAL A 1 437 ? 23.122 7.461 17.566 1.00 91.19 437 VAL A O 1
ATOM 3487 N N . GLY A 1 438 ? 22.293 8.930 16.073 1.00 88.19 438 GLY A N 1
ATOM 3488 C CA . GLY A 1 438 ? 23.563 9.589 15.753 1.00 88.19 438 GLY A CA 1
ATOM 3489 C C . GLY A 1 438 ? 24.280 9.056 14.507 1.00 88.19 438 GLY A C 1
ATOM 3490 O O . GLY A 1 438 ? 25.259 9.667 14.090 1.00 88.19 438 GLY A O 1
ATOM 3491 N N . TYR A 1 439 ? 23.804 7.972 13.881 1.00 91.94 439 TYR A N 1
ATOM 3492 C CA . TYR A 1 439 ? 24.299 7.567 12.563 1.00 91.94 439 TYR A CA 1
ATOM 3493 C C . TYR A 1 439 ? 23.975 8.638 11.507 1.00 91.94 439 TYR A C 1
ATOM 3495 O O . TYR A 1 439 ? 22.823 9.059 11.392 1.00 91.94 439 TYR A O 1
ATOM 3503 N N . ASP A 1 440 ? 24.976 9.048 10.722 1.00 87.44 440 ASP A N 1
ATOM 3504 C CA . ASP A 1 440 ? 24.821 9.980 9.599 1.00 87.44 440 ASP A CA 1
ATOM 3505 C C . ASP A 1 440 ? 25.018 9.259 8.257 1.00 87.44 440 ASP A C 1
ATOM 3507 O O . ASP A 1 440 ? 26.138 9.091 7.769 1.00 87.44 440 ASP A O 1
ATOM 3511 N N . GLY A 1 441 ? 23.910 8.857 7.631 1.00 88.62 441 GLY A N 1
ATOM 3512 C CA . GLY A 1 441 ? 23.926 8.254 6.296 1.00 88.62 441 GLY A CA 1
ATOM 3513 C C . GLY A 1 441 ? 24.202 9.246 5.161 1.00 88.62 441 GLY A C 1
ATOM 3514 O O . GLY A 1 441 ? 24.394 8.825 4.018 1.00 88.62 441 GLY A O 1
ATOM 3515 N N . ALA A 1 442 ? 24.278 10.557 5.426 1.00 88.75 442 ALA A N 1
ATOM 3516 C CA . ALA A 1 442 ? 24.636 11.526 4.392 1.00 88.75 442 ALA A CA 1
ATOM 3517 C C . ALA A 1 442 ? 26.098 11.361 3.952 1.00 88.75 442 ALA A C 1
ATOM 3519 O O . ALA A 1 442 ? 26.410 11.551 2.775 1.00 88.75 442 ALA A O 1
ATOM 3520 N N . ALA A 1 443 ? 26.992 10.975 4.870 1.00 86.62 443 ALA A N 1
ATOM 3521 C CA . ALA A 1 443 ? 28.373 10.633 4.538 1.00 86.62 443 ALA A CA 1
ATOM 3522 C C . ALA A 1 443 ? 28.446 9.400 3.624 1.00 86.62 443 ALA A C 1
ATOM 3524 O O . ALA A 1 443 ? 29.044 9.485 2.554 1.00 86.62 443 ALA A O 1
ATOM 3525 N N . GLU A 1 444 ? 27.743 8.316 3.980 1.00 89.69 444 GLU A N 1
ATOM 3526 C CA . GLU A 1 444 ? 27.652 7.097 3.159 1.00 89.69 444 GLU A CA 1
ATOM 3527 C C . GLU A 1 444 ? 27.171 7.415 1.734 1.00 89.69 444 GLU A C 1
ATOM 3529 O O . GLU A 1 444 ? 27.754 6.960 0.748 1.00 89.69 444 GLU A O 1
ATOM 3534 N N . ARG A 1 445 ? 26.136 8.255 1.608 1.00 88.50 445 ARG A N 1
ATOM 3535 C CA . ARG A 1 445 ? 25.602 8.668 0.305 1.00 88.50 445 ARG A CA 1
ATOM 3536 C C . ARG A 1 445 ? 26.612 9.474 -0.516 1.00 88.50 445 ARG A C 1
ATOM 3538 O O . ARG A 1 445 ? 26.732 9.229 -1.716 1.00 88.50 445 ARG A O 1
ATOM 3545 N N . ARG A 1 446 ? 27.334 10.417 0.101 1.00 89.38 446 ARG A N 1
ATOM 3546 C CA . ARG A 1 446 ? 28.382 11.198 -0.583 1.00 89.38 446 ARG A CA 1
ATOM 3547 C C . ARG A 1 446 ? 29.507 10.297 -1.090 1.00 89.38 446 ARG A C 1
ATOM 3549 O O . ARG A 1 446 ? 29.924 10.445 -2.238 1.00 89.38 446 ARG A O 1
ATOM 3556 N N . ASP A 1 447 ? 29.949 9.346 -0.273 1.00 88.94 447 ASP A N 1
ATOM 3557 C CA . ASP A 1 447 ? 31.005 8.400 -0.641 1.00 88.94 447 ASP A CA 1
ATOM 3558 C C . ASP A 1 447 ? 30.568 7.497 -1.798 1.00 88.94 447 ASP A C 1
ATOM 3560 O O . ASP A 1 447 ? 31.323 7.294 -2.754 1.00 88.94 447 ASP A O 1
ATOM 3564 N N . TYR A 1 448 ? 29.320 7.023 -1.765 1.00 88.25 448 TYR A N 1
ATOM 3565 C CA . TYR A 1 448 ? 28.734 6.255 -2.857 1.00 88.25 448 TYR A CA 1
ATOM 3566 C C . TYR A 1 448 ? 28.696 7.055 -4.167 1.00 88.25 448 TYR A C 1
ATOM 3568 O O . TYR A 1 448 ? 29.156 6.570 -5.202 1.00 88.25 448 TYR A O 1
ATOM 3576 N N . GLN A 1 449 ? 28.204 8.297 -4.134 1.00 87.12 449 GLN A N 1
ATOM 3577 C CA . GLN A 1 449 ? 28.154 9.165 -5.316 1.00 87.12 449 GLN A CA 1
ATOM 3578 C C . GLN A 1 449 ? 29.558 9.442 -5.874 1.00 87.12 449 GLN A C 1
ATOM 3580 O O . GLN A 1 449 ? 29.777 9.346 -7.081 1.00 87.12 449 GLN A O 1
ATOM 3585 N N . ALA A 1 450 ? 30.538 9.714 -5.007 1.00 88.44 450 ALA A N 1
ATOM 3586 C CA . ALA A 1 450 ? 31.922 9.927 -5.419 1.00 88.44 450 ALA A CA 1
ATOM 3587 C C . ALA A 1 450 ? 32.544 8.677 -6.072 1.00 88.44 450 ALA A C 1
ATOM 3589 O O . ALA A 1 450 ? 33.310 8.800 -7.032 1.00 88.44 450 ALA A O 1
ATOM 3590 N N . ALA A 1 451 ? 32.218 7.479 -5.578 1.00 87.50 451 ALA A N 1
ATOM 3591 C CA . ALA A 1 451 ? 32.663 6.220 -6.170 1.00 87.50 451 ALA A CA 1
ATOM 3592 C C . ALA A 1 451 ? 32.058 5.991 -7.566 1.00 87.50 451 ALA A C 1
ATOM 3594 O O . ALA A 1 451 ? 32.786 5.602 -8.481 1.00 87.50 451 ALA A O 1
ATOM 3595 N N . GLN A 1 452 ? 30.769 6.297 -7.755 1.00 82.62 452 GLN A N 1
ATOM 3596 C CA . GLN A 1 452 ? 30.100 6.175 -9.056 1.00 82.62 452 GLN A CA 1
ATOM 3597 C C . GLN A 1 452 ? 30.692 7.121 -10.106 1.00 82.62 452 GLN A C 1
ATOM 3599 O O . GLN A 1 452 ? 31.008 6.699 -11.218 1.00 82.62 452 GLN A O 1
ATOM 3604 N N . THR A 1 453 ? 30.951 8.380 -9.745 1.00 83.19 453 THR A N 1
ATOM 3605 C CA . THR A 1 453 ? 31.579 9.346 -10.662 1.00 83.19 453 THR A CA 1
ATOM 3606 C C . THR A 1 453 ? 32.972 8.892 -11.106 1.00 83.19 453 THR A C 1
ATOM 3608 O O . THR A 1 453 ? 33.329 9.039 -12.275 1.00 83.19 453 THR A O 1
ATOM 3611 N N . LYS A 1 454 ? 33.759 8.289 -10.203 1.00 83.06 454 LYS A N 1
ATOM 3612 C CA . LYS A 1 454 ? 35.075 7.720 -10.540 1.00 83.06 454 LYS A CA 1
ATOM 3613 C C . LYS A 1 454 ? 34.964 6.504 -11.463 1.00 83.06 454 LYS A C 1
ATOM 3615 O O . LYS A 1 454 ? 35.746 6.395 -12.405 1.00 83.06 454 LYS A O 1
ATOM 3620 N N . ALA A 1 455 ? 34.007 5.611 -11.214 1.00 76.19 455 ALA A N 1
ATOM 3621 C CA . ALA A 1 455 ? 33.776 4.437 -12.054 1.00 76.19 455 ALA A CA 1
ATOM 3622 C C . ALA A 1 455 ? 33.375 4.838 -13.485 1.00 76.19 455 ALA A C 1
ATOM 3624 O O . ALA A 1 455 ? 33.970 4.357 -14.452 1.00 76.19 455 ALA A O 1
ATOM 3625 N N . ASN A 1 456 ? 32.461 5.802 -13.618 1.00 68.75 456 ASN A N 1
ATOM 3626 C CA . ASN A 1 456 ? 32.026 6.314 -14.918 1.00 68.75 456 ASN A CA 1
ATOM 3627 C C . ASN A 1 456 ? 33.147 7.091 -15.631 1.00 68.75 456 ASN A C 1
ATOM 3629 O O . ASN A 1 456 ? 33.353 6.907 -16.831 1.00 68.75 456 ASN A O 1
ATOM 3633 N N . GLY A 1 457 ? 33.943 7.882 -14.902 1.00 60.25 457 GLY A N 1
ATOM 3634 C CA . GLY A 1 457 ? 35.105 8.591 -15.452 1.00 60.25 457 GLY A CA 1
ATOM 3635 C C . GLY A 1 457 ? 36.193 7.663 -16.012 1.00 60.25 457 GLY A C 1
ATOM 3636 O O . GLY A 1 457 ? 36.760 7.948 -17.065 1.00 60.25 457 GLY A O 1
ATOM 3637 N N . ASN A 1 458 ? 36.437 6.515 -15.371 1.00 53.34 458 ASN A N 1
ATOM 3638 C CA . ASN A 1 458 ? 37.385 5.512 -15.871 1.00 53.34 458 ASN A CA 1
ATOM 3639 C C . ASN A 1 458 ? 36.855 4.721 -17.081 1.00 53.34 458 ASN A C 1
ATOM 3641 O O . ASN A 1 458 ? 37.658 4.267 -17.897 1.00 53.34 458 ASN A O 1
ATOM 3645 N N . SER A 1 459 ? 35.534 4.573 -17.234 1.00 48.19 459 SER A N 1
ATOM 3646 C CA . SER A 1 459 ? 34.941 3.884 -18.393 1.00 48.19 459 SER A CA 1
ATOM 3647 C C . SER A 1 459 ? 35.128 4.661 -19.708 1.00 48.19 459 SER A C 1
ATOM 3649 O O . SER A 1 459 ? 35.448 4.061 -20.733 1.00 48.19 459 SER A O 1
ATOM 3651 N N . ASN A 1 460 ? 35.087 6.000 -19.662 1.00 41.69 460 ASN A N 1
ATOM 3652 C CA . ASN A 1 460 ? 35.376 6.859 -20.820 1.00 41.69 460 ASN A CA 1
ATOM 3653 C C . ASN A 1 460 ? 36.879 6.991 -21.133 1.00 41.69 460 ASN A C 1
ATOM 3655 O O . ASN A 1 460 ? 37.241 7.322 -22.260 1.00 41.69 460 ASN A O 1
ATOM 3659 N N . GLY A 1 461 ? 37.767 6.708 -20.174 1.00 35.25 461 GLY A N 1
ATOM 3660 C CA . GLY A 1 461 ? 39.221 6.728 -20.386 1.00 35.25 461 GLY A CA 1
ATOM 3661 C C . GLY A 1 461 ? 39.758 5.517 -21.158 1.00 35.25 461 GLY A C 1
ATOM 3662 O O . GLY A 1 461 ? 40.809 5.612 -21.788 1.00 35.25 461 GLY A O 1
ATOM 3663 N N . ASN A 1 462 ? 39.031 4.394 -21.156 1.00 36.84 462 ASN A N 1
ATOM 3664 C CA . ASN A 1 462 ? 39.483 3.145 -21.777 1.00 36.84 462 ASN A CA 1
ATOM 3665 C C . ASN A 1 462 ? 38.950 2.932 -23.208 1.00 36.84 462 ASN A C 1
ATOM 3667 O O . ASN A 1 462 ? 39.449 2.069 -23.926 1.00 36.84 462 ASN A O 1
ATOM 3671 N N . ALA A 1 463 ? 37.985 3.745 -23.656 1.00 35.16 463 ALA A N 1
ATOM 3672 C CA . ALA A 1 463 ? 37.509 3.745 -25.042 1.00 35.16 463 ALA A CA 1
ATOM 3673 C C . ALA A 1 463 ? 38.477 4.453 -26.013 1.00 35.16 463 ALA A C 1
ATOM 3675 O O . ALA A 1 463 ? 38.391 4.243 -27.220 1.00 35.16 463 ALA A O 1
ATOM 3676 N N . ASN A 1 464 ? 39.436 5.238 -25.502 1.00 35.91 464 ASN A N 1
ATOM 3677 C CA . ASN A 1 464 ? 40.403 5.979 -26.322 1.00 35.91 464 ASN A CA 1
ATOM 3678 C C . ASN A 1 464 ? 41.807 5.337 -26.376 1.00 35.91 464 ASN A C 1
ATOM 3680 O O . ASN A 1 464 ? 42.725 5.921 -26.941 1.00 35.91 464 ASN A O 1
ATOM 3684 N N . ALA A 1 465 ? 41.987 4.141 -25.800 1.00 36.88 465 ALA A N 1
ATOM 3685 C CA . ALA A 1 465 ? 43.273 3.430 -25.775 1.00 36.88 465 ALA A CA 1
ATOM 3686 C C . ALA A 1 465 ? 43.390 2.299 -26.820 1.00 36.88 465 ALA A C 1
ATOM 3688 O O . ALA A 1 465 ? 44.453 1.701 -26.947 1.00 36.88 465 ALA A O 1
ATOM 3689 N N . ASN A 1 466 ? 42.328 2.019 -27.589 1.00 37.88 466 ASN A N 1
ATOM 3690 C CA . ASN A 1 466 ? 42.314 0.965 -28.618 1.00 37.88 466 ASN A CA 1
ATOM 3691 C C . ASN A 1 466 ? 42.189 1.489 -30.062 1.00 37.88 466 ASN A C 1
ATOM 3693 O O . ASN A 1 466 ? 41.991 0.700 -30.982 1.00 37.88 466 ASN A O 1
ATOM 3697 N N . ALA A 1 467 ? 42.335 2.801 -30.277 1.00 36.81 467 ALA A N 1
ATOM 3698 C CA . ALA A 1 467 ? 42.355 3.404 -31.614 1.00 36.81 467 ALA A CA 1
ATOM 3699 C C . ALA A 1 467 ? 43.775 3.645 -32.168 1.00 36.81 467 ALA A C 1
ATOM 3701 O O . ALA A 1 467 ? 43.904 4.141 -33.282 1.00 36.81 467 ALA A O 1
ATOM 3702 N N . ASP A 1 468 ? 44.832 3.268 -31.438 1.00 34.22 468 ASP A N 1
ATOM 3703 C CA . ASP A 1 468 ? 46.224 3.578 -31.801 1.00 34.22 468 ASP A CA 1
ATOM 3704 C C . ASP A 1 468 ? 47.070 2.306 -32.012 1.00 34.22 468 ASP A C 1
ATOM 3706 O O . ASP A 1 468 ? 48.143 2.117 -31.444 1.00 34.22 468 ASP A O 1
ATOM 3710 N N . ALA A 1 469 ? 46.550 1.376 -32.820 1.00 37.31 469 ALA A N 1
ATOM 3711 C CA . ALA A 1 469 ? 47.305 0.209 -33.283 1.00 37.31 469 ALA A CA 1
ATOM 3712 C C . ALA A 1 469 ? 46.848 -0.300 -34.663 1.00 37.31 469 ALA A C 1
ATOM 3714 O O . ALA A 1 469 ? 46.692 -1.500 -34.868 1.00 37.31 469 ALA A O 1
ATOM 3715 N N . SER A 1 470 ? 46.655 0.588 -35.643 1.00 35.88 470 SER A N 1
ATOM 3716 C CA . SER A 1 470 ? 46.701 0.196 -37.061 1.00 35.88 470 SER A CA 1
ATOM 3717 C C . SER A 1 470 ? 46.842 1.412 -37.977 1.00 35.88 470 SER A C 1
ATOM 3719 O O . SER A 1 470 ? 45.899 2.184 -38.120 1.00 35.88 470 SER A O 1
ATOM 3721 N N . GLY A 1 471 ? 47.984 1.557 -38.652 1.00 30.36 471 GLY A N 1
ATOM 3722 C CA . GLY A 1 471 ? 48.107 2.518 -39.752 1.00 30.36 471 GLY A CA 1
ATOM 3723 C C . GLY A 1 471 ? 49.533 2.966 -40.030 1.00 30.36 471 GLY A C 1
ATOM 3724 O O . GLY A 1 471 ? 49.968 4.008 -39.554 1.00 30.36 471 GLY A O 1
ATOM 3725 N N . GLY A 1 472 ? 50.270 2.177 -40.810 1.00 29.59 472 GLY A N 1
ATOM 3726 C CA . GLY A 1 472 ? 51.582 2.562 -41.317 1.00 29.59 472 GLY A CA 1
ATOM 3727 C C . GLY A 1 472 ? 51.512 3.665 -42.382 1.00 29.59 472 GLY A C 1
ATOM 3728 O O . GLY A 1 472 ? 50.754 3.551 -43.332 1.00 29.59 472 GLY A O 1
ATOM 3729 N N . ASN A 1 473 ? 52.378 4.663 -42.195 1.00 29.58 473 ASN A N 1
ATOM 3730 C CA . ASN A 1 473 ? 53.259 5.356 -43.148 1.00 29.58 473 ASN A CA 1
ATOM 3731 C C . ASN A 1 473 ? 52.735 5.977 -44.472 1.00 29.58 473 ASN A C 1
ATOM 3733 O O . ASN A 1 473 ? 51.949 5.389 -45.205 1.00 29.58 473 ASN A O 1
ATOM 3737 N N . VAL A 1 474 ? 53.428 7.076 -44.839 1.00 31.80 474 VAL A N 1
ATOM 3738 C CA . VAL A 1 474 ? 53.431 7.886 -46.088 1.00 31.80 474 VAL A CA 1
ATOM 3739 C C . VAL A 1 474 ? 52.451 9.076 -46.040 1.00 31.80 474 VAL A C 1
ATOM 3741 O O . VAL A 1 474 ? 51.262 8.882 -45.867 1.00 31.80 474 VAL A O 1
ATOM 3744 N N . GLY A 1 475 ? 52.812 10.354 -46.209 1.00 28.62 475 GLY A N 1
ATOM 3745 C CA . GLY A 1 475 ? 54.076 11.049 -46.457 1.00 28.62 475 GLY A CA 1
ATOM 3746 C C . GLY A 1 475 ? 53.802 12.534 -46.805 1.00 28.62 475 GLY A C 1
ATOM 3747 O O . GLY A 1 475 ? 52.879 12.826 -47.552 1.00 28.62 475 GLY A O 1
ATOM 3748 N N . THR A 1 476 ? 54.612 13.440 -46.236 1.00 30.05 476 THR A N 1
ATOM 3749 C CA . THR A 1 476 ? 55.055 14.787 -46.703 1.00 30.05 476 THR A CA 1
ATOM 3750 C C . THR A 1 476 ? 54.091 15.811 -47.347 1.00 30.05 476 THR A C 1
ATOM 3752 O O . THR A 1 476 ? 53.569 15.571 -48.430 1.00 30.05 476 THR A O 1
ATOM 3755 N N . GLY A 1 477 ? 54.077 17.056 -46.820 1.00 27.31 477 GLY A N 1
ATOM 3756 C CA . GLY A 1 477 ? 53.680 18.251 -47.600 1.00 27.31 477 GLY A CA 1
ATOM 3757 C C . GLY A 1 477 ? 53.392 19.579 -46.857 1.00 27.31 477 GLY A C 1
ATOM 3758 O O . GLY A 1 477 ? 52.238 19.924 -46.686 1.00 27.31 477 GLY A O 1
ATOM 3759 N N . HIS A 1 478 ? 54.443 20.320 -46.473 1.00 31.02 478 HIS A N 1
ATOM 3760 C CA . HIS A 1 478 ? 54.625 21.797 -46.459 1.00 31.02 478 HIS A CA 1
ATOM 3761 C C . HIS A 1 478 ? 53.520 22.835 -46.065 1.00 31.02 478 HIS A C 1
ATOM 3763 O O . HIS A 1 478 ? 52.552 23.055 -46.779 1.00 31.02 478 HIS A O 1
ATOM 3769 N N . SER A 1 479 ? 53.882 23.634 -45.036 1.00 28.23 479 SER A N 1
ATOM 3770 C CA . SER A 1 479 ? 53.873 25.121 -44.891 1.00 28.23 479 SER A CA 1
ATOM 3771 C C . SER A 1 479 ? 52.582 25.975 -44.927 1.00 28.23 479 SER A C 1
ATOM 3773 O O . SER A 1 479 ? 51.970 26.124 -45.977 1.00 28.23 479 SER A O 1
ATOM 3775 N N . ASN A 1 480 ? 52.335 26.719 -43.828 1.00 28.98 480 ASN A N 1
ATOM 3776 C CA . ASN A 1 480 ? 52.530 28.186 -43.640 1.00 28.98 480 ASN A CA 1
ATOM 3777 C C . ASN A 1 480 ? 51.397 28.968 -42.913 1.00 28.98 480 ASN A C 1
ATOM 3779 O O . ASN A 1 480 ? 50.267 29.019 -43.374 1.00 28.98 480 ASN A O 1
ATOM 3783 N N . MET A 1 481 ? 51.829 29.689 -41.862 1.00 28.14 481 MET A N 1
ATOM 3784 C CA . MET A 1 481 ? 51.475 31.049 -41.385 1.00 28.14 481 MET A CA 1
ATOM 3785 C C . MET A 1 481 ? 50.072 31.477 -40.876 1.00 28.14 481 MET A C 1
ATOM 3787 O O . MET A 1 481 ? 49.060 31.344 -41.548 1.00 28.14 481 MET A O 1
ATOM 3791 N N . ALA A 1 482 ? 50.163 32.239 -39.764 1.00 28.09 482 ALA A N 1
ATOM 3792 C CA . ALA A 1 482 ? 49.453 33.484 -39.393 1.00 28.09 482 ALA A CA 1
ATOM 3793 C C . ALA A 1 482 ? 48.348 33.450 -38.303 1.00 28.09 482 ALA A C 1
ATOM 3795 O O . ALA A 1 482 ? 47.185 33.164 -38.550 1.00 28.09 482 ALA A O 1
ATOM 3796 N N . THR A 1 483 ? 48.775 33.832 -37.089 1.00 30.02 483 THR A N 1
ATOM 3797 C CA . THR A 1 483 ? 48.224 34.859 -36.165 1.00 30.02 483 THR A CA 1
ATOM 3798 C C . THR A 1 483 ? 46.759 35.316 -36.289 1.00 30.02 483 THR A C 1
ATOM 3800 O O . THR A 1 483 ? 46.400 35.934 -37.287 1.00 30.02 483 THR A O 1
ATOM 3803 N N . ASN A 1 484 ? 45.992 35.242 -35.189 1.00 28.95 484 ASN A N 1
ATOM 3804 C CA . ASN A 1 484 ? 45.583 36.424 -34.397 1.00 28.95 484 ASN A CA 1
ATOM 3805 C C . ASN A 1 484 ? 44.686 36.068 -33.194 1.00 28.95 484 ASN A C 1
ATOM 3807 O O . ASN A 1 484 ? 43.717 35.325 -33.318 1.00 28.95 484 ASN A O 1
ATOM 3811 N N . THR A 1 485 ? 44.989 36.690 -32.053 1.00 31.48 485 THR A N 1
ATOM 3812 C CA . THR A 1 485 ? 44.130 36.869 -30.864 1.00 31.48 485 THR A CA 1
ATOM 3813 C C . THR A 1 485 ? 43.456 38.249 -30.931 1.00 31.48 485 THR A C 1
ATOM 3815 O O . THR A 1 485 ? 43.983 39.139 -31.604 1.00 31.48 485 THR A O 1
ATOM 3818 N N . PRO A 1 486 ? 42.316 38.467 -30.246 1.00 40.34 486 PRO A N 1
ATOM 3819 C CA . PRO A 1 486 ? 42.323 39.335 -29.046 1.00 40.34 486 PRO A CA 1
ATOM 3820 C C . PRO A 1 486 ? 41.384 38.808 -27.926 1.00 40.34 486 PRO A C 1
ATOM 3822 O O . PRO A 1 486 ? 40.311 38.288 -28.199 1.00 40.34 486 PRO A O 1
ATOM 3825 N N . SER A 1 487 ? 41.841 38.682 -26.674 1.00 29.47 487 SER A N 1
ATOM 3826 C CA . SER A 1 487 ? 41.799 39.652 -25.552 1.00 29.47 487 SER A CA 1
ATOM 3827 C C . SER A 1 487 ? 40.413 39.927 -24.939 1.00 29.47 487 SER A C 1
ATOM 3829 O O . SER A 1 487 ? 39.549 40.514 -25.583 1.00 29.47 487 SER A O 1
ATOM 3831 N N . GLY A 1 488 ? 40.271 39.611 -23.647 1.00 27.73 488 GLY A N 1
ATOM 3832 C CA . GLY A 1 488 ? 39.182 40.047 -22.768 1.00 27.73 488 GLY A CA 1
ATOM 3833 C C . GLY A 1 488 ? 39.569 39.823 -21.303 1.00 27.73 488 GLY A C 1
ATOM 3834 O O . GLY A 1 488 ? 39.545 38.700 -20.813 1.00 27.73 488 GLY A O 1
ATOM 3835 N N . THR A 1 489 ? 40.013 40.895 -20.654 1.00 30.11 489 THR A N 1
ATOM 3836 C CA . THR A 1 489 ? 40.485 41.021 -19.266 1.00 30.11 489 THR A CA 1
ATOM 3837 C C . THR A 1 489 ? 39.343 40.974 -18.251 1.00 30.11 489 THR A C 1
ATOM 3839 O O . THR A 1 489 ? 38.304 41.582 -18.495 1.00 30.11 489 THR A O 1
ATOM 3842 N N . ASN A 1 490 ? 39.565 40.357 -17.085 1.00 29.70 490 ASN A N 1
ATOM 3843 C CA . ASN A 1 490 ? 38.728 40.556 -15.900 1.00 29.70 490 ASN A CA 1
ATOM 3844 C C . ASN A 1 490 ? 39.624 40.928 -14.710 1.00 29.70 490 ASN A C 1
ATOM 3846 O O . ASN A 1 490 ? 40.546 40.187 -14.367 1.00 29.70 490 ASN A O 1
ATOM 3850 N N . GLU A 1 491 ? 39.369 42.106 -14.144 1.00 29.36 491 GLU A N 1
ATOM 3851 C CA . GLU A 1 491 ? 40.041 42.666 -12.973 1.00 29.36 491 GLU A CA 1
ATOM 3852 C C . GLU A 1 491 ? 39.424 42.168 -11.659 1.00 29.36 491 GLU A C 1
ATOM 3854 O O . GLU A 1 491 ? 38.244 41.839 -11.551 1.00 29.36 491 GLU A O 1
ATOM 3859 N N . SER A 1 492 ? 40.297 42.136 -10.663 1.00 29.94 492 SER A N 1
ATOM 3860 C CA . SER A 1 492 ? 40.175 41.703 -9.275 1.00 29.94 492 SER A CA 1
ATOM 3861 C C . SER A 1 492 ? 39.817 42.830 -8.296 1.00 29.94 492 SER A C 1
ATOM 3863 O O . SER A 1 492 ? 40.285 43.945 -8.490 1.00 29.94 492 SER A O 1
ATOM 3865 N N . ALA A 1 493 ? 39.173 42.494 -7.169 1.00 28.92 493 ALA A N 1
ATOM 3866 C CA . ALA A 1 493 ? 39.438 43.009 -5.803 1.00 28.92 493 ALA A CA 1
ATOM 3867 C C . ALA A 1 493 ? 38.561 42.189 -4.819 1.00 28.92 493 ALA A C 1
ATOM 3869 O O . ALA A 1 493 ? 37.379 42.033 -5.099 1.00 28.92 493 ALA A O 1
ATOM 3870 N N . SER A 1 494 ? 38.986 41.472 -3.767 1.00 27.92 494 SER A N 1
ATOM 3871 C CA . SER A 1 494 ? 39.971 41.607 -2.670 1.00 27.92 494 SER A CA 1
ATOM 3872 C C . SER A 1 494 ? 39.450 42.320 -1.410 1.00 27.92 494 SER A C 1
ATOM 3874 O O . SER A 1 494 ? 38.845 43.383 -1.519 1.00 27.92 494 SER A O 1
ATOM 3876 N N . SER A 1 495 ? 39.852 41.776 -0.245 1.00 28.97 495 SER A N 1
ATOM 3877 C CA . SER A 1 495 ? 39.804 42.302 1.144 1.00 28.97 495 SER A CA 1
ATOM 3878 C C . SER A 1 495 ? 38.534 41.979 1.959 1.00 28.97 495 SER A C 1
ATOM 3880 O O . SER A 1 495 ? 37.435 41.996 1.422 1.00 28.97 495 SER A O 1
ATOM 3882 N N . ASP A 1 496 ? 38.568 41.669 3.258 1.00 28.75 496 ASP A N 1
ATOM 3883 C CA . ASP A 1 496 ? 39.651 41.366 4.205 1.00 28.75 496 ASP A CA 1
ATOM 3884 C C . ASP A 1 496 ? 39.036 40.728 5.473 1.00 28.75 496 ASP A C 1
ATOM 3886 O O . ASP A 1 496 ? 37.842 40.879 5.736 1.00 28.75 496 ASP A O 1
ATOM 3890 N N . SER A 1 497 ? 39.856 40.035 6.268 1.00 33.53 497 SER A N 1
ATOM 3891 C CA . SER A 1 497 ? 39.510 39.541 7.622 1.00 33.53 497 SER A CA 1
ATOM 3892 C C . SER A 1 497 ? 39.597 40.668 8.676 1.00 33.53 497 SER A C 1
ATOM 3894 O O . SER A 1 497 ? 40.074 41.755 8.349 1.00 33.53 497 SER A O 1
ATOM 3896 N N . PRO A 1 498 ? 39.211 40.444 9.956 1.00 43.38 498 PRO A N 1
ATOM 3897 C CA . PRO A 1 498 ? 40.239 40.024 10.928 1.00 43.38 498 PRO A CA 1
ATOM 3898 C C . PRO A 1 498 ? 39.767 39.163 12.129 1.00 43.38 498 PRO A C 1
ATOM 3900 O O . PRO A 1 498 ? 38.588 39.071 12.464 1.00 43.38 498 PRO A O 1
ATOM 3903 N N . ILE A 1 499 ? 40.763 38.581 12.812 1.00 34.72 499 ILE A N 1
ATOM 3904 C CA . ILE A 1 499 ? 40.734 37.895 14.119 1.00 34.72 499 ILE A CA 1
ATOM 3905 C C . ILE A 1 499 ? 41.448 38.776 15.169 1.00 34.72 499 ILE A C 1
ATOM 3907 O O . ILE A 1 499 ? 42.461 39.374 14.824 1.00 34.72 499 ILE A O 1
ATOM 3911 N N . HIS A 1 500 ? 40.987 38.787 16.434 1.00 31.72 500 HIS A N 1
ATOM 3912 C CA . HIS A 1 500 ? 41.782 38.813 17.697 1.00 31.72 500 HIS A CA 1
ATOM 3913 C C . HIS A 1 500 ? 40.810 38.700 18.912 1.00 31.72 500 HIS A C 1
ATOM 3915 O O . HIS A 1 500 ? 39.823 39.422 18.938 1.00 31.72 500 HIS A O 1
ATOM 3921 N N . THR A 1 501 ? 40.812 37.684 19.798 1.00 30.86 501 THR A N 1
ATOM 3922 C CA . THR A 1 501 ? 41.693 37.274 20.936 1.00 30.86 501 THR A CA 1
ATOM 3923 C C . THR A 1 501 ? 41.240 37.759 22.346 1.00 30.86 501 THR A C 1
ATOM 3925 O O . THR A 1 501 ? 41.288 38.943 22.636 1.00 30.86 501 THR A O 1
ATOM 3928 N N . LEU A 1 502 ? 40.855 36.780 23.197 1.00 32.81 502 LEU A N 1
ATOM 3929 C CA . LEU A 1 502 ? 40.928 36.583 24.678 1.00 32.81 502 LEU A CA 1
ATOM 3930 C C . LEU A 1 502 ? 40.853 37.736 25.717 1.00 32.81 502 LEU A C 1
ATOM 3932 O O . LEU A 1 502 ? 41.696 38.627 25.722 1.00 32.81 502 LEU A O 1
ATOM 3936 N N . SER A 1 503 ? 40.039 37.525 26.776 1.00 29.28 503 SER A N 1
ATOM 3937 C CA . SER A 1 503 ? 40.469 37.539 28.204 1.00 29.28 503 SER A CA 1
ATOM 3938 C C . SER A 1 503 ? 39.405 37.006 29.197 1.00 29.28 503 SER A C 1
ATOM 3940 O O . SER A 1 503 ? 38.211 37.220 29.017 1.00 29.28 503 SER A O 1
ATOM 3942 N N . GLN A 1 504 ? 39.888 36.306 30.239 1.00 31.11 504 GLN A N 1
ATOM 3943 C CA . GLN A 1 504 ? 39.225 35.850 31.490 1.00 31.11 504 GLN A CA 1
ATOM 3944 C C . GLN A 1 504 ? 38.877 37.062 32.415 1.00 31.11 504 GLN A C 1
ATOM 3946 O O . GLN A 1 504 ? 39.290 38.168 32.089 1.00 31.11 504 GLN A O 1
ATOM 3951 N N . VAL A 1 505 ? 38.146 37.020 33.552 1.00 32.44 505 VAL A N 1
ATOM 3952 C CA . VAL A 1 505 ? 38.319 36.276 34.832 1.00 32.44 505 VAL A CA 1
ATOM 3953 C C . VAL A 1 505 ? 37.082 36.503 35.774 1.00 32.44 505 VAL A C 1
ATOM 3955 O O . VAL A 1 505 ? 36.428 37.537 35.677 1.00 32.44 505 VAL A O 1
ATOM 3958 N N . VAL A 1 506 ? 36.899 35.591 36.755 1.00 31.34 506 VAL A N 1
ATOM 3959 C CA . VAL A 1 506 ? 36.355 35.690 38.154 1.00 31.34 506 VAL A CA 1
ATOM 3960 C C . VAL A 1 506 ? 34.896 35.234 38.439 1.00 31.34 506 VAL A C 1
ATOM 3962 O O . VAL A 1 506 ? 33.941 35.827 37.957 1.00 31.34 506 VAL A O 1
ATOM 3965 N N . GLY A 1 507 ? 34.756 34.196 39.296 1.00 26.02 507 GLY A N 1
ATOM 3966 C CA . GLY A 1 507 ? 33.528 33.759 40.018 1.00 26.02 507 GLY A CA 1
ATOM 3967 C C . GLY A 1 507 ? 33.219 34.626 41.261 1.00 26.02 507 GLY A C 1
ATOM 3968 O O . GLY A 1 507 ? 33.570 35.802 41.213 1.00 26.02 507 GLY A O 1
ATOM 3969 N N . PRO A 1 508 ? 32.649 34.144 42.400 1.00 48.66 508 PRO A N 1
ATOM 3970 C CA . PRO A 1 508 ? 32.205 32.796 42.841 1.00 48.66 508 PRO A CA 1
ATOM 3971 C C . PRO A 1 508 ? 30.679 32.778 43.198 1.00 48.66 508 PRO A C 1
ATOM 3973 O O . PRO A 1 508 ? 30.013 33.785 43.010 1.00 48.66 508 PRO A O 1
ATOM 3976 N N . GLY A 1 509 ? 29.988 31.751 43.714 1.00 29.73 509 GLY A N 1
ATOM 3977 C CA . GLY A 1 509 ? 30.266 30.385 44.168 1.00 29.73 509 GLY A CA 1
ATOM 3978 C C . GLY A 1 509 ? 29.031 29.787 44.895 1.00 29.73 509 GLY A C 1
ATOM 3979 O O . GLY A 1 509 ? 28.106 30.532 45.196 1.00 29.73 509 GLY A O 1
ATOM 3980 N N . ALA A 1 510 ? 29.102 28.474 45.196 1.00 34.72 510 ALA A N 1
ATOM 3981 C CA . ALA A 1 510 ? 28.406 27.685 46.250 1.00 34.72 510 ALA A CA 1
ATOM 3982 C C . ALA A 1 510 ? 26.851 27.624 46.250 1.00 34.72 510 ALA A C 1
ATOM 3984 O O . ALA A 1 510 ? 26.189 28.606 45.963 1.00 34.72 510 ALA A O 1
ATOM 3985 N N . ASN A 1 511 ? 26.141 26.553 46.635 1.00 34.72 511 ASN A N 1
ATOM 3986 C CA . ASN A 1 511 ? 26.416 25.193 47.136 1.00 34.72 511 ASN A CA 1
ATOM 3987 C C . ASN A 1 511 ? 25.080 24.399 47.012 1.00 34.72 511 ASN A C 1
ATOM 3989 O O . ASN A 1 511 ? 24.022 24.989 47.206 1.00 34.72 511 ASN A O 1
ATOM 3993 N N . VAL A 1 512 ? 25.078 23.156 46.512 1.00 34.19 512 VAL A N 1
ATOM 3994 C CA . VAL A 1 512 ? 25.007 21.866 47.254 1.00 34.19 512 VAL A CA 1
ATOM 3995 C C . VAL A 1 512 ? 23.662 21.554 47.931 1.00 34.19 512 VAL A C 1
ATOM 3997 O O . VAL A 1 512 ? 23.298 22.195 48.911 1.00 34.19 512 VAL A O 1
ATOM 4000 N N . ALA A 1 513 ? 23.023 20.470 47.473 1.00 33.59 513 ALA A N 1
ATOM 4001 C CA . ALA A 1 513 ? 22.526 19.386 48.329 1.00 33.59 513 ALA A CA 1
ATOM 4002 C C . ALA A 1 513 ? 22.299 18.113 47.486 1.00 33.59 513 ALA A C 1
ATOM 4004 O O . ALA A 1 513 ? 21.335 18.021 46.727 1.00 33.59 513 ALA A O 1
ATOM 4005 N N . ASP A 1 514 ? 23.230 17.169 47.636 1.00 34.44 514 ASP A N 1
ATOM 4006 C CA . ASP A 1 514 ? 23.092 15.745 47.326 1.00 34.44 514 ASP A CA 1
ATOM 4007 C C . ASP A 1 514 ? 22.055 15.075 48.239 1.00 34.44 514 ASP A C 1
ATOM 4009 O O . ASP A 1 514 ? 21.896 15.470 49.397 1.00 34.44 514 ASP A O 1
ATOM 4013 N N . ALA A 1 515 ? 21.449 13.993 47.748 1.00 38.62 515 ALA A N 1
ATOM 4014 C CA . ALA A 1 515 ? 21.143 12.825 48.570 1.00 38.62 515 ALA A CA 1
ATOM 4015 C C . ALA A 1 515 ? 21.069 11.559 47.695 1.00 38.62 515 ALA A C 1
ATOM 4017 O O . ALA A 1 515 ? 20.214 11.428 46.818 1.00 38.62 515 ALA A O 1
ATOM 4018 N N . ASP A 1 516 ? 22.015 10.671 47.987 1.00 35.78 516 ASP A N 1
ATOM 4019 C CA . ASP A 1 516 ? 22.255 9.305 47.521 1.00 35.78 516 ASP A CA 1
ATOM 4020 C C . ASP A 1 516 ? 21.059 8.337 47.703 1.00 35.78 516 ASP A C 1
ATOM 4022 O O . ASP A 1 516 ? 20.235 8.506 48.599 1.00 35.78 516 ASP A O 1
ATOM 4026 N N . VAL A 1 517 ? 20.837 7.425 46.743 1.00 43.44 517 VAL A N 1
ATOM 4027 C CA . VAL A 1 517 ? 21.139 5.965 46.756 1.00 43.44 517 VAL A CA 1
ATOM 4028 C C . VAL A 1 517 ? 20.455 5.163 47.870 1.00 43.44 517 VAL A C 1
ATOM 4030 O O . VAL A 1 517 ? 20.853 5.254 49.022 1.00 43.44 517 VAL A O 1
ATOM 4033 N N . GLU A 1 518 ? 19.574 4.226 47.489 1.00 37.66 518 GLU A N 1
ATOM 4034 C CA . GLU A 1 518 ? 19.709 2.836 47.952 1.00 37.66 518 GLU A CA 1
ATOM 4035 C C . GLU A 1 518 ? 19.011 1.822 47.032 1.00 37.66 518 GLU A C 1
ATOM 4037 O O . GLU A 1 518 ? 17.901 2.015 46.539 1.00 37.66 518 GLU A O 1
ATOM 4042 N N . THR A 1 519 ? 19.741 0.739 46.797 1.00 51.97 519 THR A N 1
ATOM 4043 C CA . THR A 1 519 ? 19.395 -0.514 46.125 1.00 51.97 519 THR A CA 1
ATOM 4044 C C . THR A 1 519 ? 18.382 -1.360 46.898 1.00 51.97 519 THR A C 1
ATOM 4046 O O . THR A 1 519 ? 18.559 -1.552 48.100 1.00 51.97 519 THR A O 1
ATOM 4049 N N . GLN A 1 520 ? 17.456 -2.001 46.174 1.00 46.34 520 GLN A N 1
ATOM 4050 C CA . GLN A 1 520 ? 17.150 -3.439 46.273 1.00 46.34 520 GLN A CA 1
ATOM 4051 C C . GLN A 1 520 ? 16.484 -3.940 44.992 1.00 46.34 520 GLN A C 1
ATOM 4053 O O . GLN A 1 520 ? 15.634 -3.200 44.448 1.00 46.34 520 GLN A O 1
#

pLDDT: mean 81.26, std 21.69, range [26.02, 98.12]

Radius of gyration: 32.5 Å; chains: 1; bounding box: 120×65×96 Å

Foldseek 3Di:
DVVVVVVVVVVVVVVVVVVVVVCVVPPDDPPDDDPDDPPVPPPLPQQAAADDLLQFAFFQWKWWQLAQQKIFIDGPPDPLRCVLRLVQLAKAFEEWDKDWPVPDDVVNCSHGWTWMKGFRAQWAQLCSSVVRHNYYYDPVNNRFTFGMWIWTADPVVQDIWIWTATLVNTIIIIGPDMPDGSVSSVVSNVSPPPHFIWGDDQQETFGAFWDKDKKFKWFKDFDDPLSQLVLQDPDSVQWDWDADPVRWIWIDNPQKIWIAPPPRFKIKIFGPPFDDDQDDDLNLQSNLVSVSCSSRNHDQARWHKDFAFDVVPPDPSQGNQKIKIFADQHRATEDADPVHGARMWMFGDDPSDTGMIMHTRIHTDNDGPDMDMFIEGGNPVLSVLLVPDPQSNQWNYKDKHWYWDDDPPHSIIITFIFIKTAGNNRDIDTRGGTDDPPDDSVVVVVVVVVVVVVVVVVVVVVVPPPPPPDDDDDDDDDDDDDDDDDDDDDDDDDDDDDDDDDDDDDDDDDDDDDDDDDDD

Secondary structure (DSSP, 8-state):
-HHHHHHHHHHHHHHHHHHHHHHHHH----S------TT--------S----HHHH---SEEEEEEETTEEEEE-SS-HHHHHHHHHHHT-EEEEEEEEEGGGS-HHHHHHHSEEEEEEEEEEEEHHHHTTTSEEE--HHHHTSEEEEEEEEE-TTT--EEEEEEETTSSEEEEEEEES--HHHHHHHHHTTTTS--EEEETTEEEESS-EEEEEEEEEEEE--HHHHHHHH-S-GGGPEEEE-TTS-EEEE-SS-EEEEETTTTEEEEE-TTS---S---HHHHHHHHHHHHHHTT--SS-EEEEEPPPTT--STTTTTSEEEEEEEETTEEEEPPSSS--SEEEEEEETTEEEEEEEESEEE-SS-SEEEEEEE--HHHHHHHHHT-TTGGGEEEEEEEEEEEEPTTSSEEEEEEEEEEEETTS-EEEEEEPPPTT--HHHHHHHHHHHHHHHHHHHHHSTTSSSSS---------------------------------------------------

Organism: NCBI:txid717606

InterPro domains:
  IPR009996 Regulatory protein YycH [PF07435] (3-430)
  IPR042274 Regulatory protein YycH/YycI , domain 2 [G3DSA:3.30.310.160] (219-366)

Sequence (520 aa):
MIERFKSAILVLLVVLSLLQSYWLAYSMPGFTQTVRTELDYLNTEKMGPTQQIDSVIFPDSIVLHLGQGAHTVLFPPTNFYDLVFRKIEAVGFKGFTRNPVISYDWDQISEKKQGVELRFGGGIPISLLSKMMKLEGDLLFLADRIERIWIYMDEDTELVHAYLFSADGRTVYEASRTDLTAKDVQEYVNFGEYGTPYKQVGRVYAPVVSIEAVQAQVSYETYTPEQMRSSLFFDSGTTRTLENLNGALIYTDGKRGLQFEQNGKWISYTNPAAPQTTENDTTENVLASVQFVNEHGGWNGLHRYVPVKLPGGESPSDLGRTVQFQQYYGSYPLLSDPVFKFGYMRLSLQQGLVTEYERSVMTLNETADSKSTRWLPGGEPLRKALERLERRSEIVALFPAMQVSPKVGKNVLTLEPVWAVRYADGTQKVVADALPVGYDGAAERRDYQAAQTKANGNSNGNANANADASGGNVGTGHSNMATNTPSGTNESASSDSPIHTLSQVVGPGANVADADVETQ